Protein 6ON4 (pdb70)

Solvent-accessible surface area: 22112 Å² total; per-residue (Å²): 220,116,101,8,65,98,3,22,108,71,0,20,23,10,13,55,17,64,84,43,29,76,27,68,82,0,36,33,42,151,88,2,27,71,134,45,136,19,38,81,102,20,0,125,92,1,16,60,12,0,90,138,45,12,5,4,90,43,69,131,80,113,96,5,110,6,25,66,9,56,7,117,39,8,41,43,49,43,15,38,29,20,106,76,42,66,88,90,139,56,4,59,55,53,13,45,54,13,3,8,14,17,0,10,11,0,0,25,53,0,0,109,101,7,67,100,121,42,10,79,91,0,37,121,7,19,104,93,0,42,131,11,23,106,79,38,45,30,5,34,72,4,14,10,64,0,0,83,21,0,0,92,12,19,53,2,62,0,4,37,29,59,5,6,30,27,0,30,88,0,10,33,51,98,127,88,49,84,128,158,45,19,74,108,89,3,36,85,19,38,89,51,0,46,43,0,0,41,0,0,110,147,94,50,30,58,39,0,19,150,16,0,63,78,31,43,137,163,91,18,90,84,3,21,106,63,0,30,80,12,0,76,91,69,72,23,30,102,20,78,89,0,28,34,52,169,69,1,63,69,126,46,136,17,34,121,91,21,0,122,107,1,14,57,12,0,105,197,113,47,9,6,67,40,67,132,80,98,92,2,103,2,42,61,26,59,64,83,64,48,56,38,99,35,18,28,54,5,103,93,59,12,101,108,122,40,0,38,63,50,8,59,43,8,52,54,10,0,11,8,8,1,0,34,58,0,1,119,110,10,66,97,123,47,7,76,84,0,28,117,13,14,134,54,117,117,157,45,184,82,81,41,45,20,25,16,106,5,22,33,20,1,31,61,14,2,0,92,14,17,64,8,65,0,0,40,38,22,6,29,11,20,74,16,16,7,41,23,54,89,114,79,52,73,97,124,52,28,67,92,104,2,58,78,11,40,115,37,4,64,42,1,4,70,0,0,112,166,101,39,25,56,46,0,15,154,16,14,86,83,185

Organism: Escherichia coli (strain K12) (NCBI:txid83333)

GO terms:
  GO:0001046 core promoter sequence-specific DNA binding (F, IDA)
  GO:0003677 DNA binding (F, IDA)
  GO:0042803 protein homodimerization activity (F, IDA)
  GO:0006351 DNA-templated transcription (P, IDA)
  GO:0006351 DNA-templated transcription (P, EXP)
  GO:0006355 regulation of DNA-templated transcription (P, EXP)
  GO:0001217 DNA-binding transcription repressor activity (F, IMP)
  GO:2000143 negative regulation of DNA-templated transcription initiation (P, IMP)
  GO:0031334 positive regulation of protein-containing complex assembly (P, EXP)

Structure (mmCIF, N/CA/C/O backbone):
data_6ON4
#
_entry.id   6ON4
#
_cell.length_a   39.771
_cell.length_b   87.846
_cell.length_c   73.869
_cell.angle_alpha   90.000
_cell.angle_beta   103.000
_cell.angle_gamma   90.000
#
_symmetry.space_group_name_H-M   'P 1 21 1'
#
loop_
_entity.id
_entity.type
_entity.pdbx_description
1 polymer 'HTH-type transcriptional repressor NanR'
2 non-polymer 'N-acetyl-beta-neuraminic acid'
3 non-polymer 'ZINC ION'
4 non-polymer 'polyethylene glycol'
5 water water
#
loop_
_atom_site.group_PDB
_atom_site.id
_atom_site.type_symbol
_atom_site.label_atom_id
_atom_site.label_alt_id
_atom_site.label_comp_id
_atom_site.label_asym_id
_atom_site.label_entity_id
_atom_site.label_seq_id
_atom_site.pdbx_PDB_ins_code
_atom_site.Cartn_x
_atom_site.Cartn_y
_atom_site.Cartn_z
_atom_site.occupancy
_atom_site.B_iso_or_equiv
_atom_site.auth_seq_id
_atom_site.auth_comp_id
_atom_site.auth_asym_id
_atom_site.auth_atom_id
_atom_site.pdbx_PDB_model_num
ATOM 1 N N . LYS A 1 30 ? -1.366 30.475 0.819 1.00 65.29 30 LYS A N 1
ATOM 2 C CA . LYS A 1 30 ? -2.335 31.389 0.224 1.00 64.07 30 LYS A CA 1
ATOM 3 C C . LYS A 1 30 ? -1.648 32.655 -0.316 1.00 58.23 30 LYS A C 1
ATOM 4 O O . LYS A 1 30 ? -1.615 32.859 -1.531 1.00 64.61 30 LYS A O 1
ATOM 10 N N . LYS A 1 31 ? -1.095 33.495 0.566 1.00 81.65 31 LYS A N 1
ATOM 11 C CA . LYS A 1 31 ? -0.485 34.743 0.112 1.00 69.37 31 LYS A CA 1
ATOM 12 C C . LYS A 1 31 ? 0.702 34.479 -0.805 1.00 61.70 31 LYS A C 1
ATOM 13 O O . LYS A 1 31 ? 1.444 33.508 -0.643 1.00 59.67 31 LYS A O 1
ATOM 19 N N . LEU A 1 32 ? 0.886 35.376 -1.772 1.00 57.31 32 LEU A N 1
ATOM 20 C CA . LEU A 1 32 ? 2.056 35.308 -2.646 1.00 53.96 32 LEU A CA 1
ATOM 21 C C . LEU A 1 32 ? 3.347 35.278 -1.831 1.00 50.73 32 LEU A C 1
ATOM 22 O O . LEU A 1 32 ? 4.279 34.532 -2.158 1.00 49.89 32 LEU A O 1
ATOM 27 N N . SER A 1 33 ? 3.424 36.082 -0.763 1.00 49.00 33 SER A N 1
ATOM 28 C CA . SER A 1 33 ? 4.644 36.099 0.041 1.00 49.57 33 SER A CA 1
ATOM 29 C C . SER A 1 33 ? 4.901 34.738 0.678 1.00 50.69 33 SER A C 1
ATOM 30 O O . SER A 1 33 ? 6.056 34.316 0.805 1.00 50.66 33 SER A O 1
ATOM 33 N N . GLU A 1 34 ? 3.838 34.063 1.130 1.00 53.35 34 GLU A N 1
ATOM 34 C CA . GLU A 1 34 ? 3.960 32.726 1.717 1.00 56.56 34 GLU A CA 1
ATOM 35 C C . GLU A 1 34 ? 4.417 31.711 0.675 1.00 57.58 34 GLU A C 1
ATOM 36 O O . GLU A 1 34 ? 5.178 30.786 0.990 1.00 56.73 34 GLU A O 1
ATOM 42 N N . MET A 1 35 ? 3.937 31.850 -0.563 1.00 60.46 35 MET A N 1
ATOM 43 C CA . MET A 1 35 ? 4.401 30.982 -1.640 1.00 65.04 35 MET A CA 1
ATOM 44 C C . MET A 1 35 ? 5.892 31.182 -1.869 1.00 60.80 35 MET A C 1
ATOM 45 O O . MET A 1 35 ? 6.644 30.211 -2.019 1.00 60.55 35 MET A O 1
ATOM 50 N N . VAL A 1 36 ? 6.343 32.444 -1.872 1.00 57.27 36 VAL A N 1
ATOM 51 C CA . VAL A 1 36 ? 7.767 32.730 -2.016 1.00 54.75 36 VAL A CA 1
ATOM 52 C C . VAL A 1 36 ? 8.532 32.212 -0.811 1.00 55.47 36 VAL A C 1
ATOM 53 O O . VAL A 1 36 ? 9.638 31.673 -0.945 1.00 55.87 36 VAL A O 1
ATOM 57 N N . GLU A 1 37 ? 7.940 32.340 0.381 1.00 54.99 37 GLU A N 1
ATOM 58 C CA . GLU A 1 37 ? 8.582 31.832 1.588 1.00 55.28 37 GLU A CA 1
ATOM 59 C C . GLU A 1 37 ? 8.782 30.327 1.502 1.00 55.34 37 GLU A C 1
ATOM 60 O O . GLU A 1 37 ? 9.898 29.827 1.670 1.00 54.49 37 GLU A O 1
ATOM 66 N N . GLU A 1 38 ? 7.718 29.591 1.180 1.00 56.91 38 GLU A N 1
ATOM 67 C CA . GLU A 1 38 ? 7.820 28.135 1.165 1.00 59.64 38 GLU A CA 1
ATOM 68 C C . GLU A 1 38 ? 8.817 27.659 0.125 1.00 59.86 38 GLU A C 1
ATOM 69 O O . GLU A 1 38 ? 9.636 26.777 0.397 1.00 59.38 38 GLU A O 1
ATOM 75 N N . GLU A 1 39 ? 8.758 28.215 -1.085 1.00 61.38 39 GLU A N 1
ATOM 76 C CA . GLU A 1 39 ? 9.687 27.751 -2.105 1.00 64.29 39 GLU A CA 1
ATOM 77 C C . GLU A 1 39 ? 11.131 28.086 -1.730 1.00 61.49 39 GLU A C 1
ATOM 78 O O . GLU A 1 39 ? 12.034 27.263 -1.918 1.00 61.44 39 GLU A O 1
ATOM 84 N N . LEU A 1 40 ? 11.365 29.272 -1.164 1.00 58.90 40 LEU A N 1
ATOM 85 C CA . LEU A 1 40 ? 12.712 29.635 -0.735 1.00 58.01 40 LEU A CA 1
ATOM 86 C C . LEU A 1 40 ? 13.196 28.735 0.403 1.00 55.32 40 LEU A C 1
ATOM 87 O O . LEU A 1 40 ? 14.375 28.359 0.443 1.00 55.19 40 LEU A O 1
ATOM 92 N N . GLU A 1 41 ? 12.313 28.401 1.352 1.00 51.92 41 GLU A N 1
ATOM 93 C CA . GLU A 1 41 ? 12.721 27.500 2.426 1.00 52.16 41 GLU A CA 1
ATOM 94 C C . GLU A 1 41 ? 13.116 26.149 1.858 1.00 53.33 41 GLU A C 1
ATOM 95 O O . GLU A 1 41 ? 14.199 25.642 2.145 1.00 54.37 41 GLU A O 1
ATOM 101 N N . GLN A 1 42 ? 12.282 25.598 0.970 1.00 56.56 42 GLN A N 1
ATOM 102 C CA . GLN A 1 42 ? 12.599 24.310 0.361 1.00 61.12 42 GLN A CA 1
ATOM 103 C C . GLN A 1 42 ? 13.921 24.383 -0.385 1.00 60.81 42 GLN A C 1
ATOM 104 O O . GLN A 1 42 ? 14.733 23.453 -0.322 1.00 62.16 42 GLN A O 1
ATOM 110 N N . MET A 1 43 ? 14.156 25.484 -1.093 1.00 60.42 43 MET A N 1
ATOM 111 C CA . MET A 1 43 ? 15.434 25.671 -1.775 1.00 62.17 43 MET A CA 1
ATOM 112 C C . MET A 1 43 ? 16.589 25.743 -0.787 1.00 57.88 43 MET A C 1
ATOM 113 O O . MET A 1 43 ? 17.674 25.221 -1.060 1.00 58.17 43 MET A O 1
ATOM 118 N N . ILE A 1 44 ? 16.385 26.377 0.368 1.00 54.86 44 ILE A N 1
ATOM 119 C CA . ILE A 1 44 ? 17.441 26.404 1.378 1.00 52.72 44 ILE A CA 1
ATOM 120 C C . ILE A 1 44 ? 17.680 25.012 1.944 1.00 52.45 44 ILE A C 1
ATOM 121 O O . ILE A 1 44 ? 18.829 24.574 2.090 1.00 52.37 44 ILE A O 1
ATOM 126 N N . ARG A 1 45 ? 16.604 24.283 2.247 1.00 52.76 45 ARG A N 1
ATOM 127 C CA . ARG A 1 45 ? 16.756 22.965 2.871 1.00 54.07 45 ARG A CA 1
ATOM 128 C C . ARG A 1 45 ? 17.316 21.923 1.902 1.00 57.23 45 ARG A C 1
ATOM 129 O O . ARG A 1 45 ? 18.043 21.015 2.320 1.00 57.22 45 ARG A O 1
ATOM 137 N N . ARG A 1 46 ? 17.016 22.047 0.611 1.00 61.48 46 ARG A N 1
ATOM 138 C CA . ARG A 1 46 ? 17.613 21.188 -0.400 1.00 66.53 46 ARG A CA 1
ATOM 139 C C . ARG A 1 46 ? 19.049 21.576 -0.716 1.00 68.53 46 ARG A C 1
ATOM 140 O O . ARG A 1 46 ? 19.667 20.957 -1.590 1.00 69.38 46 ARG A O 1
ATOM 148 N N . ARG A 1 47 ? 19.594 22.581 -0.038 1.00 69.64 47 ARG A N 1
ATOM 149 C CA . ARG A 1 47 ? 20.935 23.081 -0.320 1.00 72.57 47 ARG A CA 1
ATOM 150 C C . ARG A 1 47 ? 21.062 23.597 -1.745 1.00 75.61 47 ARG A C 1
ATOM 151 O O . ARG A 1 47 ? 22.174 23.659 -2.279 1.00 76.54 47 ARG A O 1
ATOM 159 N N . GLU A 1 48 ? 19.933 23.958 -2.382 1.00 78.26 48 GLU A N 1
ATOM 160 C CA . GLU A 1 48 ? 19.977 24.687 -3.650 1.00 82.50 48 GLU A CA 1
ATOM 161 C C . GLU A 1 48 ? 20.649 26.037 -3.466 1.00 87.43 48 GLU A C 1
ATOM 162 O O . GLU A 1 48 ? 21.075 26.649 -4.449 1.00 88.37 48 GLU A O 1
ATOM 168 N N . PHE A 1 49 ? 20.682 26.528 -2.229 1.00 91.88 49 PHE A N 1
ATO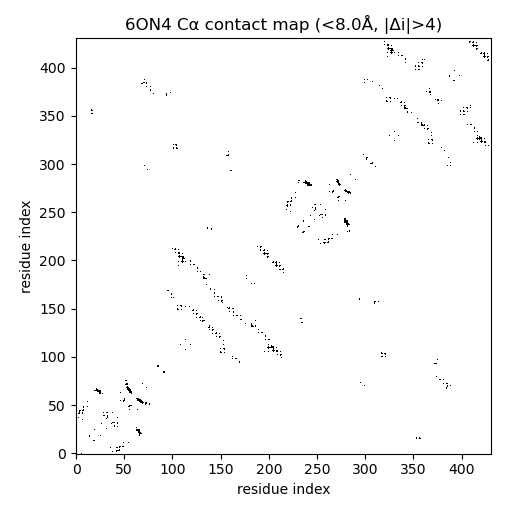M 169 C CA . PHE A 1 49 ? 21.617 27.534 -1.745 1.00 96.90 49 PHE A CA 1
ATOM 170 C C . PHE A 1 49 ? 22.323 26.887 -0.569 1.00 106.44 49 PHE A C 1
ATOM 171 O O . PHE A 1 49 ? 21.664 26.304 0.298 1.00 107.48 49 PHE A O 1
ATOM 179 N N . GLY A 1 50 ? 23.643 27.007 -0.514 1.00 115.43 50 GLY A N 1
ATOM 180 C CA . GLY A 1 50 ? 24.352 26.346 0.563 1.00 118.76 50 GLY A CA 1
ATOM 181 C C . GLY A 1 50 ? 24.100 26.992 1.907 1.00 117.85 50 GLY A C 1
ATOM 182 O O . GLY A 1 50 ? 23.086 27.668 2.091 1.00 123.71 50 GLY A O 1
ATOM 183 N N . GLU A 1 51 ? 25.014 26.809 2.850 1.00 109.59 51 GLU A N 1
ATOM 184 C CA . GLU A 1 51 ? 24.949 27.474 4.144 1.00 100.79 51 GLU A CA 1
ATOM 185 C C . GLU A 1 51 ? 26.016 28.558 4.201 1.00 94.58 51 GLU A C 1
ATOM 186 O O . GLU A 1 51 ? 27.209 28.259 4.124 1.00 93.81 51 GLU A O 1
ATOM 192 N N . GLY A 1 52 ? 25.592 29.816 4.324 1.00 90.67 52 GLY A N 1
ATOM 193 C CA . GLY A 1 52 ? 26.493 30.940 4.485 1.00 88.57 52 GLY A CA 1
ATOM 194 C C . GLY A 1 52 ? 26.528 31.906 3.312 1.00 87.28 52 GLY A C 1
ATOM 195 O O . GLY A 1 52 ? 26.856 33.080 3.506 1.00 85.72 52 GLY A O 1
ATOM 196 N N . GLU A 1 53 ? 26.224 31.438 2.101 1.00 90.58 53 GLU A N 1
ATOM 197 C CA . GLU A 1 53 ? 26.219 32.325 0.943 1.00 94.60 53 GLU A CA 1
ATOM 198 C C . GLU A 1 53 ? 25.053 33.308 0.999 1.00 88.80 53 GLU A C 1
ATOM 199 O O . GLU A 1 53 ? 24.082 33.136 1.737 1.00 88.09 53 GLU A O 1
ATOM 205 N N . GLN A 1 54 ? 25.173 34.356 0.195 1.00 83.56 54 GLN A N 1
ATOM 206 C CA . GLN A 1 54 ? 24.148 35.378 0.094 1.00 76.97 54 GLN A CA 1
ATOM 207 C C . GLN A 1 54 ? 23.014 34.863 -0.776 1.00 68.47 54 GLN A C 1
ATOM 208 O O . GLN A 1 54 ? 23.253 34.183 -1.776 1.00 66.67 54 GLN A O 1
ATOM 214 N N . LEU A 1 55 ? 21.784 35.099 -0.346 1.00 62.38 55 LEU A N 1
ATOM 215 C CA . LEU A 1 55 ? 20.657 34.895 -1.234 1.00 58.91 55 LEU A CA 1
ATOM 216 C C . LEU A 1 55 ? 20.745 35.921 -2.368 1.00 57.46 55 LEU A C 1
ATOM 217 O O . LEU A 1 55 ? 21.338 36.990 -2.201 1.00 57.52 55 LEU A O 1
ATOM 222 N N . PRO A 1 56 ? 20.180 35.627 -3.530 1.00 55.39 56 PRO A N 1
ATOM 223 C CA . PRO A 1 56 ? 20.140 36.652 -4.576 1.00 56.75 56 PRO A CA 1
ATOM 224 C C . PRO A 1 56 ? 19.449 37.907 -4.042 1.00 56.99 56 PRO A C 1
ATOM 225 O O . PRO A 1 56 ? 18.729 37.878 -3.041 1.00 54.98 56 PRO A O 1
ATOM 229 N N . SER A 1 57 ? 19.718 39.035 -4.695 1.00 58.10 57 SER A N 1
ATOM 230 C CA . SER A 1 57 ? 19.155 40.291 -4.231 1.00 58.68 57 SER A CA 1
ATOM 231 C C . SER A 1 57 ? 17.633 40.288 -4.353 1.00 58.56 57 SER A C 1
ATOM 232 O O . SER A 1 57 ? 17.028 39.430 -5.008 1.00 58.36 57 SER A O 1
ATOM 235 N N . GLU A 1 58 ? 17.012 41.274 -3.701 1.00 57.68 58 GLU A N 1
ATOM 236 C CA . GLU A 1 58 ? 15.568 41.409 -3.805 1.00 58.19 58 GLU A CA 1
ATOM 237 C C . GLU A 1 58 ? 15.146 41.516 -5.260 1.00 58.39 58 GLU A C 1
ATOM 238 O O . GLU A 1 58 ? 14.196 40.853 -5.693 1.00 56.71 58 GLU A O 1
ATOM 244 N N . ARG A 1 59 ? 15.878 42.314 -6.038 1.00 60.73 59 ARG A N 1
ATOM 245 C CA . ARG A 1 59 ? 15.551 42.487 -7.448 1.00 64.67 59 ARG A CA 1
ATOM 246 C C . ARG A 1 59 ? 15.619 41.159 -8.190 1.00 62.65 59 ARG A C 1
ATOM 247 O O . ARG A 1 59 ? 14.691 40.803 -8.932 1.00 60.75 59 ARG A O 1
ATOM 255 N N . GLU A 1 60 ? 16.677 40.380 -7.945 1.00 62.98 60 GLU A N 1
ATOM 256 C CA . GLU A 1 60 ? 16.772 39.062 -8.562 1.00 64.66 60 GLU A CA 1
ATOM 257 C C . GLU A 1 60 ? 15.621 38.171 -8.114 1.00 60.25 60 GLU A C 1
ATOM 258 O O . GLU A 1 60 ? 15.057 37.423 -8.923 1.00 59.35 60 GLU A O 1
ATOM 264 N N . LEU A 1 61 ? 15.276 38.218 -6.821 1.00 57.51 61 LEU A N 1
ATOM 265 C CA . LEU A 1 61 ? 14.189 37.376 -6.316 1.00 54.94 61 LEU A CA 1
ATOM 266 C C . LEU A 1 61 ? 12.847 37.743 -6.944 1.00 55.97 61 LEU A C 1
ATOM 267 O O . LEU A 1 61 ? 12.047 36.860 -7.264 1.00 55.49 61 LEU A O 1
ATOM 272 N N . MET A 1 62 ? 12.595 39.036 -7.152 1.00 57.36 62 MET A N 1
ATOM 273 C CA . MET A 1 62 ? 11.349 39.473 -7.785 1.00 59.86 62 MET A CA 1
ATOM 274 C C . MET A 1 62 ? 11.198 38.878 -9.181 1.00 62.37 62 MET A C 1
ATOM 275 O O . MET A 1 62 ? 10.105 38.440 -9.564 1.00 62.48 62 MET A O 1
ATOM 280 N N . ALA A 1 63 ? 12.274 38.919 -9.979 1.00 64.10 63 ALA A N 1
ATOM 281 C CA . ALA A 1 63 ? 12.238 38.334 -11.318 1.00 66.88 63 ALA A CA 1
ATOM 282 C C . ALA A 1 63 ? 12.143 36.818 -11.261 1.00 67.42 63 ALA A C 1
ATOM 283 O O . ALA A 1 63 ? 11.445 36.196 -12.069 1.00 70.33 63 ALA A O 1
ATOM 285 N N . PHE A 1 64 ? 12.838 36.210 -10.307 1.00 64.56 64 PHE A N 1
ATOM 286 C CA . PHE A 1 64 ? 12.854 34.760 -10.189 1.00 62.18 64 PHE A CA 1
ATOM 287 C C . PHE A 1 64 ? 11.458 34.209 -9.934 1.00 61.42 64 PHE A C 1
ATOM 288 O O . PHE A 1 64 ? 11.129 33.094 -10.364 1.00 60.96 64 PHE A O 1
ATOM 296 N N . PHE A 1 65 ? 10.657 34.945 -9.157 1.00 60.58 65 PHE A N 1
ATOM 297 C CA . PHE A 1 65 ? 9.311 34.553 -8.774 1.00 61.34 65 PHE A CA 1
ATOM 298 C C . PHE A 1 65 ? 8.208 35.370 -9.435 1.00 64.10 65 PHE A C 1
ATOM 299 O O . PHE A 1 65 ? 7.039 35.002 -9.301 1.00 64.21 65 PHE A O 1
ATOM 307 N N . ASN A 1 66 ? 8.533 36.479 -10.103 1.00 65.98 66 ASN A N 1
ATOM 308 C CA . ASN A 1 66 ? 7.528 37.355 -10.720 1.00 67.31 66 ASN A CA 1
ATOM 309 C C . ASN A 1 66 ? 6.522 37.883 -9.696 1.00 65.51 66 ASN A C 1
ATOM 310 O O . ASN A 1 66 ? 5.309 37.728 -9.846 1.00 65.58 66 ASN A O 1
ATOM 315 N N . VAL A 1 67 ? 7.040 38.465 -8.617 1.00 63.47 67 VAL A N 1
ATOM 316 C CA . VAL A 1 67 ? 6.231 39.116 -7.600 1.00 59.64 67 VAL A CA 1
ATOM 317 C C . VAL A 1 67 ? 6.847 40.477 -7.323 1.00 58.93 67 VAL A C 1
ATOM 318 O O . VAL A 1 67 ? 7.969 40.771 -7.736 1.00 59.92 67 VAL A O 1
ATOM 322 N N . GLY A 1 68 ? 6.101 41.308 -6.593 1.00 56.62 68 GLY A N 1
ATOM 323 C CA . GLY A 1 68 ? 6.595 42.622 -6.245 1.00 55.27 68 GLY A CA 1
ATOM 324 C C . GLY A 1 68 ? 7.562 42.590 -5.069 1.00 53.98 68 GLY A C 1
ATOM 325 O O . GLY A 1 68 ? 7.691 41.605 -4.344 1.00 52.15 68 GLY A O 1
ATOM 326 N N . ARG A 1 69 ? 8.250 43.713 -4.876 1.00 53.94 69 ARG A N 1
ATOM 327 C CA . ARG A 1 69 ? 9.179 43.813 -3.760 1.00 54.69 69 ARG A CA 1
ATOM 328 C C . ARG A 1 69 ? 8.510 43.598 -2.403 1.00 51.92 69 ARG A C 1
ATOM 329 O O . ARG A 1 69 ? 9.093 42.893 -1.559 1.00 50.14 69 ARG A O 1
ATOM 337 N N . PRO A 1 70 ? 7.313 44.121 -2.135 1.00 49.96 70 PRO A N 1
ATOM 338 C CA . PRO A 1 70 ? 6.684 43.831 -0.837 1.00 47.78 70 PRO A CA 1
ATOM 339 C C . PRO A 1 70 ? 6.550 42.342 -0.550 1.00 47.46 70 PRO A C 1
ATOM 340 O O . PRO A 1 70 ? 6.770 41.933 0.592 1.00 47.10 70 PRO A O 1
ATOM 344 N N . SER A 1 71 ? 6.187 41.514 -1.533 1.00 48.18 71 SER A N 1
ATOM 345 C CA . SER A 1 71 ? 6.106 40.072 -1.284 1.00 48.59 71 SER A CA 1
ATOM 346 C C . SER A 1 71 ? 7.468 39.474 -0.932 1.00 48.95 71 SER A C 1
ATOM 347 O O . SER A 1 71 ? 7.565 38.603 -0.052 1.00 47.09 71 SER A O 1
ATOM 350 N N . VAL A 1 72 ? 8.525 39.901 -1.633 1.00 48.18 72 VAL A N 1
ATOM 351 C CA . VAL A 1 72 ? 9.862 39.381 -1.340 1.00 48.92 72 VAL A CA 1
ATOM 352 C C . VAL A 1 72 ? 10.294 39.760 0.076 1.00 47.92 72 VAL A C 1
ATOM 353 O O . VAL A 1 72 ? 10.799 38.912 0.825 1.00 47.95 72 VAL A O 1
ATOM 357 N N . ARG A 1 73 ? 10.080 41.028 0.471 1.00 48.06 73 ARG A N 1
ATOM 358 C CA . ARG A 1 73 ? 10.437 41.479 1.819 1.00 50.24 73 ARG A CA 1
ATOM 359 C C . ARG A 1 73 ? 9.687 40.702 2.890 1.00 49.14 73 ARG A C 1
ATOM 360 O O . ARG A 1 73 ? 10.274 40.336 3.914 1.00 47.61 73 ARG A O 1
ATOM 368 N N . GLU A 1 74 ? 8.376 40.484 2.706 1.00 49.45 74 GLU A N 1
ATOM 369 C CA . GLU A 1 74 ? 7.663 39.672 3.687 1.00 52.21 74 GLU A CA 1
ATOM 370 C C . GLU A 1 74 ? 8.250 38.274 3.765 1.00 48.57 74 GLU A C 1
ATOM 371 O O . GLU A 1 74 ? 8.416 37.731 4.862 1.00 49.52 74 GLU A O 1
ATOM 377 N N . ALA A 1 75 ? 8.560 37.670 2.611 1.00 45.83 75 ALA A N 1
ATOM 378 C CA . ALA A 1 75 ? 9.101 36.312 2.617 1.00 43.84 75 ALA A CA 1
ATOM 379 C C . ALA A 1 75 ? 10.428 36.260 3.360 1.00 44.06 75 ALA A C 1
ATOM 380 O O . ALA A 1 75 ? 10.643 35.386 4.214 1.00 43.71 75 ALA A O 1
ATOM 382 N N . LEU A 1 76 ? 11.333 37.195 3.042 1.00 43.15 76 LEU A N 1
ATOM 383 C CA . LEU A 1 76 ? 12.629 37.231 3.709 1.00 44.91 76 LEU A CA 1
ATOM 384 C C . LEU A 1 76 ? 12.470 37.462 5.207 1.00 45.94 76 LEU A C 1
ATOM 385 O O . LEU A 1 76 ? 13.214 36.892 6.011 1.00 47.25 76 LEU A O 1
ATOM 390 N N . ALA A 1 77 ? 11.519 38.311 5.603 1.00 46.24 77 ALA A N 1
ATOM 391 C CA . ALA A 1 77 ? 11.288 38.529 7.030 1.00 45.39 77 ALA A CA 1
ATOM 392 C C . ALA A 1 77 ? 10.862 37.239 7.716 1.00 43.34 77 ALA A C 1
ATOM 393 O O . ALA A 1 77 ? 11.268 36.972 8.849 1.00 42.12 77 ALA A O 1
ATOM 395 N N . ALA A 1 78 ? 10.010 36.446 7.065 1.00 43.53 78 ALA A N 1
ATOM 396 C CA . ALA A 1 78 ? 9.616 35.168 7.650 1.00 42.83 78 ALA A CA 1
ATOM 397 C C . ALA A 1 78 ? 10.803 34.207 7.734 1.00 45.89 78 ALA A C 1
ATOM 398 O O . ALA A 1 78 ? 10.972 33.500 8.734 1.00 46.67 78 ALA A O 1
ATOM 400 N N . LEU A 1 79 ? 11.640 34.167 6.691 1.00 46.77 79 LEU A N 1
ATOM 401 C CA . LEU A 1 79 ? 12.810 33.301 6.715 1.00 48.05 79 LEU A CA 1
ATOM 402 C C . LEU A 1 79 ? 13.761 33.692 7.838 1.00 49.14 79 LEU A C 1
ATOM 403 O O . LEU A 1 79 ? 14.370 32.824 8.477 1.00 49.02 79 LEU A O 1
ATOM 408 N N . LYS A 1 80 ? 13.927 35.000 8.070 1.00 49.34 80 LYS A N 1
ATOM 409 C CA . LYS A 1 80 ? 14.732 35.464 9.198 1.00 50.80 80 LYS A CA 1
ATOM 410 C C . LYS A 1 80 ? 14.116 35.035 10.523 1.00 49.57 80 LYS A C 1
ATOM 411 O O . LYS A 1 80 ? 14.818 34.547 11.413 1.00 48.22 80 LYS A O 1
ATOM 417 N N . ARG A 1 81 ? 12.794 35.180 10.655 1.00 49.07 81 ARG A N 1
ATOM 418 C CA . ARG A 1 81 ? 12.120 34.750 11.867 1.00 49.72 81 ARG A CA 1
ATOM 419 C C . ARG A 1 81 ? 12.363 33.266 12.131 1.00 51.17 81 ARG A C 1
ATOM 420 O O . ARG A 1 81 ? 12.603 32.863 13.274 1.00 52.55 81 ARG A O 1
ATOM 428 N N . LYS A 1 82 ? 12.349 32.450 11.069 1.00 51.01 82 LYS A N 1
ATOM 429 C CA . LYS A 1 82 ? 12.560 31.000 11.116 1.00 50.27 82 LYS A CA 1
ATOM 430 C C . LYS A 1 82 ? 14.018 30.600 11.348 1.00 50.20 82 LYS A C 1
ATOM 431 O O . LYS A 1 82 ? 14.294 29.402 11.457 1.00 51.43 82 LYS A O 1
ATOM 437 N N . GLY A 1 83 ? 14.958 31.543 11.321 1.00 49.02 83 GLY A N 1
ATOM 438 C CA . GLY A 1 83 ? 16.360 31.209 11.479 1.00 48.10 83 GLY A CA 1
ATOM 439 C C . GLY A 1 83 ? 17.014 30.656 10.233 1.00 47.79 83 GLY A C 1
ATOM 440 O O . GLY A 1 83 ? 18.107 30.081 10.326 1.00 48.12 83 GLY A O 1
ATOM 441 N N . LEU A 1 84 ? 16.334 30.732 9.085 1.00 46.00 84 LEU A N 1
ATOM 442 C CA . LEU A 1 84 ? 16.857 30.212 7.831 1.00 45.73 84 LEU A CA 1
ATOM 443 C C . LEU A 1 84 ? 17.727 31.235 7.107 1.00 48.68 84 LEU A C 1
ATOM 444 O O . LEU A 1 84 ? 18.463 30.863 6.182 1.00 50.20 84 LEU A O 1
ATOM 449 N N . VAL A 1 85 ? 17.632 32.517 7.469 1.00 48.79 85 VAL A N 1
ATOM 450 C CA . VAL A 1 85 ? 18.546 33.528 6.950 1.00 52.81 85 VAL A CA 1
ATOM 451 C C . VAL A 1 85 ? 18.901 34.482 8.079 1.00 54.88 85 VAL A C 1
ATOM 452 O O . VAL A 1 85 ? 18.148 34.662 9.037 1.00 52.74 85 VAL A O 1
ATOM 456 N N . GLN A 1 86 ? 20.055 35.113 7.928 1.00 60.81 86 GLN A N 1
ATOM 457 C CA . GLN A 1 86 ? 20.549 36.153 8.818 1.00 67.27 86 GLN A CA 1
ATOM 458 C C . GLN A 1 86 ? 20.542 37.480 8.068 1.00 68.92 86 GLN A C 1
ATOM 459 O O . GLN A 1 86 ? 21.018 37.551 6.930 1.00 68.13 86 GLN A O 1
ATOM 465 N N . ILE A 1 87 ? 19.974 38.516 8.679 1.00 72.15 87 ILE A N 1
ATOM 466 C CA . ILE A 1 87 ? 19.994 39.860 8.112 1.00 77.29 87 ILE A CA 1
ATOM 467 C C . ILE A 1 87 ? 20.350 40.789 9.265 1.00 88.70 87 ILE A C 1
ATOM 468 O O . ILE A 1 87 ? 19.526 41.021 10.158 1.00 87.66 87 ILE A O 1
ATOM 473 N N . ASN A 1 88 ? 21.560 41.339 9.235 1.00 102.02 88 ASN A N 1
ATOM 474 C CA . ASN A 1 88 ? 22.057 42.210 10.288 1.00 113.52 88 ASN A CA 1
ATOM 475 C C . ASN A 1 88 ? 22.381 43.582 9.716 1.00 123.29 88 ASN A C 1
ATOM 476 O O . ASN A 1 88 ? 22.817 43.705 8.569 1.00 126.15 88 ASN A O 1
ATOM 481 N N . ASN A 1 89 ? 22.173 44.610 10.538 1.00 128.03 89 ASN A N 1
ATOM 482 C CA . ASN A 1 89 ? 22.531 45.991 10.218 1.00 132.06 89 ASN A CA 1
ATOM 483 C C . ASN A 1 89 ? 22.197 46.345 8.769 1.00 131.89 89 ASN A C 1
ATOM 484 O O . ASN A 1 89 ? 22.989 47.000 8.081 1.00 134.89 89 ASN A O 1
ATOM 489 N N . GLY A 1 90 ? 21.016 45.927 8.310 1.00 128.16 90 GLY A N 1
ATOM 490 C CA . GLY A 1 90 ? 20.528 46.259 6.980 1.00 124.43 90 GLY A CA 1
ATOM 491 C C . GLY A 1 90 ? 21.301 45.677 5.814 1.00 120.44 90 GLY A C 1
ATOM 492 O O . GLY A 1 90 ? 21.248 46.235 4.711 1.00 120.59 90 GLY A O 1
ATOM 493 N N . GLU A 1 91 ? 21.987 44.552 6.015 1.00 115.95 91 GLU A N 1
ATOM 494 C CA . GLU A 1 91 ? 22.732 43.891 4.949 1.00 112.40 91 GLU A CA 1
ATOM 495 C C . GLU A 1 91 ? 21.797 43.071 4.053 1.00 106.29 91 GLU A C 1
ATOM 496 O O . GLU A 1 91 ? 20.568 43.143 4.144 1.00 106.27 91 GLU A O 1
ATOM 502 N N . ARG A 1 92 ? 22.390 42.291 3.155 1.00 99.62 92 ARG A N 1
ATOM 503 C CA . ARG A 1 92 ? 21.677 41.336 2.321 1.00 91.18 92 ARG A CA 1
ATOM 504 C C . ARG A 1 92 ? 21.561 40.005 3.050 1.00 82.47 92 ARG A C 1
ATOM 505 O O . ARG A 1 92 ? 22.422 39.642 3.856 1.00 81.54 92 ARG A O 1
ATOM 513 N N . ALA A 1 93 ? 20.488 39.275 2.756 1.00 75.68 93 ALA A N 1
ATOM 514 C CA . ALA A 1 93 ? 20.218 38.036 3.475 1.00 69.92 93 ALA A CA 1
ATOM 515 C C . ALA A 1 93 ? 21.299 36.994 3.205 1.00 69.03 93 ALA A C 1
ATOM 516 O O . ALA A 1 93 ? 21.661 36.739 2.050 1.00 68.75 93 ALA A O 1
ATOM 518 N N . ARG A 1 94 ? 21.780 36.370 4.288 1.00 69.55 94 ARG A N 1
ATOM 519 C CA . ARG A 1 94 ? 22.771 35.295 4.269 1.00 72.59 94 ARG A CA 1
ATOM 520 C C . ARG A 1 94 ? 22.171 34.025 4.878 1.00 69.78 94 ARG A C 1
ATOM 521 O O . ARG A 1 94 ? 21.654 34.052 5.999 1.00 68.82 94 ARG A O 1
ATOM 529 N N . VAL A 1 95 ? 22.267 32.908 4.155 1.00 67.83 95 VAL A N 1
ATOM 530 C CA . VAL A 1 95 ? 21.648 31.671 4.613 1.00 65.43 95 VAL A CA 1
ATOM 531 C C . VAL A 1 95 ? 22.288 31.213 5.915 1.00 63.84 95 VAL A C 1
ATOM 532 O O . VAL A 1 95 ? 23.518 31.216 6.057 1.00 64.11 95 VAL A O 1
ATOM 536 N N . SER A 1 96 ? 21.441 30.837 6.885 1.00 61.04 96 SER A N 1
ATOM 537 C CA . SER A 1 96 ? 21.875 30.211 8.132 1.00 59.70 96 SER A CA 1
ATOM 538 C C . SER A 1 96 ? 21.007 28.996 8.469 1.00 58.61 96 SER A C 1
ATOM 539 O O . SER A 1 96 ? 20.176 28.557 7.665 1.00 58.30 96 SER A O 1
ATOM 542 N N . ARG A 1 97 ? 21.185 28.443 9.657 1.00 56.98 97 ARG A N 1
ATOM 543 C CA . ARG A 1 97 ? 20.324 27.354 10.070 1.00 57.58 97 ARG A CA 1
ATOM 544 C C . ARG A 1 97 ? 19.787 27.681 11.461 1.00 53.20 97 ARG A C 1
ATOM 545 O O . ARG A 1 97 ? 20.465 28.331 12.253 1.00 53.00 97 ARG A O 1
ATOM 553 N N . PRO A 1 98 ? 18.570 27.258 11.753 1.00 50.84 98 PRO A N 1
ATOM 554 C CA . PRO A 1 98 ? 17.981 27.601 13.056 1.00 47.50 98 PRO A CA 1
ATOM 555 C C . PRO A 1 98 ? 18.755 27.053 14.242 1.00 46.36 98 PRO A C 1
ATOM 556 O O . PRO A 1 98 ? 19.200 25.899 14.253 1.00 45.89 98 PRO A O 1
ATOM 560 N N . SER A 1 99 ? 18.922 27.915 15.243 1.00 46.43 99 SER A N 1
ATOM 561 C CA . SER A 1 99 ? 19.429 27.542 16.551 1.00 47.03 99 SER A CA 1
ATOM 562 C C . SER A 1 99 ? 18.302 26.907 17.347 1.00 46.81 99 SER A C 1
ATOM 563 O O . SER A 1 99 ? 17.126 27.017 16.994 1.00 45.62 99 SER A O 1
ATOM 566 N N . ALA A 1 100 ? 18.659 26.348 18.501 1.00 42.39 100 ALA A N 1
ATOM 567 C CA . ALA A 1 100 ? 17.654 25.744 19.367 1.00 42.64 100 ALA A CA 1
ATOM 568 C C . ALA A 1 100 ? 16.597 26.748 19.797 1.00 45.06 100 ALA A C 1
ATOM 569 O O . ALA A 1 100 ? 15.402 26.450 19.766 1.00 45.03 100 ALA A O 1
ATOM 571 N N . ASP A 1 101 ? 17.006 27.955 20.174 1.00 49.92 101 ASP A N 1
ATOM 572 C CA . ASP A 1 101 ? 16.036 28.943 20.645 1.00 54.21 101 ASP A CA 1
ATOM 573 C C . ASP A 1 101 ? 15.082 29.354 19.532 1.00 50.63 101 ASP A C 1
ATOM 574 O O . ASP A 1 101 ? 13.889 29.563 19.774 1.00 50.57 101 ASP A O 1
ATOM 579 N N . THR A 1 102 ? 15.595 29.491 18.313 1.00 48.83 102 THR A N 1
ATOM 580 C CA . THR A 1 102 ? 14.744 29.814 17.173 1.00 47.81 102 THR A CA 1
ATOM 581 C C . THR A 1 102 ? 13.755 28.685 16.891 1.00 43.27 102 THR A C 1
ATOM 582 O O . THR A 1 102 ? 12.565 28.932 16.654 1.00 40.55 102 THR A O 1
ATOM 586 N N . ILE A 1 103 ? 14.223 27.435 16.952 1.00 40.89 103 ILE A N 1
ATOM 587 C CA . ILE A 1 103 ? 13.338 26.286 16.750 1.00 39.65 103 ILE A CA 1
ATOM 588 C C . ILE A 1 103 ? 12.220 26.295 17.785 1.00 40.97 103 ILE A C 1
ATOM 589 O O . ILE A 1 103 ? 11.032 26.164 17.454 1.00 38.88 103 ILE A O 1
ATOM 594 N N . ILE A 1 104 ? 12.583 26.488 19.056 1.00 43.28 104 ILE A N 1
ATOM 595 C CA . ILE A 1 104 ? 11.584 26.523 20.126 1.00 44.22 104 ILE A CA 1
ATOM 596 C C . ILE A 1 104 ? 10.618 27.679 19.921 1.00 42.62 104 ILE A C 1
ATOM 597 O O . ILE A 1 104 ? 9.398 27.525 20.070 1.00 42.40 104 ILE A O 1
ATOM 602 N N . GLY A 1 105 ? 11.145 28.855 19.571 1.00 41.20 105 GLY A N 1
ATOM 603 C CA . GLY A 1 105 ? 10.275 29.994 19.318 1.00 43.14 105 GLY A CA 1
ATOM 604 C C . GLY A 1 105 ? 9.293 29.726 18.194 1.00 43.44 105 GLY A C 1
ATOM 605 O O . GLY A 1 105 ? 8.115 30.066 18.293 1.00 46.33 105 GLY A O 1
ATOM 606 N N . GLU A 1 106 ? 9.762 29.090 17.120 1.00 43.95 106 GLU A N 1
ATOM 607 C CA . GLU A 1 106 ? 8.891 28.776 15.989 1.00 46.45 106 GLU A CA 1
ATOM 608 C C . GLU A 1 106 ? 7.809 27.760 16.377 1.00 43.07 106 GLU A C 1
ATOM 609 O O . GLU A 1 106 ? 6.626 27.928 16.043 1.00 41.93 106 GLU A O 1
ATOM 615 N N . LEU A 1 107 ? 8.190 26.694 17.082 1.00 41.35 107 LEU A N 1
ATOM 616 C CA . LEU A 1 107 ? 7.188 25.724 17.522 1.00 41.82 107 LEU A CA 1
ATOM 617 C C . LEU A 1 107 ? 6.163 26.364 18.450 1.00 40.82 107 LEU A C 1
ATOM 618 O O . LEU A 1 107 ? 4.961 26.117 18.323 1.00 41.90 107 LEU A O 1
ATOM 623 N N . SER A 1 108 ? 6.622 27.185 19.392 1.00 41.37 108 SER A N 1
ATOM 624 C CA . SER A 1 108 ? 5.700 27.834 20.321 1.00 42.86 108 SER A CA 1
ATOM 625 C C . SER A 1 108 ? 4.763 28.786 19.597 1.00 41.56 108 SER A C 1
ATOM 626 O O . SER A 1 108 ? 3.577 28.853 19.922 1.00 43.82 108 SER A O 1
ATOM 629 N N . GLY A 1 109 ? 5.276 29.555 18.633 1.00 41.09 109 GLY A N 1
ATOM 630 C CA . GLY A 1 109 ? 4.391 30.414 17.846 1.00 40.50 109 GLY A CA 1
ATOM 631 C C . GLY A 1 109 ? 3.406 29.616 17.013 1.00 40.26 109 GLY A C 1
ATOM 632 O O . GLY A 1 109 ? 2.236 29.966 16.908 1.00 40.92 109 GLY A O 1
ATOM 633 N N . MET A 1 110 ? 3.867 28.521 16.425 1.00 40.27 110 MET A N 1
ATOM 634 C CA . MET A 1 110 ? 2.976 27.650 15.671 1.00 42.04 110 MET A CA 1
ATOM 635 C C . MET A 1 110 ? 1.872 27.085 16.578 1.00 43.02 110 MET A C 1
ATOM 636 O O . MET A 1 110 ? 0.681 27.131 16.237 1.00 42.55 110 MET A O 1
ATOM 641 N N . ALA A 1 111 ? 2.235 26.568 17.760 1.00 42.45 111 ALA A N 1
ATOM 642 C CA . ALA A 1 111 ? 1.201 26.021 18.635 1.00 41.96 111 ALA A CA 1
ATOM 643 C C . ALA A 1 111 ? 0.209 27.096 19.070 1.00 44.75 111 ALA A C 1
ATOM 644 O O . ALA A 1 111 ? -1.003 26.871 19.062 1.00 44.46 111 ALA A O 1
ATOM 646 N N . LYS A 1 112 ? 0.684 28.296 19.383 1.00 49.15 112 LYS A N 1
ATOM 647 C CA . LYS A 1 112 ? -0.268 29.318 19.802 1.00 52.80 112 LYS A CA 1
ATOM 648 C C . LYS A 1 112 ? -1.191 29.686 18.648 1.00 52.84 112 LYS A C 1
ATOM 649 O O . LYS A 1 112 ? -2.394 29.895 18.849 1.00 52.97 112 LYS A O 1
ATOM 655 N N . ASP A 1 113 ? -0.657 29.803 17.430 1.00 52.18 113 ASP A N 1
ATOM 656 C CA . ASP A 1 113 ? -1.549 30.097 16.320 1.00 54.19 113 ASP A CA 1
ATOM 657 C C . ASP A 1 113 ? -2.617 29.014 16.167 1.00 50.39 113 ASP A C 1
ATOM 658 O O . ASP A 1 113 ? -3.807 29.327 16.087 1.00 48.88 113 ASP A O 1
ATOM 663 N N . PHE A 1 114 ? -2.224 27.725 16.175 1.00 48.34 114 PHE A N 1
ATOM 664 C CA . PHE A 1 114 ? -3.220 26.672 15.941 1.00 47.80 114 PHE A CA 1
ATOM 665 C C . PHE A 1 114 ? -4.214 26.545 17.089 1.00 48.43 114 PHE A C 1
ATOM 666 O O . PHE A 1 114 ? -5.408 26.336 16.856 1.00 49.18 114 PHE A O 1
ATOM 674 N N . LEU A 1 115 ? -3.763 26.705 18.330 1.00 47.40 115 LEU A N 1
ATOM 675 C CA . LEU A 1 115 ? -4.677 26.584 19.463 1.00 45.16 115 LEU A CA 1
ATOM 676 C C . LEU A 1 115 ? -5.695 27.720 19.516 1.00 47.19 115 LEU A C 1
ATOM 677 O O . LEU A 1 115 ? -6.732 27.561 20.155 1.00 47.93 115 LEU A O 1
ATOM 682 N N . SER A 1 116 ? -5.444 28.844 18.842 1.00 48.53 116 SER A N 1
ATOM 683 C CA . SER A 1 116 ? -6.398 29.956 18.829 1.00 52.79 116 SER A CA 1
ATOM 684 C C . SER A 1 116 ? -7.595 29.730 17.903 1.00 57.35 116 SER A C 1
ATOM 685 O O . SER A 1 116 ? -8.492 30.569 17.875 1.00 59.61 116 SER A O 1
ATOM 688 N N . HIS A 1 117 ? -7.596 28.678 17.096 1.00 60.35 117 HIS A N 1
ATOM 689 C CA . HIS A 1 117 ? -8.711 28.281 16.244 1.00 64.87 117 HIS A CA 1
ATOM 690 C C . HIS A 1 117 ? -9.587 27.270 16.979 1.00 60.70 117 HIS A C 1
ATOM 691 O O . HIS A 1 117 ? -9.073 26.412 17.706 1.00 57.85 117 HIS A O 1
ATOM 698 N N . PRO A 1 118 ? -10.899 27.302 16.768 1.00 59.79 118 PRO A N 1
ATOM 699 C CA . PRO A 1 118 ? -11.776 26.327 17.440 1.00 57.17 118 PRO A CA 1
ATOM 700 C C . PRO A 1 118 ? -11.338 24.905 17.116 1.00 52.67 118 PRO A C 1
ATOM 701 O O . PRO A 1 118 ? -11.070 24.570 15.957 1.00 52.00 118 PRO A O 1
ATOM 705 N N . GLY A 1 119 ? -11.241 24.064 18.149 1.00 49.33 119 GLY A N 1
ATOM 706 C CA . GLY A 1 119 ? -10.839 22.695 17.894 1.00 45.62 119 GLY A CA 1
ATOM 707 C C . GLY A 1 119 ? -9.362 22.494 17.626 1.00 42.09 119 GLY A C 1
ATOM 708 O O . GLY A 1 119 ? -8.942 21.350 17.392 1.00 43.08 119 GLY A O 1
ATOM 709 N N . GLY A 1 120 ? -8.555 23.564 17.630 1.00 40.22 120 GLY A N 1
ATOM 710 C CA . GLY A 1 120 ? -7.133 23.418 17.333 1.00 39.21 120 GLY A CA 1
ATOM 711 C C . GLY A 1 120 ? -6.405 22.441 18.241 1.00 37.43 120 GLY A C 1
ATOM 712 O O . GLY A 1 120 ? -5.463 21.775 17.804 1.00 37.79 120 GLY A O 1
ATOM 713 N N . ILE A 1 121 ? -6.819 22.336 19.508 1.00 35.94 121 ILE A N 1
ATOM 714 C CA . ILE A 1 121 ? -6.169 21.396 20.409 1.00 34.07 121 ILE A CA 1
ATOM 715 C C . ILE A 1 121 ? -6.260 19.969 19.867 1.00 33.41 121 ILE A C 1
ATOM 716 O O . ILE A 1 121 ? -5.399 19.128 20.166 1.00 33.33 121 ILE A O 1
ATOM 721 N N . ALA A 1 122 ? -7.288 19.673 19.057 1.00 30.82 122 ALA A N 1
ATOM 722 C CA . ALA A 1 122 ? -7.387 18.338 18.474 1.00 32.51 122 ALA A CA 1
ATOM 723 C C . ALA A 1 122 ? -6.121 17.952 17.699 1.00 31.43 122 ALA A C 1
ATOM 724 O O . ALA A 1 122 ? -5.779 16.770 17.648 1.00 30.52 122 ALA A O 1
ATOM 726 N N . HIS A 1 123 ? -5.440 18.911 17.060 1.00 31.56 123 HIS A N 1
ATOM 727 C CA . HIS A 1 123 ? -4.208 18.581 16.333 1.00 34.25 123 HIS A CA 1
ATOM 728 C C . HIS A 1 123 ? -3.157 18.004 17.274 1.00 33.94 123 HIS A C 1
ATOM 729 O O . HIS A 1 123 ? -2.360 17.140 16.879 1.00 33.53 123 HIS A O 1
ATOM 736 N N . PHE A 1 124 ? -3.092 18.525 18.501 1.00 33.08 124 PHE A N 1
ATOM 737 C CA . PHE A 1 124 ? -2.147 18.008 19.494 1.00 31.90 124 PHE A CA 1
ATOM 738 C C . PHE A 1 124 ? -2.622 16.700 20.111 1.00 30.12 124 PHE A C 1
ATOM 739 O O . PHE A 1 124 ? -1.785 15.881 20.502 1.00 30.09 124 PHE A O 1
ATOM 747 N N . GLU A 1 125 ? -3.938 16.488 20.230 1.00 31.24 125 GLU A N 1
ATOM 748 C CA . GLU A 1 125 ? -4.418 15.187 20.689 1.00 31.25 125 GLU A CA 1
ATOM 749 C C . GLU A 1 125 ? -3.957 14.094 19.729 1.00 29.80 125 GLU A C 1
ATOM 750 O O . GLU A 1 125 ? -3.488 13.043 20.157 1.00 32.14 125 GLU A O 1
ATOM 756 N N . GLN A 1 126 ? -4.060 14.342 18.420 1.00 30.44 126 GLN A N 1
ATOM 757 C CA . GLN A 1 126 ? -3.567 13.371 17.448 1.00 30.88 126 GLN A CA 1
ATOM 758 C C . GLN A 1 126 ? -2.040 13.226 17.513 1.00 31.82 126 GLN A C 1
ATOM 759 O O . GLN A 1 126 ? -1.515 12.117 17.345 1.00 32.29 126 GLN A O 1
ATOM 765 N N . LEU A 1 127 ? -1.305 14.326 17.737 1.00 30.64 127 LEU A N 1
ATOM 766 C CA . LEU A 1 127 ? 0.138 14.201 17.954 1.00 31.73 127 LEU A CA 1
ATOM 767 C C . LEU A 1 127 ? 0.438 13.242 19.105 1.00 32.01 127 LEU A C 1
ATOM 768 O O . LEU A 1 127 ? 1.281 12.344 18.983 1.00 31.63 127 LEU A O 1
ATOM 773 N N . ARG A 1 128 ? -0.257 13.407 20.232 1.00 31.03 128 ARG A N 1
ATOM 774 C CA . ARG A 1 128 ? -0.023 12.514 21.367 1.00 31.16 128 ARG A CA 1
ATOM 775 C C . ARG A 1 128 ? -0.329 11.080 20.969 1.00 30.70 128 ARG A C 1
ATOM 776 O O . ARG A 1 128 ? 0.446 10.160 21.260 1.00 28.65 128 ARG A O 1
ATOM 784 N N . LEU A 1 129 ? -1.431 10.883 20.241 1.00 31.82 129 LEU A N 1
ATOM 785 C CA . LEU A 1 129 ? -1.812 9.543 19.790 1.00 31.18 129 LEU A CA 1
ATOM 786 C C . LEU A 1 129 ? -0.729 8.890 18.915 1.00 29.86 129 LEU A C 1
ATOM 787 O O . LEU A 1 129 ? -0.405 7.719 19.099 1.00 31.73 129 LEU A O 1
ATOM 792 N N . PHE A 1 130 ? -0.165 9.622 17.947 1.00 29.48 130 PHE A N 1
ATOM 793 C CA . PHE A 1 130 ? 0.863 9.024 17.080 1.00 31.02 130 PHE A CA 1
ATOM 794 C C . PHE A 1 130 ? 2.083 8.570 17.874 1.00 34.14 130 PHE A C 1
ATOM 795 O O . PHE A 1 130 ? 2.600 7.467 17.658 1.00 34.54 130 PHE A O 1
ATOM 803 N N . PHE A 1 131 ? 2.557 9.397 18.805 1.00 33.54 131 PHE A N 1
ATOM 804 C CA . PHE A 1 131 ? 3.699 8.993 19.631 1.00 33.14 131 PHE A CA 1
ATOM 805 C C . PHE A 1 131 ? 3.344 7.803 20.514 1.00 33.83 131 PHE A C 1
ATOM 806 O O . PHE A 1 131 ? 4.158 6.889 20.689 1.00 32.06 131 PHE A O 1
ATOM 814 N N . GLU A 1 132 ? 2.151 7.832 21.138 1.00 32.77 132 GLU A N 1
ATOM 815 C CA . GLU A 1 132 ? 1.805 6.752 22.059 1.00 34.97 132 GLU A CA 1
ATOM 816 C C . GLU A 1 132 ? 1.542 5.445 21.324 1.00 33.45 132 GLU A C 1
ATOM 817 O O . GLU A 1 132 ? 1.793 4.364 21.872 1.00 35.04 132 GLU A O 1
ATOM 823 N N . SER A 1 133 ? 1.051 5.514 20.092 1.00 32.15 133 SER A N 1
ATOM 824 C CA . SER A 1 133 ? 0.932 4.303 19.276 1.00 34.01 133 SER A CA 1
ATOM 825 C C . SER A 1 133 ? 2.291 3.592 19.142 1.00 35.59 133 SER A C 1
ATOM 826 O O . SER A 1 133 ? 2.399 2.375 19.363 1.00 34.66 133 SER A O 1
ATOM 829 N N . SER A 1 134 ? 3.354 4.342 18.798 1.00 32.93 134 SER A N 1
ATOM 830 C CA . SER A 1 134 ? 4.667 3.722 18.720 1.00 34.41 134 SER A CA 1
ATOM 831 C C . SER A 1 134 ? 5.119 3.205 20.085 1.00 35.08 134 SER A C 1
ATOM 832 O O . SER A 1 134 ? 5.764 2.142 20.173 1.00 34.37 134 SER A O 1
ATOM 835 N N . LEU A 1 135 ? 4.767 3.928 21.159 1.00 32.61 135 LEU A N 1
ATOM 836 C CA . LEU A 1 135 ? 5.188 3.531 22.500 1.00 32.99 135 LEU A CA 1
ATOM 837 C C . LEU A 1 135 ? 4.552 2.208 22.912 1.00 34.34 135 LEU A C 1
ATOM 838 O O . LEU A 1 135 ? 5.237 1.322 23.432 1.00 35.69 135 LEU A O 1
ATOM 843 N N . VAL A 1 136 ? 3.235 2.049 22.698 1.00 33.11 136 VAL A N 1
ATOM 844 C CA . VAL A 1 136 ? 2.596 0.816 23.159 1.00 31.90 136 VAL A CA 1
ATOM 845 C C . VAL A 1 136 ? 3.052 -0.368 22.314 1.00 33.19 136 VAL A C 1
ATOM 846 O O . VAL A 1 136 ? 3.142 -1.494 22.820 1.00 33.50 136 VAL A O 1
ATOM 850 N N . ARG A 1 137 ? 3.322 -0.148 21.018 1.00 32.77 137 ARG A N 1
ATOM 851 C CA . ARG A 1 137 ? 3.899 -1.208 20.193 1.00 35.82 137 ARG A CA 1
ATOM 852 C C . ARG A 1 137 ? 5.270 -1.600 20.710 1.00 37.06 137 ARG A C 1
ATOM 853 O O . ARG A 1 137 ? 5.634 -2.780 20.686 1.00 37.04 137 ARG A O 1
ATOM 861 N N . TYR A 1 138 ? 6.069 -0.604 21.110 1.00 36.27 138 TYR A N 1
ATOM 862 C CA . TYR A 1 138 ? 7.368 -0.867 21.717 1.00 37.02 138 TYR A CA 1
ATOM 863 C C . TYR A 1 138 ? 7.185 -1.645 23.001 1.00 38.07 138 TYR A C 1
ATOM 864 O O . TYR A 1 138 ? 7.851 -2.663 23.231 1.00 37.20 138 TYR A O 1
ATOM 873 N N . ALA A 1 139 ? 6.256 -1.181 23.846 1.00 37.05 139 ALA A N 1
ATOM 874 C CA . ALA A 1 139 ? 6.041 -1.834 25.131 1.00 37.25 139 ALA A CA 1
ATOM 875 C C . ALA A 1 139 ? 5.632 -3.293 24.944 1.00 40.65 139 ALA A C 1
ATOM 876 O O . ALA A 1 139 ? 6.109 -4.177 25.666 1.00 40.58 139 ALA A O 1
ATOM 878 N N . ALA A 1 140 ? 4.759 -3.570 23.976 1.00 42.56 140 ALA A N 1
ATOM 879 C CA . ALA A 1 140 ? 4.322 -4.948 23.757 1.00 46.49 140 ALA A CA 1
ATOM 880 C C . ALA A 1 140 ? 5.494 -5.848 23.371 1.00 51.60 140 ALA A C 1
ATOM 881 O O . ALA A 1 140 ? 5.576 -7.003 23.816 1.00 53.06 140 ALA A O 1
ATOM 883 N N . GLU A 1 141 ? 6.431 -5.338 22.569 1.00 53.30 141 GLU A N 1
ATOM 884 C CA . GLU A 1 141 ? 7.525 -6.208 22.160 1.00 58.01 141 GLU A CA 1
ATOM 885 C C . GLU A 1 141 ? 8.614 -6.306 23.220 1.00 55.03 141 GLU A C 1
ATOM 886 O O . GLU A 1 141 ? 9.292 -7.337 23.288 1.00 55.23 141 GLU A O 1
ATOM 892 N N . HIS A 1 142 ? 8.770 -5.292 24.091 1.00 51.80 142 HIS A N 1
ATOM 893 C CA . HIS A 1 142 ? 9.936 -5.236 24.977 1.00 51.83 142 HIS A CA 1
ATOM 894 C C . HIS A 1 142 ? 9.641 -5.189 26.465 1.00 48.26 142 HIS A C 1
ATOM 895 O O . HIS A 1 142 ? 10.579 -5.290 27.246 1.00 48.18 142 HIS A O 1
ATOM 902 N N . ALA A 1 143 ? 8.408 -4.977 26.893 1.00 45.51 143 ALA A N 1
ATOM 903 C CA . ALA A 1 143 ? 8.196 -4.806 28.322 1.00 44.03 143 ALA A CA 1
ATOM 904 C C . ALA A 1 143 ? 8.598 -6.074 29.076 1.00 45.35 143 ALA A C 1
ATOM 905 O O . ALA A 1 143 ? 8.194 -7.176 28.699 1.00 44.08 143 ALA A O 1
ATOM 907 N N . THR A 1 144 ? 9.388 -5.911 30.145 1.00 47.28 144 THR A N 1
ATOM 908 C CA . THR A 1 144 ? 9.692 -7.015 31.046 1.00 51.46 144 THR A CA 1
ATOM 909 C C . THR A 1 144 ? 8.475 -7.342 31.901 1.00 53.13 144 THR A C 1
ATOM 910 O O . THR A 1 144 ? 7.518 -6.571 31.991 1.00 50.35 144 THR A O 1
ATOM 914 N N . ASP A 1 145 ? 8.557 -8.473 32.607 1.00 57.33 145 ASP A N 1
ATOM 915 C CA . ASP A 1 145 ? 7.493 -8.827 33.539 1.00 59.95 145 ASP A CA 1
ATOM 916 C C . ASP A 1 145 ? 7.366 -7.805 34.661 1.00 58.76 145 ASP A C 1
ATOM 917 O O . ASP A 1 145 ? 6.252 -7.471 35.078 1.00 59.06 145 ASP A O 1
ATOM 922 N N . GLU A 1 146 ? 8.488 -7.282 35.150 1.00 57.38 146 GLU A N 1
ATOM 923 C CA . GLU A 1 146 ? 8.437 -6.244 36.175 1.00 56.45 146 GLU A CA 1
ATOM 924 C C . GLU A 1 146 ? 7.744 -4.988 35.658 1.00 51.99 146 GLU A C 1
ATOM 925 O O . GLU A 1 146 ? 6.951 -4.362 36.380 1.00 51.03 146 GLU A O 1
ATOM 931 N N . GLN A 1 147 ? 8.010 -4.613 34.400 1.00 49.15 147 GLN A N 1
ATOM 932 C CA . GLN A 1 147 ? 7.333 -3.452 33.821 1.00 46.67 147 GLN A CA 1
ATOM 933 C C . GLN A 1 147 ? 5.828 -3.702 33.707 1.00 47.35 147 GLN A C 1
ATOM 934 O O . GLN A 1 147 ? 5.018 -2.812 33.991 1.00 45.20 147 GLN A O 1
ATOM 940 N N . ILE A 1 148 ? 5.425 -4.928 33.362 1.00 49.90 148 ILE A N 1
ATOM 941 C CA . ILE A 1 148 ? 3.994 -5.228 33.310 1.00 49.73 148 ILE A CA 1
ATOM 942 C C . ILE A 1 148 ? 3.366 -5.085 34.695 1.00 51.48 148 ILE A C 1
ATOM 943 O O . ILE A 1 148 ? 2.275 -4.525 34.831 1.00 50.34 148 ILE A O 1
ATOM 948 N N . ASP A 1 149 ? 4.058 -5.553 35.747 1.00 54.84 149 ASP A N 1
ATOM 949 C CA . ASP A 1 149 ? 3.549 -5.390 37.112 1.00 56.47 149 ASP A CA 1
ATOM 950 C C . ASP A 1 149 ? 3.413 -3.922 37.488 1.00 53.72 149 ASP A C 1
ATOM 951 O O . ASP A 1 149 ? 2.474 -3.544 38.197 1.00 53.08 149 ASP A O 1
ATOM 956 N N . LEU A 1 150 ? 4.373 -3.087 37.080 1.00 51.03 150 LEU A N 1
ATOM 957 C CA . LEU A 1 150 ? 4.216 -1.657 37.310 1.00 48.82 150 LEU A CA 1
ATOM 958 C C . LEU A 1 150 ? 2.931 -1.167 36.656 1.00 46.83 150 LEU A C 1
ATOM 959 O O . LEU A 1 150 ? 2.174 -0.383 37.242 1.00 46.42 150 LEU A O 1
ATOM 964 N N . LEU A 1 151 ? 2.646 -1.663 35.451 1.00 45.03 151 LEU A N 1
ATOM 965 C CA . LEU A 1 151 ? 1.412 -1.299 34.768 1.00 44.29 151 LEU A CA 1
ATOM 966 C C . LEU A 1 151 ? 0.189 -1.783 35.538 1.00 45.20 151 LEU A C 1
ATOM 967 O O . LEU A 1 151 ? -0.798 -1.050 35.677 1.00 43.56 151 LEU A O 1
ATOM 972 N N . ALA A 1 152 ? 0.209 -3.040 35.997 1.00 47.26 152 ALA A N 1
ATOM 973 C CA . ALA A 1 152 ? -0.939 -3.554 36.740 1.00 48.91 152 ALA A CA 1
ATOM 974 C C . ALA A 1 152 ? -1.164 -2.732 37.998 1.00 50.79 152 ALA A C 1
ATOM 975 O O . ALA A 1 152 ? -2.305 -2.434 38.351 1.00 51.29 152 ALA A O 1
ATOM 977 N N . LYS A 1 153 ? -0.085 -2.323 38.668 1.00 53.85 153 LYS A N 1
ATOM 978 C CA . LYS A 1 153 ? -0.244 -1.484 39.853 1.00 56.02 153 LYS A CA 1
ATOM 979 C C . LYS A 1 153 ? -0.886 -0.145 39.497 1.00 51.33 153 LYS A C 1
ATOM 980 O O . LYS A 1 153 ? -1.712 0.370 40.260 1.00 50.83 153 LYS A O 1
ATOM 986 N N . ALA A 1 154 ? -0.519 0.437 38.341 1.00 46.57 154 ALA A N 1
ATOM 987 C CA . ALA A 1 154 ? -1.160 1.679 37.913 1.00 44.27 154 ALA A CA 1
ATOM 988 C C . ALA A 1 154 ? -2.643 1.472 37.624 1.00 43.31 154 ALA A C 1
ATOM 989 O O . ALA A 1 154 ? -3.457 2.377 37.852 1.00 40.82 154 ALA A O 1
ATOM 991 N N . LEU A 1 155 ? -3.030 0.276 37.187 1.00 44.38 155 LEU A N 1
ATOM 992 C CA . LEU A 1 155 ? -4.448 0.080 36.946 1.00 46.49 155 LEU A CA 1
ATOM 993 C C . LEU A 1 155 ? -5.211 0.059 38.254 1.00 48.48 155 LEU A C 1
ATOM 994 O O . LEU A 1 155 ? -6.338 0.561 38.317 1.00 45.91 155 LEU A O 1
ATOM 999 N N . GLU A 1 156 ? -4.564 -0.396 39.332 1.00 52.37 156 GLU A N 1
ATOM 1000 C CA . GLU A 1 156 ? -5.236 -0.475 40.625 1.00 56.29 156 GLU A CA 1
ATOM 1001 C C . GLU A 1 156 ? -5.577 0.907 41.154 1.00 53.08 156 GLU A C 1
ATOM 1002 O O . GLU A 1 156 ? -6.636 1.096 41.761 1.00 53.10 156 GLU A O 1
ATOM 1008 N N . ILE A 1 157 ? -4.727 1.892 40.866 1.00 51.26 157 ILE A N 1
ATOM 1009 C CA . ILE A 1 157 ? -4.981 3.257 41.306 1.00 50.60 157 ILE A CA 1
ATOM 1010 C C . ILE A 1 157 ? -6.097 3.853 40.455 1.00 49.76 157 ILE A C 1
ATOM 1011 O O . ILE A 1 157 ? -6.895 4.655 40.951 1.00 50.52 157 ILE A O 1
ATOM 1016 N N . ASN A 1 158 ? -6.226 3.411 39.198 1.00 48.15 158 ASN A N 1
ATOM 1017 C CA . ASN A 1 158 ? -7.373 3.821 38.394 1.00 47.71 158 ASN A CA 1
ATOM 1018 C C . ASN A 1 158 ? -8.677 3.327 39.028 1.00 47.88 158 ASN A C 1
ATOM 1019 O O . ASN A 1 158 ? -9.646 4.086 39.150 1.00 46.38 158 ASN A O 1
ATOM 1024 N N . SER A 1 159 ? -8.725 2.041 39.423 1.00 48.15 159 SER A N 1
ATOM 1025 C CA . SER A 1 159 ? -9.986 1.476 39.927 1.00 50.19 159 SER A CA 1
ATOM 1026 C C . SER A 1 159 ? -10.433 2.163 41.201 1.00 51.01 159 SER A C 1
ATOM 1027 O O . SER A 1 159 ? -11.635 2.279 41.443 1.00 53.20 159 SER A O 1
ATOM 1030 N N . GLN A 1 160 ? -9.485 2.648 42.012 1.00 51.01 160 GLN A N 1
ATOM 1031 C CA . GLN A 1 160 ? -9.800 3.283 43.286 1.00 52.53 160 GLN A CA 1
ATOM 1032 C C . GLN A 1 160 ? -10.071 4.776 43.139 1.00 51.85 160 GLN A C 1
ATOM 1033 O O . GLN A 1 160 ? -10.417 5.425 44.132 1.00 52.75 160 GLN A O 1
ATOM 1039 N N . SER A 1 161 ? -10.034 5.316 41.914 1.00 50.69 161 SER A N 1
ATOM 1040 C CA . SER A 1 161 ? -10.180 6.756 41.704 1.00 51.50 161 SER A CA 1
ATOM 1041 C C . SER A 1 161 ? -11.392 7.117 40.852 1.00 49.40 161 SER A C 1
ATOM 1042 O O . SER A 1 161 ? -11.510 8.264 40.411 1.00 48.62 161 SER A O 1
ATOM 1045 N N . LEU A 1 162 ? -12.348 6.215 40.698 1.00 50.00 162 LEU A N 1
ATOM 1046 C CA . LEU A 1 162 ? -13.405 6.441 39.715 1.00 49.10 162 LEU A CA 1
ATOM 1047 C C . LEU A 1 162 ? -14.386 7.540 40.113 1.00 49.66 162 LEU A C 1
ATOM 1048 O O . LEU A 1 162 ? -15.044 8.101 39.230 1.00 48.65 162 LEU A O 1
ATOM 1053 N N . ASP A 1 163 ? -14.445 7.937 41.385 1.00 51.41 163 ASP A N 1
ATOM 1054 C CA . ASP A 1 163 ? -15.492 8.862 41.830 1.00 53.16 163 ASP A CA 1
ATOM 1055 C C . ASP A 1 163 ? -14.956 10.249 42.171 1.00 52.63 163 ASP A C 1
ATOM 1056 O O . ASP A 1 163 ? -15.686 11.068 42.737 1.00 53.93 163 ASP A O 1
ATOM 1061 N N . ASN A 1 164 ? -13.704 10.533 41.841 1.00 51.20 164 ASN A N 1
ATOM 1062 C CA . ASN A 1 164 ? -13.112 11.850 42.039 1.00 52.32 164 ASN A CA 1
ATOM 1063 C C . ASN A 1 164 ? -12.402 12.248 40.752 1.00 51.40 164 ASN A C 1
ATOM 1064 O O . ASN A 1 164 ? -11.479 11.554 40.313 1.00 50.89 164 ASN A O 1
ATOM 1069 N N . ASN A 1 165 ? -12.791 13.387 40.175 1.00 50.13 165 ASN A N 1
ATOM 1070 C CA . ASN A 1 165 ? -12.186 13.783 38.909 1.00 48.44 165 ASN A CA 1
ATOM 1071 C C . ASN A 1 165 ? -10.686 14.049 39.053 1.00 46.51 165 ASN A C 1
ATOM 1072 O O . ASN A 1 165 ? -9.870 13.505 38.298 1.00 44.82 165 ASN A O 1
ATOM 1077 N N . ALA A 1 166 ? -10.301 14.874 40.030 1.00 46.23 166 ALA A N 1
ATOM 1078 C CA . ALA A 1 166 ? -8.894 15.212 40.181 1.00 44.90 166 ALA A CA 1
ATOM 1079 C C . ALA A 1 166 ? -8.052 13.963 40.383 1.00 45.57 166 ALA A C 1
ATOM 1080 O O . ALA A 1 166 ? -7.015 13.781 39.732 1.00 45.13 166 ALA A O 1
ATOM 1082 N N . ALA A 1 167 ? -8.493 13.076 41.274 1.00 44.95 167 ALA A N 1
ATOM 1083 C CA . ALA A 1 167 ? -7.726 11.861 41.519 1.00 43.05 167 ALA A CA 1
ATOM 1084 C C . ALA A 1 167 ? -7.671 10.986 40.276 1.00 41.92 167 ALA A C 1
ATOM 1085 O O . ALA A 1 167 ? -6.608 10.455 39.932 1.00 41.42 167 ALA A O 1
ATOM 1087 N N . PHE A 1 168 ? -8.794 10.840 39.561 1.00 40.47 168 PHE A N 1
ATOM 1088 C CA . PHE A 1 168 ? -8.723 9.986 38.386 1.00 40.11 168 PHE A CA 1
ATOM 1089 C C . PHE A 1 168 ? -7.808 10.577 37.325 1.00 39.27 168 PHE A C 1
ATOM 1090 O O . PHE A 1 168 ? -7.044 9.846 36.688 1.00 38.91 168 PHE A O 1
ATOM 1098 N N . ILE A 1 169 ? -7.846 11.893 37.124 1.00 40.18 169 ILE A N 1
ATOM 1099 C CA . ILE A 1 169 ? -6.917 12.475 36.159 1.00 40.62 169 ILE A CA 1
ATOM 1100 C C . ILE A 1 169 ? -5.476 12.206 36.560 1.00 40.28 169 ILE A C 1
ATOM 1101 O O . ILE A 1 169 ? -4.623 11.932 35.699 1.00 39.87 169 ILE A O 1
ATOM 1106 N N . ARG A 1 170 ? -5.166 12.282 37.857 1.00 40.24 170 ARG A N 1
ATOM 1107 C CA . ARG A 1 170 ? -3.803 11.978 38.285 1.00 42.73 170 ARG A CA 1
ATOM 1108 C C . ARG A 1 170 ? -3.444 10.521 37.999 1.00 41.55 170 ARG A C 1
ATOM 1109 O O . ARG A 1 170 ? -2.320 10.215 37.569 1.00 40.57 170 ARG A O 1
ATOM 1117 N N . SER A 1 171 ? -4.379 9.604 38.271 1.00 40.99 171 SER A N 1
ATOM 1118 C CA . SER A 1 171 ? -4.150 8.188 37.994 1.00 40.00 171 SER A CA 1
ATOM 1119 C C . SER A 1 171 ? -4.018 7.916 36.499 1.00 37.77 171 SER A C 1
ATOM 1120 O O . SER A 1 171 ? -3.281 7.008 36.090 1.00 37.58 171 SER A O 1
ATOM 1123 N N . ASP A 1 172 ? -4.786 8.645 35.679 1.00 37.18 172 ASP A N 1
ATOM 1124 C CA . ASP A 1 172 ? -4.731 8.508 34.227 1.00 36.60 172 ASP A CA 1
ATOM 1125 C C . ASP A 1 172 ? -3.361 8.959 33.716 1.00 36.54 172 ASP A C 1
ATOM 1126 O O . ASP A 1 172 ? -2.670 8.226 32.997 1.00 37.46 172 ASP A O 1
ATOM 1131 N N . VAL A 1 173 ? -2.935 10.153 34.120 1.00 34.95 173 VAL A N 1
ATOM 1132 C CA . VAL A 1 173 ? -1.610 10.643 33.738 1.00 35.34 173 VAL A CA 1
ATOM 1133 C C . VAL A 1 173 ? -0.533 9.666 34.216 1.00 36.15 173 VAL A C 1
ATOM 1134 O O . VAL A 1 173 ? 0.367 9.291 33.450 1.00 36.29 173 VAL A O 1
ATOM 1138 N N . ASP A 1 174 ? -0.639 9.176 35.452 1.00 38.10 174 ASP A N 1
ATOM 1139 C CA . ASP A 1 174 ? 0.424 8.302 35.951 1.00 41.63 174 ASP A CA 1
ATOM 1140 C C . ASP A 1 174 ? 0.449 6.978 35.199 1.00 39.77 174 ASP A C 1
ATOM 1141 O O . ASP A 1 174 ? 1.522 6.400 34.987 1.00 39.86 174 ASP A O 1
ATOM 1146 N N . PHE A 1 175 ? -0.720 6.464 34.819 1.00 36.20 175 PHE A N 1
ATOM 1147 C CA . PHE A 1 175 ? -0.757 5.238 34.029 1.00 35.36 175 PHE A CA 1
ATOM 1148 C C . PHE A 1 175 ? 0.046 5.394 32.738 1.00 35.18 175 PHE A C 1
ATOM 1149 O O . PHE A 1 175 ? 0.861 4.533 32.396 1.00 34.70 175 PHE A O 1
ATOM 1157 N N . HIS A 1 176 ? -0.213 6.466 31.977 1.00 34.63 176 HIS A N 1
ATOM 1158 C CA . HIS A 1 176 ? 0.531 6.697 30.739 1.00 34.80 176 HIS A CA 1
ATOM 1159 C C . HIS A 1 176 ? 2.011 6.992 31.018 1.00 35.12 176 HIS A C 1
ATOM 1160 O O . HIS A 1 176 ? 2.865 6.655 30.191 1.00 35.95 176 HIS A O 1
ATOM 1167 N N . ARG A 1 177 ? 2.334 7.590 32.183 1.00 36.21 177 ARG A N 1
ATOM 1168 C CA . ARG A 1 177 ? 3.740 7.771 32.589 1.00 37.55 177 ARG A CA 1
ATOM 1169 C C . ARG A 1 177 ? 4.448 6.429 32.750 1.00 38.28 177 ARG A C 1
ATOM 1170 O O . ARG A 1 177 ? 5.581 6.252 32.274 1.00 38.01 177 ARG A O 1
ATOM 1178 N N . VAL A 1 178 ? 3.797 5.468 33.419 1.00 37.94 178 VAL A N 1
ATOM 1179 C CA . VAL A 1 178 ? 4.392 4.140 33.562 1.00 39.95 178 VAL A CA 1
ATOM 1180 C C . VAL A 1 178 ? 4.680 3.569 32.188 1.00 39.67 178 VAL A C 1
ATOM 1181 O O . VAL A 1 178 ? 5.749 3.002 31.948 1.00 38.72 178 VAL A O 1
ATOM 1185 N N . LEU A 1 179 ? 3.723 3.707 31.260 1.00 39.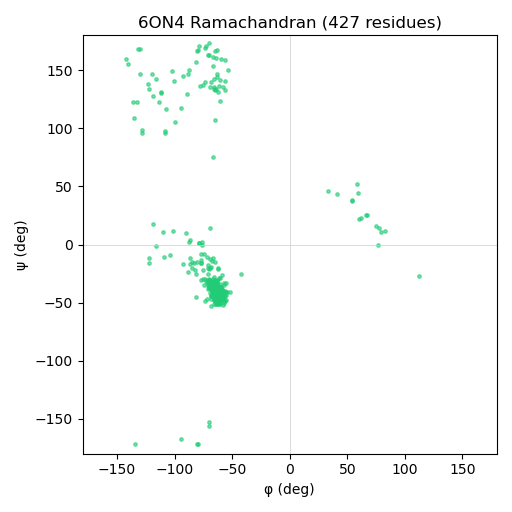18 179 LEU A N 1
ATOM 1186 C CA . LEU A 1 179 ? 3.951 3.239 29.898 1.00 37.44 179 LEU A CA 1
ATOM 1187 C C . LEU A 1 179 ? 5.156 3.931 29.288 1.00 36.44 179 LEU A C 1
ATOM 1188 O O . LEU A 1 179 ? 6.001 3.289 28.659 1.00 38.11 179 LEU A O 1
ATOM 1193 N N . ALA A 1 180 ? 5.224 5.257 29.438 1.00 34.51 180 ALA A N 1
ATOM 1194 C CA . ALA A 1 180 ? 6.233 6.050 28.755 1.00 34.89 180 ALA A CA 1
ATOM 1195 C C . ALA A 1 180 ? 7.625 5.786 29.298 1.00 37.01 180 ALA A C 1
ATOM 1196 O O . ALA A 1 180 ? 8.599 6.101 28.617 1.00 38.40 180 ALA A O 1
ATOM 1198 N N . GLU A 1 181 ? 7.737 5.243 30.509 1.00 39.70 181 GLU A N 1
ATOM 1199 C CA . GLU A 1 181 ? 9.046 4.934 31.067 1.00 42.58 181 GLU A CA 1
ATOM 1200 C C . GLU A 1 181 ? 9.608 3.633 30.528 1.00 42.00 181 GLU A C 1
ATOM 1201 O O . GLU A 1 181 ? 10.809 3.380 30.688 1.00 42.42 181 GLU A O 1
ATOM 1207 N N . ILE A 1 182 ? 8.773 2.809 29.890 1.00 39.89 182 ILE A N 1
ATOM 1208 C CA . ILE A 1 182 ? 9.232 1.478 29.487 1.00 39.48 182 ILE A CA 1
ATOM 1209 C C . ILE A 1 182 ? 10.451 1.554 28.578 1.00 39.80 182 ILE A C 1
ATOM 1210 O O . ILE A 1 182 ? 11.376 0.755 28.760 1.00 41.87 182 ILE A O 1
ATOM 1215 N N . PRO A 1 183 ? 10.549 2.481 27.617 1.00 38.33 183 PRO A N 1
ATOM 1216 C CA . PRO A 1 183 ? 11.759 2.524 26.764 1.00 36.95 183 PRO A CA 1
ATOM 1217 C C . PRO A 1 183 ? 13.044 2.926 27.486 1.00 39.16 183 PRO A C 1
ATOM 1218 O O . PRO A 1 183 ? 14.124 2.788 26.886 1.00 38.12 183 PRO A O 1
ATOM 1222 N N . GLY A 1 184 ? 12.985 3.470 28.699 1.00 38.43 184 GLY A N 1
ATOM 1223 C CA . GLY A 1 184 ? 14.238 3.918 29.301 1.00 37.71 184 GLY A CA 1
ATOM 1224 C C . GLY A 1 184 ? 14.757 5.208 28.686 1.00 37.47 184 GLY A C 1
ATOM 1225 O O . GLY A 1 184 ? 15.945 5.507 28.797 1.00 38.39 184 GLY A O 1
ATOM 1226 N N . ASN A 1 185 ? 13.912 5.931 27.959 1.00 34.29 185 ASN A N 1
ATOM 1227 C CA . ASN A 1 185 ? 14.326 7.140 27.278 1.00 34.60 185 ASN A CA 1
ATOM 1228 C C . ASN A 1 185 ? 13.911 8.348 28.100 1.00 35.56 185 ASN A C 1
ATOM 1229 O O . ASN A 1 185 ? 12.728 8.716 28.078 1.00 35.33 185 ASN A O 1
ATOM 1234 N N . PRO A 1 186 ? 14.839 9.031 28.784 1.00 36.65 186 PRO A N 1
ATOM 1235 C CA . PRO A 1 186 ? 14.440 10.147 29.660 1.00 36.51 186 PRO A CA 1
ATOM 1236 C C . PRO A 1 186 ? 13.972 11.365 28.897 1.00 36.98 186 PRO A C 1
ATOM 1237 O O . PRO A 1 186 ? 13.216 12.182 29.461 1.00 36.58 186 PRO A O 1
ATOM 1241 N N . ILE A 1 187 ? 14.332 11.493 27.612 1.00 35.37 187 ILE A N 1
ATOM 1242 C CA . ILE A 1 187 ? 13.855 12.665 26.877 1.00 33.65 187 ILE A CA 1
ATOM 1243 C C . ILE A 1 187 ? 12.437 12.432 26.392 1.00 33.01 187 ILE A C 1
ATOM 1244 O O . ILE A 1 187 ? 11.557 13.296 26.540 1.00 30.82 187 ILE A O 1
ATOM 1249 N N . PHE A 1 188 ? 12.183 11.248 25.840 1.00 34.76 188 PHE A N 1
ATOM 1250 C CA . PHE A 1 188 ? 10.838 10.974 25.365 1.00 33.41 188 PHE A CA 1
ATOM 1251 C C . PHE A 1 188 ? 9.865 11.007 26.529 1.00 35.16 188 PHE A C 1
ATOM 1252 O O . PHE A 1 188 ? 8.781 11.591 26.436 1.00 33.82 188 PHE A O 1
ATOM 1260 N N . MET A 1 189 ? 10.258 10.407 27.651 1.00 37.63 189 MET A N 1
ATOM 1261 C CA . MET A 1 189 ? 9.320 10.300 28.751 1.00 40.65 189 MET A CA 1
ATOM 1262 C C . MET A 1 189 ? 8.936 11.681 29.294 1.00 36.20 189 MET A C 1
ATOM 1263 O O . MET A 1 189 ? 7.765 11.932 29.584 1.00 34.99 189 MET A O 1
ATOM 1268 N N . ALA A 1 190 ? 9.903 12.589 29.464 1.00 33.22 190 ALA A N 1
ATOM 1269 C CA . ALA A 1 190 ? 9.569 13.893 30.022 1.00 33.20 190 ALA A CA 1
ATOM 1270 C C . ALA A 1 190 ? 8.657 14.692 29.087 1.00 33.99 190 ALA A C 1
ATOM 1271 O O . ALA A 1 190 ? 7.698 15.331 29.537 1.00 36.73 190 ALA A O 1
ATOM 1273 N N . ILE A 1 191 ? 8.940 14.676 27.790 1.00 31.93 191 ILE A N 1
ATOM 1274 C CA . ILE A 1 191 ? 8.150 15.459 26.847 1.00 31.37 191 ILE A CA 1
ATOM 1275 C C . ILE A 1 191 ? 6.766 14.848 26.657 1.00 34.11 191 ILE A C 1
ATOM 1276 O O . ILE A 1 191 ? 5.747 15.554 26.663 1.00 30.61 191 ILE A O 1
ATOM 1281 N N . HIS A 1 192 ? 6.715 13.532 26.458 1.00 35.56 192 HIS A N 1
ATOM 1282 C CA . HIS A 1 192 ? 5.443 12.871 26.191 1.00 32.78 192 HIS A CA 1
ATOM 1283 C C . HIS A 1 192 ? 4.480 13.050 27.351 1.00 33.54 192 HIS A C 1
ATOM 1284 O O . HIS A 1 192 ? 3.302 13.388 27.169 1.00 33.99 192 HIS A O 1
ATOM 1291 N N . VAL A 1 193 ? 4.972 12.829 28.561 1.00 33.62 193 VAL A N 1
ATOM 1292 C CA . VAL A 1 193 ? 4.128 12.938 29.743 1.00 33.75 193 VAL A CA 1
ATOM 1293 C C . VAL A 1 193 ? 3.666 14.379 29.941 1.00 34.96 193 VAL A C 1
ATOM 1294 O O . VAL A 1 193 ? 2.496 14.637 30.289 1.00 34.25 193 VAL A O 1
ATOM 1298 N N . ALA A 1 194 ? 4.570 15.346 29.716 1.00 33.91 194 ALA A N 1
ATOM 1299 C CA . ALA A 1 194 ? 4.164 16.750 29.806 1.00 35.15 194 ALA A CA 1
ATOM 1300 C C . ALA A 1 194 ? 3.062 17.071 28.790 1.00 34.51 194 ALA A C 1
ATOM 1301 O O . ALA A 1 194 ? 2.149 17.858 29.075 1.00 34.35 194 ALA A O 1
ATOM 1303 N N . LEU A 1 195 ? 3.138 16.474 27.593 1.00 32.07 195 LEU A N 1
ATOM 1304 C CA . LEU A 1 195 ? 2.133 16.720 26.566 1.00 32.75 195 LEU A CA 1
ATOM 1305 C C . LEU A 1 195 ? 0.773 16.138 26.952 1.00 34.49 195 LEU A C 1
ATOM 1306 O O . LEU A 1 195 ? -0.243 16.848 26.963 1.00 32.80 195 LEU A O 1
ATOM 1311 N N . LEU A 1 196 ? 0.738 14.854 27.307 1.00 33.97 196 LEU A N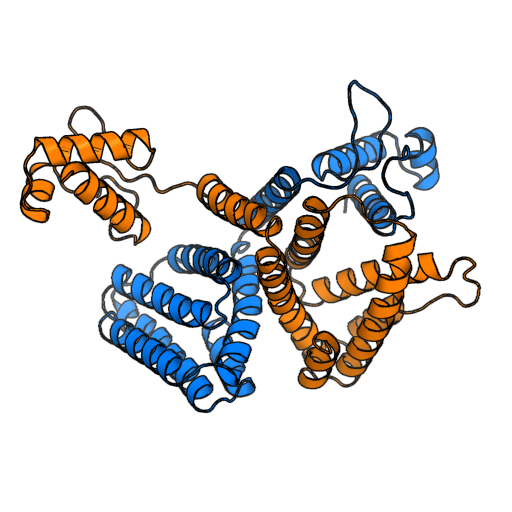 1
ATOM 1312 C CA . LEU A 1 196 ? -0.544 14.246 27.656 1.00 35.37 196 LEU A CA 1
ATOM 1313 C C . LEU A 1 196 ? -1.103 14.837 28.944 1.00 36.98 196 LEU A C 1
ATOM 1314 O O . LEU A 1 196 ? -2.324 14.964 29.096 1.00 36.15 196 LEU A O 1
ATOM 1319 N N . ASP A 1 197 ? -0.232 15.186 29.895 1.00 37.64 197 ASP A N 1
ATOM 1320 C CA . ASP A 1 197 ? -0.719 15.831 31.114 1.00 37.40 197 ASP A CA 1
ATOM 1321 C C . ASP A 1 197 ? -1.423 17.153 30.806 1.00 37.15 197 ASP A C 1
ATOM 1322 O O . ASP A 1 197 ? -2.510 17.417 31.333 1.00 36.54 197 ASP A O 1
ATOM 1327 N N . TRP A 1 198 ? -0.848 17.981 29.931 1.00 35.92 198 TRP A N 1
ATOM 1328 C CA . TRP A 1 198 ? -1.542 19.197 29.507 1.00 35.69 198 TRP A CA 1
ATOM 1329 C C . TRP A 1 198 ? -2.881 18.862 28.845 1.00 35.14 198 TRP A C 1
ATOM 1330 O O . TRP A 1 198 ? -3.929 19.410 29.213 1.00 33.23 198 TRP A O 1
ATOM 1341 N N . LEU A 1 199 ? -2.872 17.905 27.913 1.00 34.04 199 LEU A N 1
ATOM 1342 C CA . LEU A 1 199 ? -4.081 17.606 27.140 1.00 34.07 199 LEU A CA 1
ATOM 1343 C C . LEU A 1 199 ? -5.195 17.037 28.016 1.00 33.11 199 LEU A C 1
ATOM 1344 O O . LEU A 1 199 ? -6.341 17.498 27.947 1.00 32.56 199 LEU A O 1
ATOM 1349 N N . ILE A 1 200 ? -4.879 16.048 28.865 1.00 34.46 200 ILE A N 1
ATOM 1350 C CA . ILE A 1 200 ? -5.927 15.441 29.691 1.00 34.81 200 ILE A CA 1
ATOM 1351 C C . ILE A 1 200 ? -6.538 16.472 30.636 1.00 36.20 200 ILE A C 1
ATOM 1352 O O . ILE A 1 200 ? -7.768 16.560 30.773 1.00 37.41 200 ILE A O 1
ATOM 1357 N N . ALA A 1 201 ? -5.702 17.270 31.303 1.00 34.96 201 ALA A N 1
ATOM 1358 C CA . ALA A 1 201 ? -6.228 18.251 32.257 1.00 36.74 201 ALA A CA 1
ATOM 1359 C C . ALA A 1 201 ? -6.960 19.403 31.561 1.00 38.79 201 ALA A C 1
ATOM 1360 O O . ALA A 1 201 ? -7.729 20.116 32.210 1.00 39.26 201 ALA A O 1
ATOM 1362 N N . ALA A 1 202 ? -6.696 19.645 30.276 1.00 39.35 202 ALA A N 1
ATOM 1363 C CA . ALA A 1 202 ? -7.370 20.732 29.581 1.00 39.34 202 ALA A CA 1
ATOM 1364 C C . ALA A 1 202 ? -8.814 20.405 29.194 1.00 37.53 202 ALA A C 1
ATOM 1365 O O . ALA A 1 202 ? -9.600 21.332 28.977 1.00 37.51 202 ALA A O 1
ATOM 1367 N N . ARG A 1 203 ? -9.220 19.141 29.201 1.00 37.06 203 ARG A N 1
ATOM 1368 C CA . ARG A 1 203 ? -10.569 18.853 28.718 1.00 37.05 203 ARG A CA 1
ATOM 1369 C C . ARG A 1 203 ? -11.581 19.270 29.783 1.00 38.89 203 ARG A C 1
ATOM 1370 O O . ARG A 1 203 ? -11.400 18.965 30.953 1.00 40.94 203 ARG A O 1
ATOM 1378 N N . PRO A 1 204 ? -12.683 19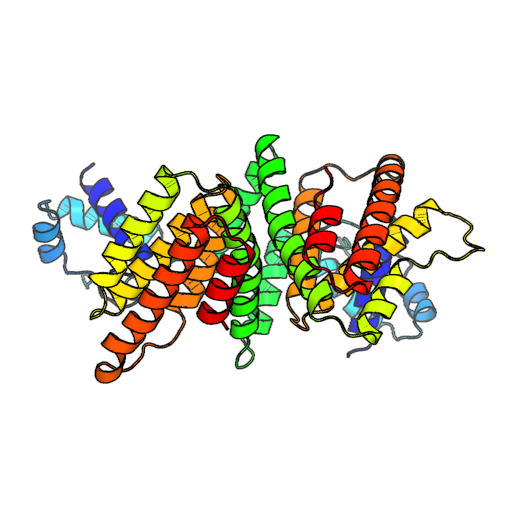.914 29.414 1.00 41.12 204 PRO A N 1
ATOM 1379 C CA . PRO A 1 204 ? -13.652 20.298 30.447 1.00 41.94 204 PRO A CA 1
ATOM 1380 C C . PRO A 1 204 ? -14.230 19.066 31.115 1.00 41.93 204 PRO A C 1
ATOM 1381 O O . PRO A 1 204 ? -14.442 18.029 30.491 1.00 42.64 204 PRO A O 1
ATOM 1385 N N . THR A 1 205 ? -14.467 19.195 32.399 1.00 42.98 205 THR A N 1
ATOM 1386 C CA . THR A 1 205 ? -14.887 18.086 33.232 1.00 43.48 205 THR A CA 1
ATOM 1387 C C . THR A 1 205 ? -16.347 17.693 32.982 1.00 44.90 205 THR A C 1
ATOM 1388 O O . THR A 1 205 ? -17.206 18.546 32.733 1.00 43.79 205 THR A O 1
ATOM 1392 N N . VAL A 1 206 ? -16.603 16.378 32.979 1.00 43.86 206 VAL A N 1
ATOM 1393 C CA . VAL A 1 206 ? -17.960 15.851 32.826 1.00 43.61 206 VAL A CA 1
ATOM 1394 C C . VAL A 1 206 ? -18.774 16.128 34.088 1.00 44.73 206 VAL A C 1
ATOM 1395 O O . VAL A 1 206 ? -18.235 16.407 35.170 1.00 44.34 206 VAL A O 1
ATOM 1399 N N . THR A 1 207 ? -20.096 16.027 33.948 1.00 45.97 207 THR A N 1
ATOM 1400 C CA . THR A 1 207 ? -20.989 16.264 35.073 1.00 48.39 207 THR A CA 1
ATOM 1401 C C . THR A 1 207 ? -20.815 15.187 36.136 1.00 47.75 207 THR A C 1
ATOM 1402 O O . THR A 1 207 ? -20.333 14.082 35.874 1.00 46.61 207 THR A O 1
ATOM 1406 N N . ASP A 1 208 ? -21.285 15.510 37.339 1.00 49.62 208 ASP A N 1
ATOM 1407 C CA . ASP A 1 208 ? -21.170 14.602 38.479 1.00 52.07 208 ASP A CA 1
ATOM 1408 C C . ASP A 1 208 ? -21.880 13.263 38.235 1.00 51.46 208 ASP A C 1
ATOM 1409 O O . ASP A 1 208 ? -21.377 12.205 38.640 1.00 50.53 208 ASP A O 1
ATOM 1414 N N . GLN A 1 209 ? -23.047 13.278 37.581 1.00 50.07 209 GLN A N 1
ATOM 1415 C CA . GLN A 1 209 ? -23.764 12.019 37.364 1.00 52.54 209 GLN A CA 1
ATOM 1416 C C . GLN A 1 209 ? -23.056 11.152 36.336 1.00 50.10 209 GLN A C 1
ATOM 1417 O O . GLN A 1 209 ? -23.103 9.923 36.418 1.00 51.24 209 GLN A O 1
ATOM 1423 N N . ALA A 1 210 ? -22.460 11.769 35.320 1.00 47.15 210 ALA A N 1
ATOM 1424 C CA . ALA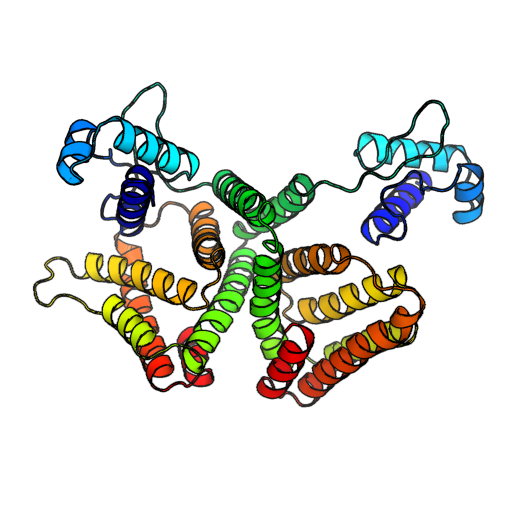 A 1 210 ? -21.729 11.014 34.312 1.00 44.75 210 ALA A CA 1
ATOM 1425 C C . ALA A 1 210 ? -20.367 10.508 34.806 1.00 44.18 210 ALA A C 1
ATOM 1426 O O . ALA A 1 210 ? -19.837 9.539 34.243 1.00 43.02 210 ALA A O 1
ATOM 1428 N N . LEU A 1 211 ? -19.801 11.133 35.845 1.00 44.70 211 LEU A N 1
ATOM 1429 C CA . LEU A 1 211 ? -18.374 10.977 36.161 1.00 44.89 211 LEU A CA 1
ATOM 1430 C C . LEU A 1 211 ? -17.950 9.533 36.402 1.00 43.60 211 LEU A C 1
ATOM 1431 O O . LEU A 1 211 ? -16.926 9.089 35.864 1.00 42.38 211 LEU A O 1
ATOM 1436 N N . HIS A 1 212 ? -18.732 8.767 37.154 1.00 43.74 212 HIS A N 1
ATOM 1437 C CA . HIS A 1 212 ? -18.268 7.440 37.542 1.00 44.77 212 HIS A CA 1
ATOM 1438 C C . HIS A 1 212 ? -18.084 6.541 36.331 1.00 43.64 212 HIS A C 1
ATOM 1439 O O . HIS A 1 212 ? -17.027 5.910 36.149 1.00 42.13 212 HIS A O 1
ATOM 1446 N N . GLU A 1 213 ? -19.114 6.470 35.494 1.00 43.05 213 GLU A N 1
ATOM 1447 C CA . GLU A 1 213 ? -19.081 5.603 34.325 1.00 45.04 213 GLU A CA 1
ATOM 1448 C C . GLU A 1 213 ? -18.112 6.123 33.272 1.00 40.69 213 GLU A C 1
ATOM 1449 O O . GLU A 1 213 ? -17.516 5.324 32.550 1.00 40.61 213 GLU A O 1
ATOM 1455 N N . HIS A 1 214 ? -17.966 7.446 33.158 1.00 39.40 214 HIS A N 1
ATOM 1456 C CA . HIS A 1 214 ? -16.962 8.031 32.271 1.00 38.54 214 HIS A CA 1
ATOM 1457 C C . HIS A 1 214 ? -15.553 7.574 32.653 1.00 38.46 214 HIS A C 1
ATOM 1458 O O . HIS A 1 214 ? -14.785 7.129 31.797 1.00 39.76 214 HIS A O 1
ATOM 1465 N N . ASN A 1 215 ? -15.215 7.627 33.940 1.00 38.76 215 ASN A N 1
ATOM 1466 C CA . ASN A 1 215 ? -13.890 7.183 34.388 1.00 38.25 215 ASN A CA 1
ATOM 1467 C C . ASN A 1 215 ? -13.716 5.681 34.205 1.00 39.10 215 ASN A C 1
ATOM 1468 O O . ASN A 1 215 ? -12.619 5.202 33.877 1.00 37.49 215 ASN A O 1
ATOM 1473 N N . ASN A 1 216 ? -14.787 4.925 34.433 1.00 39.70 216 ASN A N 1
ATOM 1474 C CA . ASN A 1 216 ? -14.727 3.483 34.254 1.00 41.82 216 ASN A CA 1
ATOM 1475 C C . ASN A 1 216 ? -14.426 3.116 32.808 1.00 39.78 216 ASN A C 1
ATOM 1476 O O . ASN A 1 216 ? -13.720 2.134 32.550 1.00 39.63 216 ASN A O 1
ATOM 1481 N N . VAL A 1 217 ? -14.987 3.854 31.849 1.00 39.55 217 VAL A N 1
ATOM 1482 C CA . VAL A 1 217 ? -14.664 3.586 30.447 1.00 39.90 217 VAL A CA 1
ATOM 1483 C C . VAL A 1 217 ? -13.159 3.744 30.221 1.00 37.77 217 VAL A C 1
ATOM 1484 O O . VAL A 1 217 ? -12.525 2.913 29.560 1.00 36.60 217 VAL A O 1
ATOM 1488 N N . SER A 1 218 ? -12.569 4.826 30.755 1.00 37.02 218 SER A N 1
ATOM 1489 C CA . SER A 1 218 ? -11.122 5.028 30.616 1.00 36.27 218 SER A CA 1
ATOM 1490 C C . SER A 1 218 ? -10.344 3.894 31.279 1.00 38.08 218 SER A C 1
ATOM 1491 O O . SER A 1 218 ? -9.369 3.388 30.718 1.00 38.27 218 SER A O 1
ATOM 1494 N N . TYR A 1 219 ? -10.779 3.475 32.468 1.00 39.07 219 TYR A N 1
ATOM 1495 C CA . TYR A 1 219 ? -10.110 2.394 33.188 1.00 41.10 219 TYR A CA 1
ATOM 1496 C C . TYR A 1 219 ? -10.159 1.079 32.416 1.00 41.26 219 TYR A C 1
ATOM 1497 O O . TYR A 1 219 ? -9.127 0.432 32.220 1.00 41.12 219 TYR A O 1
ATOM 1506 N N . GLN A 1 220 ? -11.340 0.700 31.911 1.00 39.30 220 GLN A N 1
ATOM 1507 C CA . GLN A 1 220 ? -11.456 -0.553 31.161 1.00 38.91 220 GLN A CA 1
ATOM 1508 C C . GLN A 1 220 ? -10.547 -0.539 29.941 1.00 37.20 220 GLN A C 1
ATOM 1509 O O . GLN A 1 220 ? -9.953 -1.557 29.590 1.00 38.56 220 GLN A O 1
ATOM 1515 N N . GLN A 1 221 ? -10.463 0.599 29.259 1.00 35.57 221 GLN A N 1
ATOM 1516 C CA . GLN A 1 221 ? -9.592 0.711 28.102 1.00 36.74 221 GLN A CA 1
ATOM 1517 C C . GLN A 1 221 ? -8.117 0.584 28.508 1.00 37.70 221 GLN A C 1
ATOM 1518 O O . GLN A 1 221 ? -7.308 0.038 27.749 1.00 36.14 221 GLN A O 1
ATOM 1524 N N . HIS A 1 222 ? -7.744 1.099 29.688 1.00 37.32 222 HIS A N 1
ATOM 1525 C CA . HIS A 1 222 ? -6.377 0.909 30.174 1.00 38.52 222 HIS A CA 1
ATOM 1526 C C . HIS A 1 222 ? -6.076 -0.564 30.415 1.00 41.19 222 HIS A C 1
ATOM 1527 O O . HIS A 1 222 ? -4.974 -1.042 30.123 1.00 40.97 222 HIS A O 1
ATOM 1534 N N . ILE A 1 223 ? -7.046 -1.301 30.953 1.00 41.48 223 ILE A N 1
ATOM 1535 C CA . ILE A 1 223 ? -6.847 -2.725 31.183 1.00 41.59 223 ILE A CA 1
ATOM 1536 C C . ILE A 1 223 ? -6.567 -3.437 29.866 1.00 41.56 223 ILE A C 1
ATOM 1537 O O . ILE A 1 223 ? -5.652 -4.261 29.769 1.00 41.72 223 ILE A O 1
ATOM 1542 N N . ALA A 1 224 ? -7.337 -3.111 28.829 1.00 40.31 224 ALA A N 1
ATOM 1543 C CA . ALA A 1 224 ? -7.159 -3.744 27.524 1.00 40.45 224 ALA A CA 1
ATOM 1544 C C . ALA A 1 224 ? -5.772 -3.461 26.941 1.00 38.28 224 ALA A C 1
ATOM 1545 O O . ALA A 1 224 ? -5.167 -4.329 26.307 1.00 38.23 224 ALA A O 1
ATOM 1547 N N . ILE A 1 225 ? -5.252 -2.251 27.141 1.00 39.60 225 ILE A N 1
ATOM 1548 C CA . ILE A 1 225 ? -3.887 -1.939 26.697 1.00 38.00 225 ILE A CA 1
ATOM 1549 C C . ILE A 1 225 ? -2.877 -2.835 27.409 1.00 40.27 225 ILE A C 1
ATOM 1550 O O . ILE A 1 225 ? -1.988 -3.430 26.781 1.00 40.78 225 ILE A O 1
ATOM 1555 N N . VAL A 1 226 ? -2.986 -2.929 28.739 1.00 39.68 226 VAL A N 1
ATOM 1556 C CA . VAL A 1 226 ? -2.044 -3.755 29.497 1.00 40.65 226 VAL A CA 1
ATOM 1557 C C . VAL A 1 226 ? -2.189 -5.231 29.113 1.00 41.63 226 VAL A C 1
ATOM 1558 O O . VAL A 1 226 ? -1.193 -5.950 28.956 1.00 39.98 226 VAL A O 1
ATOM 1562 N N . ASP A 1 227 ? -3.434 -5.701 28.946 1.00 42.44 227 ASP A N 1
ATOM 1563 C CA . ASP A 1 227 ? -3.655 -7.093 28.557 1.00 44.17 227 ASP A CA 1
ATOM 1564 C C . ASP A 1 227 ? -2.970 -7.406 27.228 1.00 43.29 227 ASP A C 1
ATOM 1565 O O . ASP A 1 227 ? -2.345 -8.460 27.085 1.00 42.51 227 ASP A O 1
ATOM 1570 N N . ALA A 1 228 ? -3.064 -6.491 26.246 1.00 41.34 228 ALA A N 1
ATOM 1571 C CA . ALA A 1 228 ? -2.393 -6.703 24.964 1.00 41.74 228 ALA A CA 1
ATOM 1572 C C . ALA A 1 228 ? -0.876 -6.736 25.128 1.00 41.62 228 ALA A C 1
ATOM 1573 O O . ALA A 1 228 ? -0.191 -7.535 24.474 1.00 43.29 228 ALA A O 1
ATOM 1575 N N . ILE A 1 229 ? -0.334 -5.878 25.999 1.00 41.03 229 ILE A N 1
ATOM 1576 C CA . ILE A 1 229 ? 1.112 -5.845 26.263 1.00 42.34 229 ILE A CA 1
ATOM 1577 C C . ILE A 1 229 ? 1.569 -7.130 26.951 1.00 45.76 229 ILE A C 1
ATOM 1578 O O . ILE A 1 229 ? 2.663 -7.652 26.668 1.00 46.19 229 ILE A O 1
ATOM 1583 N N . ARG A 1 230 ? 0.745 -7.654 27.875 1.00 46.94 230 ARG A N 1
ATOM 1584 C CA . ARG A 1 230 ? 1.070 -8.919 28.530 1.00 49.05 230 ARG A CA 1
ATOM 1585 C C . ARG A 1 230 ? 1.138 -10.060 27.521 1.00 51.00 230 ARG A C 1
ATOM 1586 O O . ARG A 1 230 ? 1.996 -10.940 27.632 1.00 52.73 230 ARG A O 1
ATOM 1594 N N . ARG A 1 231 ? 0.252 -10.057 26.523 1.00 50.69 231 ARG A N 1
ATOM 1595 C CA . ARG A 1 231 ? 0.310 -11.055 25.468 1.00 52.01 231 ARG A CA 1
ATOM 1596 C C . ARG A 1 231 ? 1.381 -10.748 24.426 1.00 51.60 231 ARG A C 1
ATOM 1597 O O . ARG A 1 231 ? 1.502 -11.506 23.459 1.00 51.98 231 ARG A O 1
ATOM 1605 N N . HIS A 1 232 ? 2.139 -9.656 24.593 1.00 50.53 232 HIS A N 1
ATOM 1606 C CA . HIS A 1 232 ? 3.197 -9.245 23.660 1.00 49.48 232 HIS A CA 1
ATOM 1607 C C . HIS A 1 232 ? 2.684 -9.129 22.229 1.00 47.52 232 HIS A C 1
ATOM 1608 O O . HIS A 1 232 ? 3.378 -9.480 21.264 1.00 47.18 232 HIS A O 1
ATOM 1615 N N . ASP A 1 233 ? 1.460 -8.625 22.087 1.00 45.57 233 ASP A N 1
ATOM 1616 C CA . ASP A 1 233 ? 0.861 -8.456 20.770 1.00 46.00 233 ASP A CA 1
ATOM 1617 C C . ASP A 1 233 ? 0.818 -6.972 20.434 1.00 44.07 233 ASP A C 1
ATOM 1618 O O . ASP A 1 233 ? -0.099 -6.260 20.873 1.00 41.43 233 ASP A O 1
ATOM 1623 N N . PRO A 1 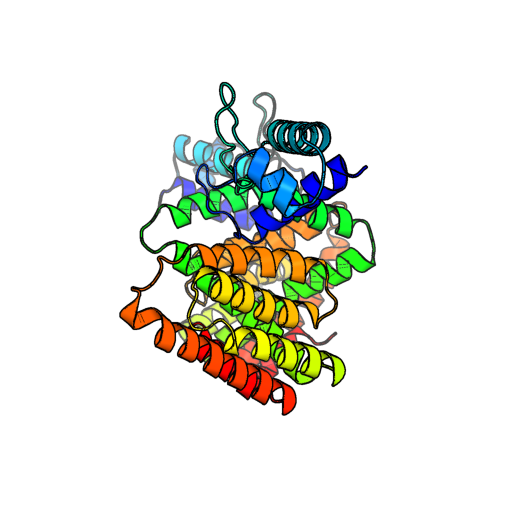234 ? 1.791 -6.455 19.671 1.00 44.37 234 PRO A N 1
ATOM 1624 C CA . PRO A 1 234 ? 1.776 -5.017 19.365 1.00 41.55 234 PRO A CA 1
ATOM 1625 C C . PRO A 1 234 ? 0.556 -4.587 18.563 1.00 41.57 234 PRO A C 1
ATOM 1626 O O . PRO A 1 234 ? 0.061 -3.466 18.756 1.00 40.32 234 PRO A O 1
ATOM 1630 N N . ASP A 1 235 ? 0.060 -5.425 17.651 1.00 42.01 235 ASP A N 1
ATOM 1631 C CA . ASP A 1 235 ? -1.125 -5.040 16.890 1.00 44.09 235 ASP A CA 1
ATOM 1632 C C . ASP A 1 235 ? -2.327 -4.866 17.812 1.00 43.20 235 ASP A C 1
ATOM 1633 O O . ASP A 1 235 ? -3.051 -3.867 17.719 1.00 41.80 235 ASP A O 1
ATOM 1638 N N . GLU A 1 236 ? -2.515 -5.798 18.749 1.00 43.72 236 GLU A N 1
ATOM 1639 C CA . GLU A 1 236 ? -3.605 -5.686 19.710 1.00 45.62 236 GLU A CA 1
ATOM 1640 C C . GLU A 1 236 ? -3.429 -4.471 20.608 1.00 42.47 236 GLU A C 1
ATOM 1641 O O . GLU A 1 236 ? -4.400 -3.776 20.927 1.00 42.79 236 GLU A O 1
ATOM 1647 N N . ALA A 1 237 ? -2.209 -4.229 21.070 1.00 40.36 237 ALA A N 1
ATOM 1648 C CA . ALA A 1 237 ? -1.965 -3.060 21.906 1.00 38.22 237 ALA A CA 1
ATOM 1649 C C . ALA A 1 237 ? -2.259 -1.780 21.140 1.00 35.94 237 ALA A C 1
ATOM 1650 O O . ALA A 1 237 ? -2.895 -0.861 21.668 1.00 35.10 237 ALA A O 1
ATOM 1652 N N . ASP A 1 238 ? -1.821 -1.711 19.885 1.00 37.30 238 ASP A N 1
ATOM 1653 C CA . ASP A 1 238 ? -2.141 -0.550 19.055 1.00 39.77 238 ASP A CA 1
ATOM 1654 C C . ASP A 1 238 ? -3.645 -0.390 18.884 1.00 39.85 238 ASP A C 1
ATOM 1655 O O . ASP A 1 238 ? -4.170 0.727 18.958 1.00 37.88 238 ASP A O 1
ATOM 1660 N N . ARG A 1 239 ? -4.367 -1.491 18.660 1.00 40.23 239 ARG A N 1
ATOM 1661 C CA . ARG A 1 239 ? -5.814 -1.362 18.493 1.00 40.99 239 ARG A CA 1
ATOM 1662 C C . ARG A 1 239 ? -6.472 -0.890 19.788 1.00 37.67 239 ARG A C 1
ATOM 1663 O O . ARG A 1 239 ? -7.369 -0.038 19.768 1.00 36.37 239 ARG A O 1
ATOM 1671 N N . ALA A 1 240 ? -6.040 -1.421 20.931 1.00 36.79 240 ALA A N 1
ATOM 1672 C CA . ALA A 1 240 ? -6.587 -0.940 22.201 1.00 35.82 240 ALA A CA 1
ATOM 1673 C C . ALA A 1 240 ? -6.253 0.533 22.422 1.00 36.75 240 ALA A C 1
ATOM 1674 O O . ALA A 1 240 ? -7.074 1.298 22.938 1.00 36.60 240 ALA A O 1
ATOM 1676 N N . LEU A 1 241 ? -5.052 0.961 22.019 1.00 37.00 241 LEU A N 1
ATOM 1677 C CA . LEU A 1 241 ? -4.713 2.368 22.181 1.00 35.83 241 LEU A CA 1
ATOM 1678 C C . LEU A 1 241 ? -5.569 3.247 21.272 1.00 36.83 241 LEU A C 1
ATOM 1679 O O . LEU A 1 241 ? -5.941 4.363 21.652 1.00 37.27 241 LEU A O 1
ATOM 1684 N N . GLN A 1 242 ? -5.911 2.774 20.077 1.00 37.36 242 GLN A N 1
ATOM 1685 C CA . GLN A 1 242 ? -6.646 3.664 19.180 1.00 41.53 242 GLN A CA 1
ATOM 1686 C C . GLN A 1 242 ? -8.099 3.811 19.608 1.00 41.21 242 GLN A C 1
ATOM 1687 O O . GLN A 1 242 ? -8.684 4.886 19.422 1.00 41.01 242 GLN A O 1
ATOM 1693 N N . SER A 1 243 ? -8.675 2.785 20.237 1.00 41.91 243 SER A N 1
ATOM 1694 C CA . SER A 1 243 ? -10.020 2.920 20.780 1.00 44.10 243 SER A CA 1
ATOM 1695 C C . SER A 1 243 ? -10.015 3.883 21.951 1.00 43.17 243 SER A C 1
ATOM 1696 O O . SER A 1 243 ? -11.014 4.552 22.223 1.00 45.29 243 SER A O 1
ATOM 1699 N N . HIS A 1 244 ? -8.896 3.924 22.673 1.00 40.42 244 HIS A N 1
ATOM 1700 C CA . HIS A 1 244 ? -8.769 4.776 23.847 1.00 38.20 244 HIS A CA 1
ATOM 1701 C C . HIS A 1 244 ? -8.712 6.250 23.469 1.00 37.02 244 HIS A C 1
ATOM 1702 O O . HIS A 1 244 ? -9.248 7.095 24.190 1.00 36.79 244 HIS A O 1
ATOM 1709 N N . LEU A 1 245 ? -8.053 6.576 22.354 1.00 36.95 245 LEU A N 1
ATOM 1710 C CA . LEU A 1 245 ? -7.770 7.961 21.980 1.00 41.79 245 LEU A CA 1
ATOM 1711 C C . LEU A 1 245 ? -8.439 8.402 20.690 1.00 47.45 245 LEU A C 1
ATOM 1712 O O . LEU A 1 245 ? -8.264 9.555 20.293 1.00 49.36 245 LEU A O 1
ATOM 1717 N N . ASN A 1 246 ? -9.170 7.532 20.017 1.00 54.52 246 ASN A N 1
ATOM 1718 C CA . ASN A 1 246 ? -9.929 7.956 18.837 1.00 62.35 246 ASN A CA 1
ATOM 1719 C C . ASN A 1 246 ? -11.410 8.106 19.108 1.00 67.78 246 ASN A C 1
ATOM 1720 O O . ASN A 1 246 ? -12.179 8.301 18.168 1.00 74.47 246 ASN A O 1
ATOM 1725 N N . LYS B 1 31 ? 15.453 23.558 57.325 1.00 80.13 31 LYS B N 1
ATOM 1726 C CA . LYS B 1 31 ? 15.298 22.509 56.319 1.00 80.64 31 LYS B CA 1
ATOM 1727 C C . LYS B 1 31 ? 13.819 22.116 56.175 1.00 79.03 31 LYS B C 1
ATOM 1728 O O . LYS B 1 31 ? 13.338 21.885 55.065 1.00 77.87 31 LYS B O 1
ATOM 1734 N N . LEU B 1 32 ? 13.104 22.062 57.306 1.00 79.13 32 LEU B N 1
ATOM 1735 C CA . LEU B 1 32 ? 11.671 21.799 57.256 1.00 75.88 32 LEU B CA 1
ATOM 1736 C C . LEU B 1 32 ? 10.980 22.743 56.285 1.00 72.46 32 LEU B C 1
ATOM 1737 O O . LEU B 1 32 ? 10.090 22.329 55.537 1.00 70.70 32 LEU B O 1
ATOM 1742 N N . SER B 1 33 ? 11.375 24.020 56.282 1.00 71.13 33 SER B N 1
ATOM 1743 C CA . SER B 1 33 ? 10.764 24.966 55.356 1.00 69.24 33 SER B CA 1
ATOM 1744 C C . SER B 1 33 ? 11.018 24.557 53.911 1.00 67.14 33 SER B C 1
ATOM 1745 O O . SER B 1 33 ? 10.136 24.705 53.054 1.00 65.55 33 SER B O 1
ATOM 1748 N N . GLU B 1 34 ? 12.221 24.058 53.611 1.00 67.09 34 GLU B N 1
ATOM 1749 C CA . GLU B 1 34 ? 12.466 23.580 52.257 1.00 68.42 34 GLU B CA 1
ATOM 1750 C C . GLU B 1 34 ? 11.573 22.391 51.920 1.00 67.00 34 GLU B C 1
ATOM 1751 O O . GLU B 1 34 ? 11.037 22.300 50.807 1.00 65.84 34 GLU B O 1
ATOM 1757 N N . MET B 1 35 ? 11.371 21.490 52.885 1.00 67.19 35 MET B N 1
ATOM 1758 C CA . MET B 1 35 ? 10.538 20.315 52.644 1.00 68.02 35 MET B CA 1
ATOM 1759 C C . MET B 1 35 ? 9.074 20.674 52.394 1.00 63.29 35 MET B C 1
ATOM 1760 O O . MET B 1 35 ? 8.442 20.094 51.507 1.00 61.47 35 MET B O 1
ATOM 1765 N N . VAL B 1 36 ? 8.489 21.592 53.179 1.00 61.65 36 VAL B N 1
ATOM 1766 C CA . VAL B 1 36 ? 7.099 21.956 52.858 1.00 59.99 36 VAL B CA 1
ATOM 1767 C C . VAL B 1 36 ? 7.050 22.700 51.521 1.00 57.41 36 VAL B C 1
ATOM 1768 O O . VAL B 1 36 ? 6.079 22.567 50.768 1.00 56.46 36 VAL B O 1
ATOM 1772 N N . GLU B 1 37 ? 8.093 23.475 51.195 1.00 58.16 37 GLU B N 1
ATOM 1773 C CA . GLU B 1 37 ? 8.131 24.146 49.896 1.00 59.30 37 GLU B CA 1
ATOM 1774 C C . GLU B 1 37 ? 8.101 23.124 48.767 1.00 58.63 37 GLU B C 1
ATOM 1775 O O . GLU B 1 37 ? 7.295 23.231 47.833 1.00 57.75 37 GLU B O 1
ATOM 1781 N N . GLU B 1 38 ? 8.965 22.110 48.852 1.00 63.11 38 GLU B N 1
ATOM 1782 C CA . GLU B 1 38 ? 9.035 21.087 47.810 1.00 66.18 38 GLU B CA 1
ATOM 1783 C C . GLU B 1 38 ? 7.719 20.319 47.698 1.00 63.68 38 GLU B C 1
ATOM 1784 O O . GLU B 1 38 ? 7.218 20.091 46.589 1.00 59.74 38 GLU B O 1
ATOM 1790 N N . GLU B 1 39 ? 7.138 19.916 48.835 1.00 59.52 39 GLU B N 1
ATOM 1791 C CA . GLU B 1 39 ? 5.869 19.197 48.790 1.00 62.23 39 GLU B CA 1
ATOM 1792 C C . GLU B 1 39 ? 4.756 20.071 48.217 1.00 59.69 39 GLU B C 1
ATOM 1793 O O . GLU B 1 39 ? 3.929 19.596 47.432 1.00 56.24 39 GLU B O 1
ATOM 1799 N N . LEU B 1 40 ? 4.724 21.359 48.590 1.00 59.55 40 LEU B N 1
ATOM 1800 C CA . LEU B 1 40 ? 3.704 22.256 48.052 1.00 56.73 40 LEU B CA 1
ATOM 1801 C C . LEU B 1 40 ? 3.879 22.444 46.549 1.00 57.88 40 LEU B C 1
ATOM 1802 O O . LEU B 1 40 ? 2.889 22.465 45.803 1.00 56.36 40 LEU B O 1
ATOM 1807 N N . GLU B 1 41 ? 5.131 22.562 46.084 1.00 59.19 41 GLU B N 1
ATOM 1808 C CA . GLU B 1 41 ? 5.378 22.677 44.647 1.00 61.48 41 GLU B CA 1
ATOM 1809 C C . GLU B 1 41 ? 4.905 21.427 43.908 1.00 62.26 41 GLU B C 1
ATOM 1810 O O . GLU B 1 41 ? 4.279 21.521 42.850 1.00 59.54 41 GLU B O 1
ATOM 1816 N N . GLN B 1 42 ? 5.214 20.243 44.444 1.00 67.37 42 GLN B N 1
ATOM 1817 C CA . GLN B 1 42 ? 4.707 19.002 43.860 1.00 71.86 42 GLN B CA 1
ATOM 1818 C C . GLN B 1 42 ? 3.187 18.938 43.908 1.00 71.56 42 GLN B C 1
ATOM 1819 O O . GLN B 1 42 ? 2.545 18.556 42.924 1.00 71.08 42 GLN B O 1
ATOM 1825 N N . MET B 1 43 ? 2.588 19.333 45.030 1.00 71.38 43 MET B N 1
ATOM 1826 C CA . MET B 1 43 ? 1.133 19.330 45.101 1.00 71.21 43 MET B CA 1
ATOM 1827 C C . MET B 1 43 ? 0.539 20.238 44.028 1.00 70.41 43 MET B C 1
ATOM 1828 O O . MET B 1 43 ? -0.499 19.912 43.440 1.00 69.69 43 MET B O 1
ATOM 1833 N N . ILE B 1 44 ? 1.203 21.364 43.738 1.00 70.42 44 ILE B N 1
ATOM 1834 C CA . ILE B 1 44 ? 0.744 22.273 42.686 1.00 69.85 44 ILE B CA 1
ATOM 1835 C C . ILE B 1 44 ? 0.874 21.629 41.307 1.00 73.68 44 ILE B C 1
ATOM 1836 O O . ILE B 1 44 ? 0.030 21.847 40.429 1.00 72.42 44 ILE B O 1
ATOM 1841 N N . ARG B 1 45 ? 1.980 20.912 41.058 1.00 77.68 45 ARG B N 1
ATOM 1842 C CA . ARG B 1 45 ? 2.154 20.260 39.760 1.00 81.07 45 ARG B CA 1
ATOM 1843 C C . ARG B 1 45 ? 1.221 19.061 39.612 1.00 78.38 45 ARG B C 1
ATOM 1844 O O . ARG B 1 45 ? 0.748 18.780 38.506 1.00 78.91 45 ARG B O 1
ATOM 1852 N N . ARG B 1 46 ? 0.925 18.362 40.713 1.00 83.72 46 ARG B N 1
ATOM 1853 C CA . ARG B 1 46 ? -0.010 17.245 40.701 1.00 80.97 46 ARG B CA 1
ATOM 1854 C C . ARG B 1 46 ? -1.465 17.693 40.626 1.00 79.65 46 ARG B C 1
ATOM 1855 O O . ARG B 1 46 ? -2.348 16.833 40.580 1.00 80.07 46 ARG B O 1
ATOM 1863 N N . ARG B 1 47 ? -1.730 19.000 40.583 1.00 77.92 47 ARG B N 1
ATOM 1864 C CA . ARG B 1 47 ? -3.080 19.564 40.545 1.00 78.00 47 ARG B CA 1
ATOM 1865 C C . ARG B 1 47 ? -3.898 19.208 41.786 1.00 81.58 47 ARG B C 1
ATOM 1866 O O . ARG B 1 47 ? -5.132 19.197 41.737 1.00 83.08 47 ARG B O 1
ATOM 1874 N N . GLU B 1 48 ? -3.233 18.880 42.898 1.00 83.56 48 GLU B N 1
ATOM 1875 C CA . GLU B 1 48 ? -3.930 18.797 44.176 1.00 86.42 48 GLU B CA 1
ATOM 1876 C C . GLU B 1 48 ? -4.509 20.141 44.583 1.00 87.76 48 GLU B C 1
ATOM 1877 O O . GLU B 1 48 ? -5.425 20.183 45.413 1.00 88.11 48 GLU B O 1
ATOM 1883 N N . PHE B 1 49 ? -3.995 21.236 44.017 1.00 88.35 49 PHE B N 1
ATOM 1884 C CA . PHE B 1 49 ? -4.617 22.554 44.096 1.00 89.15 49 PHE B CA 1
ATOM 1885 C C . PHE B 1 49 ? -4.884 23.100 42.695 1.00 92.54 49 PHE B C 1
ATOM 1886 O O . PHE B 1 49 ? -4.053 22.959 41.798 1.00 91.84 49 PHE B O 1
ATOM 1894 N N . GLY B 1 50 ? -6.055 23.706 42.510 1.00 98.36 50 GLY B N 1
ATOM 1895 C CA . GLY B 1 50 ? -6.437 24.309 41.246 1.00 104.24 50 GLY B CA 1
ATOM 1896 C C . GLY B 1 50 ? -5.626 25.559 40.977 1.00 108.97 50 GLY B C 1
ATOM 1897 O O . GLY B 1 50 ? -4.505 25.676 41.471 1.00 109.10 50 GLY B O 1
ATOM 1898 N N . GLU B 1 51 ? -6.172 26.509 40.220 1.00 112.93 51 GLU B N 1
ATOM 1899 C CA . GLU B 1 51 ? -5.487 27.769 39.960 1.00 115.21 51 GLU B CA 1
ATOM 1900 C C . GLU B 1 51 ? -6.004 28.925 40.816 1.00 115.87 51 GLU B C 1
ATOM 1901 O O . GLU B 1 51 ? -5.643 30.078 40.561 1.00 115.77 51 GLU B O 1
ATOM 1907 N N . GLY B 1 52 ? -6.813 28.650 41.838 1.00 116.84 52 GLY B N 1
ATOM 1908 C CA . GLY B 1 52 ? -7.310 29.682 42.721 1.00 116.58 52 GLY B CA 1
ATOM 1909 C C . GLY B 1 52 ? -6.461 29.851 43.968 1.00 115.51 52 GLY B C 1
ATOM 1910 O O . GLY B 1 52 ? -5.357 29.315 44.092 1.00 114.19 52 GLY B O 1
ATOM 1911 N N . GLU B 1 53 ? -7.026 30.595 44.942 1.00 116.31 53 GLU B N 1
ATOM 1912 C CA . GLU B 1 53 ? -6.471 30.899 46.280 1.00 117.74 53 GLU B CA 1
ATOM 1913 C C . GLU B 1 53 ? -6.438 29.697 47.145 1.00 119.49 53 GLU B C 1
ATOM 1914 O O . GLU B 1 53 ? -6.252 29.694 48.368 1.00 121.93 53 GLU B O 1
ATOM 1920 N N . GLN B 1 54 ? -6.633 28.636 46.377 1.00 115.29 54 GLN B N 1
ATOM 1921 C CA . GLN B 1 54 ? -6.818 27.289 46.870 1.00 110.30 54 GLN B CA 1
ATOM 1922 C C . GLN B 1 54 ? -5.891 26.874 48.007 1.00 100.40 54 GLN B C 1
ATOM 1923 O O . GLN B 1 54 ? -6.273 26.000 48.792 1.00 101.02 54 GLN B O 1
ATOM 1929 N N . LEU B 1 55 ? -4.708 27.468 48.150 1.00 89.63 55 LEU B N 1
ATOM 1930 C CA . LEU B 1 55 ? -3.847 27.011 49.234 1.00 79.68 55 LEU B CA 1
ATOM 1931 C C . LEU B 1 55 ? -4.513 27.217 50.589 1.00 76.59 55 LEU B C 1
ATOM 1932 O O . LEU B 1 55 ? -5.158 28.246 50.826 1.00 75.06 55 LEU B O 1
ATOM 1937 N N . PRO B 1 56 ? -4.340 26.276 51.507 1.00 75.10 56 PRO B N 1
ATOM 1938 C CA . PRO B 1 56 ? -4.851 26.451 52.865 1.00 74.06 56 PRO B CA 1
ATOM 1939 C C . PRO B 1 56 ? -4.170 27.609 53.579 1.00 71.94 56 PRO B C 1
ATOM 1940 O O . PRO B 1 56 ? -3.080 28.060 53.214 1.00 70.71 56 PRO B O 1
ATOM 1944 N N . SER B 1 57 ? -4.842 28.083 54.628 1.00 70.30 57 SER B N 1
ATOM 1945 C CA . SER B 1 57 ? -4.304 29.141 55.459 1.00 68.26 57 SER B CA 1
ATOM 1946 C C . SER B 1 57 ? -3.026 28.659 56.137 1.00 68.05 57 SER B C 1
ATOM 1947 O O . SER B 1 57 ? -2.723 27.466 56.173 1.00 67.34 57 SER B O 1
ATOM 1950 N N . GLU B 1 58 ? -2.289 29.605 56.716 1.00 69.67 58 GLU B N 1
ATOM 1951 C CA . GLU B 1 58 ? -1.074 29.242 57.436 1.00 72.23 58 GLU B CA 1
ATOM 1952 C C . GLU B 1 58 ? -1.341 28.215 58.532 1.00 73.14 58 GLU B C 1
ATOM 1953 O O . GLU B 1 58 ? -0.576 27.252 58.684 1.00 72.88 58 GLU B O 1
ATOM 1959 N N . ARG B 1 59 ? -2.414 28.403 59.316 1.00 81.00 59 ARG B N 1
ATOM 1960 C CA . ARG B 1 59 ? -2.687 27.492 60.428 1.00 81.81 59 ARG B CA 1
ATOM 1961 C C . ARG B 1 59 ? -2.966 26.074 59.925 1.00 77.12 59 ARG B C 1
ATOM 1962 O O . ARG B 1 59 ? -2.495 25.096 60.518 1.00 74.74 59 ARG B O 1
ATOM 1970 N N . GLU B 1 60 ? -3.730 25.939 58.829 1.00 76.33 60 GLU B N 1
ATOM 1971 C CA . GLU B 1 60 ? -3.975 24.619 58.242 1.00 75.85 60 GLU B CA 1
ATOM 1972 C C . GLU B 1 60 ? -2.684 23.972 57.758 1.00 69.68 60 GLU B C 1
ATOM 1973 O O . GLU B 1 60 ? -2.457 22.774 57.972 1.00 67.14 60 GLU B O 1
ATOM 1979 N N . LEU B 1 61 ? -1.829 24.744 57.087 1.00 67.62 61 LEU B N 1
ATOM 1980 C CA . LEU B 1 61 ? -0.572 24.182 56.611 1.00 64.48 61 LEU B CA 1
ATOM 1981 C C . LEU B 1 61 ? 0.270 23.688 57.783 1.00 63.93 61 LEU B C 1
ATOM 1982 O O . LEU B 1 61 ? 0.949 22.661 57.678 1.00 61.18 61 LEU B O 1
ATOM 1987 N N . MET B 1 62 ? 0.221 24.395 58.917 1.00 65.08 62 MET B N 1
ATOM 1988 C CA . MET B 1 62 ? 0.964 23.956 60.094 1.00 66.09 62 MET B CA 1
ATOM 1989 C C . MET B 1 62 ? 0.507 22.572 60.554 1.00 68.44 62 MET B C 1
ATOM 1990 O O . MET B 1 62 ? 1.325 21.658 60.707 1.00 66.79 62 MET B O 1
ATOM 1995 N N . ALA B 1 63 ? -0.808 22.383 60.729 1.00 73.06 63 ALA B N 1
ATOM 1996 C CA . ALA B 1 63 ? -1.331 21.081 61.147 1.00 76.88 63 ALA B CA 1
ATOM 1997 C C . ALA B 1 63 ? -1.125 20.025 60.065 1.00 78.61 63 ALA B C 1
ATOM 1998 O O . ALA B 1 63 ? -0.908 18.844 60.365 1.00 79.95 63 ALA B O 1
ATOM 2000 N N . PHE B 1 64 ? -1.238 20.431 58.801 1.00 79.24 64 PHE B N 1
ATOM 2001 C CA . PHE B 1 64 ? -1.065 19.509 57.686 1.00 78.36 64 PHE B CA 1
ATOM 2002 C C . PHE B 1 64 ? 0.340 18.913 57.670 1.00 75.35 64 PHE B C 1
ATOM 2003 O O . PHE B 1 64 ? 0.512 17.707 57.469 1.00 74.53 64 PHE B O 1
ATOM 2011 N N . PHE B 1 65 ? 1.355 19.725 57.941 1.00 73.24 65 PHE B N 1
ATOM 2012 C CA . PHE B 1 65 ? 2.732 19.264 57.891 1.00 69.44 65 PHE B CA 1
ATOM 2013 C C . PHE B 1 65 ? 3.340 19.029 59.263 1.00 69.95 65 PHE B C 1
ATOM 2014 O O . PHE B 1 65 ? 4.433 18.455 59.341 1.00 68.20 65 PHE B O 1
ATOM 2022 N N . ASN B 1 66 ? 2.656 19.429 60.338 1.00 71.47 66 ASN B N 1
ATOM 2023 C CA . ASN B 1 66 ? 3.188 19.340 61.698 1.00 72.83 66 ASN B CA 1
ATOM 2024 C C . ASN B 1 66 ? 4.479 20.139 61.833 1.00 71.59 66 ASN B C 1
ATOM 2025 O O . ASN B 1 66 ? 5.436 19.705 62.472 1.00 71.32 66 ASN B O 1
ATOM 2030 N N . VAL B 1 67 ? 4.478 21.355 61.285 1.00 71.21 67 VAL B N 1
ATOM 2031 C CA . VAL B 1 67 ? 5.622 22.251 61.383 1.00 71.04 67 VAL B CA 1
ATOM 2032 C C . VAL B 1 67 ? 5.122 23.604 61.866 1.00 69.65 67 VAL B C 1
ATOM 2033 O O . VAL B 1 67 ? 3.919 23.863 61.923 1.00 69.45 67 VAL B O 1
ATOM 2037 N N . GLY B 1 68 ? 6.073 24.462 62.235 1.00 69.03 68 GLY B N 1
ATOM 2038 C CA . GLY B 1 68 ? 5.744 25.759 62.784 1.00 64.05 68 GLY B CA 1
ATOM 2039 C C . GLY B 1 68 ? 5.391 26.807 61.745 1.00 71.99 68 GLY B C 1
ATOM 2040 O O . GLY B 1 68 ? 5.617 26.659 60.542 1.00 62.71 68 GLY B O 1
ATOM 2041 N N . ARG B 1 69 ? 4.827 27.905 62.245 1.00 72.51 69 ARG B N 1
ATOM 2042 C CA . ARG B 1 69 ? 4.483 29.019 61.369 1.00 73.29 69 ARG B CA 1
ATOM 2043 C C . ARG B 1 69 ? 5.691 29.596 60.646 1.00 72.23 69 ARG B C 1
ATOM 2044 O O . ARG B 1 69 ? 5.551 29.959 59.465 1.00 70.98 69 ARG B O 1
ATOM 2052 N N . PRO B 1 70 ? 6.865 29.747 61.270 1.00 72.83 70 PRO B N 1
ATOM 2053 C CA . PRO B 1 70 ? 8.016 30.249 60.500 1.00 71.82 70 PRO B CA 1
ATOM 2054 C C . PRO B 1 70 ? 8.350 29.390 59.290 1.00 69.35 70 PRO B C 1
ATOM 2055 O O . PRO B 1 70 ? 8.577 29.943 58.210 1.00 67.76 70 PRO B O 1
ATOM 2059 N N . SER B 1 71 ? 8.347 28.056 59.426 1.00 69.57 71 SER B N 1
ATOM 2060 C CA . SER B 1 71 ? 8.630 27.185 58.283 1.00 69.02 71 SER B CA 1
ATOM 2061 C C . SER B 1 71 ? 7.578 27.339 57.187 1.00 67.12 71 SER B C 1
ATOM 2062 O O . SER B 1 71 ? 7.907 27.331 55.993 1.00 65.61 71 SER B O 1
ATOM 2065 N N . VAL B 1 72 ? 6.301 27.441 57.574 1.00 66.42 72 VAL B N 1
ATOM 2066 C CA . VAL B 1 72 ? 5.236 27.630 56.593 1.00 65.31 72 VAL B CA 1
ATOM 2067 C C . VAL B 1 72 ? 5.405 28.971 55.888 1.00 64.26 72 VAL B C 1
ATOM 2068 O O . VAL B 1 72 ? 5.359 29.052 54.652 1.00 59.45 72 VAL B O 1
ATOM 2072 N N . ARG B 1 73 ? 5.649 30.033 56.669 1.00 61.51 73 ARG B N 1
ATOM 2073 C CA . ARG B 1 73 ? 5.837 31.372 56.111 1.00 69.62 73 ARG B CA 1
ATOM 2074 C C . ARG B 1 73 ? 7.019 31.414 55.155 1.00 66.08 73 ARG B C 1
ATOM 2075 O O . ARG B 1 73 ? 6.940 32.038 54.090 1.00 61.24 73 ARG B O 1
ATOM 2083 N N . GLU B 1 74 ? 8.142 30.794 55.546 1.00 68.59 74 GLU B N 1
ATOM 2084 C CA . GLU B 1 74 ? 9.323 30.753 54.687 1.00 71.57 74 GLU B CA 1
ATOM 2085 C C . GLU B 1 74 ? 9.049 29.995 53.386 1.00 65.11 74 GLU B C 1
ATOM 2086 O O . GLU B 1 74 ? 9.498 30.414 52.313 1.00 61.74 74 GLU B O 1
ATOM 2092 N N . ALA B 1 75 ? 8.342 28.863 53.461 1.00 63.37 75 ALA B N 1
ATOM 2093 C CA . ALA B 1 75 ? 8.040 28.098 52.253 1.00 55.15 75 ALA B CA 1
ATOM 2094 C C . ALA B 1 75 ? 7.155 28.901 51.304 1.00 57.31 75 ALA B C 1
ATOM 2095 O O . ALA B 1 75 ? 7.404 28.946 50.090 1.00 54.41 75 ALA B O 1
ATOM 2097 N N . LEU B 1 76 ? 6.110 29.542 51.840 1.00 57.02 76 LEU B N 1
ATOM 2098 C CA . LEU B 1 76 ? 5.253 30.360 50.992 1.00 59.20 76 LEU B CA 1
ATOM 2099 C C . LEU B 1 76 ? 6.044 31.488 50.340 1.00 58.65 76 LEU B C 1
ATOM 2100 O O . LEU B 1 76 ? 5.871 31.770 49.148 1.00 56.60 76 LEU B O 1
ATOM 2105 N N . ALA B 1 77 ? 6.949 32.118 51.094 1.00 58.54 77 ALA B N 1
ATOM 2106 C CA . ALA B 1 77 ? 7.751 33.199 50.526 1.00 58.80 77 ALA B CA 1
ATOM 2107 C C . ALA B 1 77 ? 8.613 32.695 49.377 1.00 56.64 77 ALA B C 1
ATOM 2108 O O . ALA B 1 77 ? 8.755 33.381 48.361 1.00 56.03 77 ALA B O 1
ATOM 2110 N N . ALA B 1 78 ? 9.202 31.501 49.519 1.00 55.22 78 ALA B N 1
ATOM 2111 C CA . ALA B 1 78 ? 10.020 30.952 48.440 1.00 52.78 78 ALA B CA 1
ATOM 2112 C C . ALA B 1 78 ? 9.170 30.655 47.212 1.00 53.67 78 ALA B C 1
ATOM 2113 O O . ALA B 1 78 ? 9.583 30.930 46.074 1.00 51.26 78 ALA B O 1
ATOM 2115 N N . LEU B 1 79 ? 7.967 30.107 47.419 1.00 52.76 79 LEU B N 1
ATOM 2116 C CA . LEU B 1 79 ? 7.101 29.838 46.279 1.00 52.30 79 LEU B CA 1
ATOM 2117 C C . LEU B 1 79 ? 6.763 31.130 45.546 1.00 54.26 79 LEU B C 1
ATOM 2118 O O . LEU B 1 79 ? 6.791 31.177 44.315 1.00 52.45 79 LEU B O 1
ATOM 2123 N N . LYS B 1 80 ? 6.514 32.209 46.285 1.00 57.41 80 LYS B N 1
ATOM 2124 C CA . LYS B 1 80 ? 6.189 33.479 45.641 1.00 60.60 80 LYS B CA 1
ATOM 2125 C C . LYS B 1 80 ? 7.369 33.985 44.810 1.00 60.42 80 LYS B C 1
ATOM 2126 O O . LYS B 1 80 ? 7.197 34.399 43.658 1.00 58.73 80 LYS B O 1
ATOM 2132 N N . ARG B 1 81 ? 8.587 33.928 45.367 1.00 61.66 81 ARG B N 1
ATOM 2133 C CA . ARG B 1 81 ? 9.773 34.327 44.609 1.00 63.42 81 ARG B CA 1
ATOM 2134 C C . ARG B 1 81 ? 9.973 33.470 43.356 1.00 61.41 81 ARG B C 1
ATOM 2135 O O . ARG B 1 81 ? 10.479 33.968 42.341 1.00 61.04 81 ARG B O 1
ATOM 2143 N N . LYS B 1 82 ? 9.609 32.184 43.406 1.00 59.69 82 LYS B N 1
ATOM 2144 C CA . LYS B 1 82 ? 9.670 31.349 42.212 1.00 57.53 82 LYS B CA 1
ATOM 2145 C C . LYS B 1 82 ? 8.578 31.695 41.203 1.00 55.69 82 LYS B C 1
ATOM 2146 O O . LYS B 1 82 ? 8.639 31.224 40.065 1.00 54.21 82 LYS B O 1
ATOM 2152 N N . GLY B 1 83 ? 7.600 32.515 41.582 1.00 54.82 83 GLY B N 1
ATOM 2153 C CA . GLY B 1 83 ? 6.453 32.775 40.732 1.00 55.63 83 GLY B CA 1
ATOM 2154 C C . GLY B 1 83 ? 5.350 31.737 40.790 1.00 55.77 83 GLY B C 1
ATOM 2155 O O . GLY B 1 83 ? 4.420 31.806 39.980 1.00 55.83 83 GLY B O 1
ATOM 2156 N N . LEU B 1 84 ? 5.393 30.811 41.756 1.00 55.57 84 LEU B N 1
ATOM 2157 C CA . LEU B 1 84 ? 4.428 29.719 41.843 1.00 57.17 84 LEU B CA 1
ATOM 2158 C C . LEU B 1 84 ? 3.130 30.066 42.571 1.00 57.66 84 LEU B C 1
ATOM 2159 O O . LEU B 1 84 ? 2.143 29.338 42.406 1.00 56.94 84 LEU B O 1
ATOM 2164 N N . VAL B 1 85 ? 3.117 31.115 43.403 1.00 57.96 85 VAL B N 1
ATOM 2165 C CA . VAL B 1 85 ? 1.909 31.566 44.082 1.00 59.64 85 VAL B CA 1
ATOM 2166 C C . VAL B 1 85 ? 1.896 33.089 44.152 1.00 62.38 85 VAL B C 1
ATOM 2167 O O . VAL B 1 85 ? 2.921 33.751 43.982 1.00 61.45 85 VAL B O 1
ATOM 2171 N N . GLN B 1 86 ? 0.691 33.637 44.347 1.00 66.34 86 GLN B N 1
ATOM 2172 C CA . GLN B 1 86 ? 0.443 35.059 44.598 1.00 70.30 86 GLN B CA 1
ATOM 2173 C C . GLN B 1 86 ? -0.061 35.216 46.031 1.00 70.82 86 GLN B C 1
ATOM 2174 O O . GLN B 1 86 ? -0.964 34.485 46.453 1.00 70.37 86 GLN B O 1
ATOM 2180 N N . ILE B 1 87 ? 0.525 36.155 46.781 1.00 71.71 87 ILE B N 1
ATOM 2181 C CA . ILE B 1 87 ? 0.155 36.416 48.177 1.00 73.68 87 ILE B CA 1
ATOM 2182 C C . ILE B 1 87 ? 0.053 37.924 48.413 1.00 80.64 87 ILE B C 1
ATOM 2183 O O . ILE B 1 87 ? 1.025 38.656 48.189 1.00 79.20 87 ILE B O 1
ATOM 2188 N N . ASN B 1 88 ? -1.119 38.388 48.860 1.00 89.43 88 ASN B N 1
ATOM 2189 C CA . ASN B 1 88 ? -1.356 39.793 49.179 1.00 98.14 88 ASN B CA 1
ATOM 2190 C C . ASN B 1 88 ? -1.658 39.942 50.665 1.00 107.90 88 ASN B C 1
ATOM 2191 O O . ASN B 1 88 ? -2.250 39.046 51.273 1.00 109.16 88 ASN B O 1
ATOM 2196 N N . ASN B 1 89 ? -1.165 41.030 51.265 1.00 116.18 89 ASN B N 1
ATOM 2197 C CA . ASN B 1 89 ? -1.634 41.553 52.552 1.00 123.39 89 ASN B CA 1
ATOM 2198 C C . ASN B 1 89 ? -2.105 40.488 53.540 1.00 124.63 89 ASN B C 1
ATOM 2199 O O . ASN B 1 89 ? -3.161 40.646 54.162 1.00 127.07 89 ASN B O 1
ATOM 2204 N N . GLY B 1 90 ? -1.347 39.412 53.712 1.00 122.32 90 GLY B N 1
ATOM 2205 C CA . GLY B 1 90 ? -1.772 38.392 54.652 1.00 120.27 90 GLY B CA 1
ATOM 2206 C C . GLY B 1 90 ? -3.028 37.647 54.247 1.00 117.62 90 GLY B C 1
ATOM 2207 O O . GLY B 1 90 ? -3.746 37.138 55.117 1.00 118.57 90 GLY B O 1
ATOM 2208 N N . GLU B 1 91 ? -3.322 37.588 52.947 1.00 113.99 91 GLU B N 1
ATOM 2209 C CA . GLU B 1 91 ? -4.429 36.797 52.422 1.00 111.44 91 GLU B CA 1
ATOM 2210 C C . GLU B 1 91 ? -3.963 35.347 52.327 1.00 104.59 91 GLU B C 1
ATOM 2211 O O . GLU B 1 91 ? -2.881 34.983 52.798 1.00 104.41 91 GLU B O 1
ATOM 2217 N N . ARG B 1 92 ? -4.765 34.496 51.706 1.00 97.27 92 ARG B N 1
ATOM 2218 C CA . ARG B 1 92 ? -4.295 33.157 51.402 1.00 89.18 92 ARG B CA 1
ATOM 2219 C C . ARG B 1 92 ? -3.606 33.149 50.040 1.00 82.79 92 ARG B C 1
ATOM 2220 O O . ARG B 1 92 ? -3.970 33.898 49.128 1.00 81.62 92 ARG B O 1
ATOM 2228 N N . ALA B 1 93 ? -2.593 32.298 49.922 1.00 78.15 93 ALA B N 1
ATOM 2229 C CA . ALA B 1 93 ? -1.816 32.212 48.694 1.00 74.40 93 ALA B CA 1
ATOM 2230 C C . ALA B 1 93 ? -2.689 31.681 47.562 1.00 75.20 93 ALA B C 1
ATOM 2231 O O . ALA B 1 93 ? -3.567 30.842 47.780 1.00 73.33 93 ALA B O 1
ATOM 2233 N N . ARG B 1 94 ? -2.488 32.220 46.361 1.00 79.37 94 ARG B N 1
ATOM 2234 C CA . ARG B 1 94 ? -3.182 31.757 45.163 1.00 85.29 94 ARG B CA 1
ATOM 2235 C C . ARG B 1 94 ? -2.162 31.128 44.221 1.00 82.56 94 ARG B C 1
ATOM 2236 O O . ARG B 1 94 ? -1.202 31.790 43.813 1.00 81.79 94 ARG B O 1
ATOM 2244 N N . VAL B 1 95 ? -2.388 29.862 43.856 1.00 81.18 95 VAL B N 1
ATOM 2245 C CA . VAL B 1 95 ? -1.445 29.156 42.997 1.00 79.86 95 VAL B CA 1
ATOM 2246 C C . VAL B 1 95 ? -1.473 29.749 41.596 1.00 77.74 95 VAL B C 1
ATOM 2247 O O . VAL B 1 95 ? -2.541 30.001 41.018 1.00 78.43 95 VAL B O 1
ATOM 2251 N N . SER B 1 96 ? -0.289 29.957 41.035 1.00 74.37 96 SER B N 1
ATOM 2252 C CA . SER B 1 96 ? -0.132 30.372 39.648 1.00 72.11 96 SER B CA 1
ATOM 2253 C C . SER B 1 96 ? 0.851 29.380 39.037 1.00 72.88 96 SER B C 1
ATOM 2254 O O . SER B 1 96 ? 2.073 29.500 39.196 1.00 72.25 96 SER B O 1
ATOM 2257 N N . ARG B 1 97 ? 0.292 28.374 38.385 1.00 74.70 97 ARG B N 1
ATOM 2258 C CA . ARG B 1 97 ? 1.040 27.320 37.730 1.00 75.19 97 ARG B CA 1
ATOM 2259 C C . ARG B 1 97 ? 2.068 27.870 36.755 1.00 73.23 97 ARG B C 1
ATOM 2260 O O . ARG B 1 97 ? 1.857 28.937 36.163 1.00 74.29 97 ARG B O 1
ATOM 2268 N N . PRO B 1 98 ? 3.176 27.162 36.550 1.00 70.06 98 PRO B N 1
ATOM 2269 C CA . PRO B 1 98 ? 4.157 27.612 35.564 1.00 67.25 98 PRO B CA 1
ATOM 2270 C C . PRO B 1 98 ? 3.477 27.759 34.213 1.00 65.13 98 PRO B C 1
ATOM 2271 O O . PRO B 1 98 ? 2.626 26.953 33.832 1.00 65.39 98 PRO B O 1
ATOM 2275 N N . SER B 1 99 ? 3.860 28.799 33.488 1.00 62.67 99 SER B N 1
ATOM 2276 C CA . SER B 1 99 ? 3.282 29.050 32.183 1.00 61.44 99 SER B CA 1
ATOM 2277 C C . SER B 1 99 ? 3.753 28.005 31.168 1.00 59.48 99 SER B C 1
ATOM 2278 O O . SER B 1 99 ? 4.594 27.139 31.448 1.00 55.49 99 SER B O 1
ATOM 2281 N N . ALA B 1 100 ? 3.155 28.076 29.980 1.00 47.47 100 ALA B N 1
ATOM 2282 C CA . ALA B 1 100 ? 3.578 27.203 28.894 1.00 50.83 100 ALA B CA 1
ATOM 2283 C C . ALA B 1 100 ? 5.048 27.427 28.576 1.00 53.74 100 ALA B C 1
ATOM 2284 O O . ALA B 1 100 ? 5.792 26.475 28.315 1.00 53.94 100 ALA B O 1
ATOM 2286 N N . ASP B 1 101 ? 5.483 28.689 28.604 1.00 56.28 101 ASP B N 1
ATOM 2287 C CA . ASP B 1 101 ? 6.856 29.025 28.247 1.00 59.40 101 ASP B CA 1
ATOM 2288 C C . ASP B 1 101 ? 7.863 28.484 29.251 1.00 54.70 101 ASP B C 1
ATOM 2289 O O . ASP B 1 101 ? 8.948 28.060 28.855 1.00 53.53 101 ASP B O 1
ATOM 2294 N N . THR B 1 102 ? 7.561 28.529 30.555 1.00 52.34 102 THR B N 1
ATOM 2295 C CA . THR B 1 102 ? 8.509 27.958 31.510 1.00 51.09 102 THR B CA 1
ATOM 2296 C C . THR B 1 102 ? 8.579 26.435 31.384 1.00 47.05 102 THR B C 1
ATOM 2297 O O . THR B 1 102 ? 9.674 25.873 31.366 1.00 45.59 102 THR B O 1
ATOM 2301 N N . ILE B 1 103 ? 7.436 25.748 31.263 1.00 46.45 103 ILE B N 1
ATOM 2302 C CA . ILE B 1 103 ? 7.457 24.296 31.046 1.00 45.40 103 ILE B CA 1
ATOM 2303 C C . ILE B 1 103 ? 8.255 23.968 29.787 1.00 42.44 103 ILE B C 1
ATOM 2304 O O . ILE B 1 103 ? 9.129 23.094 29.786 1.00 42.96 103 ILE B O 1
ATOM 2309 N N . ILE B 1 104 ? 7.980 24.686 28.703 1.00 40.93 104 ILE B N 1
ATOM 2310 C CA . ILE B 1 104 ? 8.695 24.482 27.448 1.00 41.61 104 ILE B CA 1
ATOM 2311 C C . ILE B 1 104 ? 10.175 24.802 27.612 1.00 41.66 104 ILE B C 1
ATOM 2312 O O . ILE B 1 104 ? 11.047 24.068 27.126 1.00 40.75 104 ILE B O 1
ATOM 2317 N N . GLY B 1 105 ? 10.477 25.896 28.313 1.00 41.23 105 GLY B N 1
ATOM 2318 C CA . GLY B 1 105 ? 11.861 26.254 28.551 1.00 41.42 105 GLY B CA 1
ATOM 2319 C C . GLY B 1 105 ? 12.619 25.168 29.286 1.00 42.96 105 GLY B C 1
ATOM 2320 O O . GLY B 1 105 ? 13.758 24.850 28.936 1.00 42.30 105 GLY B O 1
ATOM 2321 N N . GLU B 1 106 ? 11.995 24.561 30.300 1.00 43.84 106 GLU B N 1
ATOM 2322 C CA . GLU B 1 106 ? 12.666 23.486 31.028 1.00 46.38 106 GLU B CA 1
ATOM 2323 C C . GLU B 1 106 ? 12.902 22.273 30.133 1.00 42.65 106 GLU B C 1
ATOM 2324 O O . GLU B 1 106 ? 14.027 21.763 30.042 1.00 42.51 106 GLU B O 1
ATOM 2330 N N . LEU B 1 107 ? 11.866 21.832 29.418 1.00 38.23 107 LEU B N 1
ATOM 2331 C CA . LEU B 1 107 ? 12.008 20.646 28.567 1.00 37.49 107 LEU B CA 1
ATOM 2332 C C . LEU B 1 107 ? 13.041 20.879 27.464 1.00 37.43 107 LEU B C 1
ATOM 2333 O O . LEU B 1 107 ? 13.850 19.999 27.165 1.00 36.60 107 LEU B O 1
ATOM 2338 N N . SER B 1 108 ? 13.008 22.053 26.834 1.00 38.01 108 SER B N 1
ATOM 2339 C CA . SER B 1 108 ? 13.916 22.336 25.729 1.00 40.10 108 SER B CA 1
ATOM 2340 C C . SER B 1 108 ? 15.365 22.430 26.202 1.00 40.08 108 SER B C 1
ATOM 2341 O O . SER B 1 108 ? 16.273 21.961 25.509 1.00 38.83 108 SER B O 1
ATOM 2344 N N . GLY B 1 109 ? 15.610 23.044 27.362 1.00 39.83 109 GLY B N 1
ATOM 2345 C CA . GLY B 1 109 ? 16.966 23.050 27.893 1.00 38.08 109 GLY B CA 1
ATOM 2346 C C . GLY B 1 109 ? 17.458 21.642 28.187 1.00 37.87 109 GLY B C 1
ATOM 2347 O O . GLY B 1 109 ? 18.616 21.304 27.918 1.00 35.71 109 GLY B O 1
ATOM 2348 N N . MET B 1 110 ? 16.579 20.804 28.743 1.00 36.54 110 MET B N 1
ATOM 2349 C CA . MET B 1 110 ? 16.909 19.402 28.982 1.00 38.53 110 MET B CA 1
ATOM 2350 C C . MET B 1 110 ? 17.227 18.686 27.676 1.00 37.66 110 MET B C 1
ATOM 2351 O O . MET B 1 110 ? 18.214 17.941 27.578 1.00 39.76 110 MET B O 1
ATOM 2356 N N . ALA B 1 111 ? 16.362 18.869 26.673 1.00 35.57 111 ALA B N 1
ATOM 2357 C CA . ALA B 1 111 ? 16.542 18.207 25.385 1.00 37.71 111 ALA B CA 1
ATOM 2358 C C . ALA B 1 111 ? 17.802 18.694 24.682 1.00 39.95 111 ALA B C 1
ATOM 2359 O O . ALA B 1 111 ? 18.400 17.960 23.889 1.00 40.10 111 ALA B O 1
ATOM 2361 N N . LYS B 1 112 ? 18.133 19.971 24.858 1.00 39.78 112 LYS B N 1
ATOM 2362 C CA . LYS B 1 112 ? 19.315 20.546 24.225 1.00 38.87 112 LYS B CA 1
ATOM 2363 C C . LYS B 1 112 ? 20.605 20.064 24.899 1.00 38.08 112 LYS B C 1
ATOM 2364 O O . LYS B 1 112 ? 21.501 19.537 24.233 1.00 37.22 112 LYS B O 1
ATOM 2370 N N . ASP B 1 113 ? 20.659 20.125 26.234 1.00 38.17 113 ASP B N 1
ATOM 2371 C CA . ASP B 1 113 ? 21.840 19.679 26.974 1.00 38.28 113 ASP B CA 1
ATOM 2372 C C . ASP B 1 113 ? 22.195 18.229 26.655 1.00 38.12 113 ASP B C 1
ATOM 2373 O O . ASP B 1 113 ? 23.374 17.873 26.583 1.00 39.80 113 ASP B O 1
ATOM 2378 N N . PHE B 1 114 ? 21.192 17.363 26.531 1.00 36.79 114 PHE B N 1
ATOM 2379 C CA . PHE B 1 114 ? 21.469 15.949 26.333 1.00 35.58 114 PHE B CA 1
ATOM 2380 C C . PHE B 1 114 ? 22.237 15.708 25.048 1.00 33.44 114 PHE B C 1
ATOM 2381 O O . PHE B 1 114 ? 22.969 14.718 24.951 1.00 34.47 114 PHE B O 1
ATOM 2389 N N . LEU B 1 115 ? 22.053 16.568 24.038 1.00 33.57 115 LEU B N 1
ATOM 2390 C CA . LEU B 1 115 ? 22.736 16.360 22.761 1.00 35.48 115 LEU B CA 1
ATOM 2391 C C . LEU B 1 115 ? 24.249 16.482 22.873 1.00 36.51 115 LEU B C 1
ATOM 2392 O O . LEU B 1 115 ? 24.953 16.090 21.931 1.00 35.57 115 LEU B O 1
ATOM 2397 N N . SER B 1 116 ? 24.777 17.053 23.968 1.00 36.82 116 SER B N 1
ATOM 2398 C CA . SER B 1 116 ? 26.237 17.106 24.125 1.00 36.05 116 SER B CA 1
ATOM 2399 C C . SER B 1 116 ? 26.838 15.772 24.563 1.00 37.12 116 SER B C 1
ATOM 2400 O O . SER B 1 116 ? 28.067 15.617 24.549 1.00 37.69 116 SER B O 1
ATOM 2403 N N . HIS B 1 117 ? 26.013 14.827 25.006 1.00 36.48 117 HIS B N 1
ATOM 2404 C CA . HIS B 1 117 ? 26.430 13.484 25.397 1.00 35.91 117 HIS B CA 1
ATOM 2405 C C . HIS B 1 117 ? 26.150 12.472 24.290 1.00 36.33 117 HIS B C 1
ATOM 2406 O O . HIS B 1 117 ? 25.076 12.508 23.693 1.00 36.78 117 HIS B O 1
ATOM 2413 N N . PRO B 1 118 ? 27.022 11.489 24.030 1.00 36.44 118 PRO B N 1
ATOM 2414 C CA . PRO B 1 118 ? 26.666 10.465 23.036 1.00 37.42 118 PRO B CA 1
ATOM 2415 C C . PRO B 1 118 ? 25.380 9.727 23.346 1.00 40.77 118 PRO B C 1
ATOM 2416 O O . PRO B 1 118 ? 24.644 9.375 22.410 1.00 41.68 118 PRO B O 1
ATOM 2420 N N . GLY B 1 119 ? 25.062 9.471 24.619 1.00 40.14 119 GLY B N 1
ATOM 2421 C CA . GLY B 1 119 ? 23.799 8.800 24.853 1.00 37.55 119 GLY B CA 1
ATOM 2422 C C . GLY B 1 119 ? 22.597 9.718 24.736 1.00 37.67 119 GLY B C 1
ATOM 2423 O O . GLY B 1 119 ? 21.474 9.231 24.610 1.00 35.90 119 GLY B O 1
ATOM 2424 N N . GLY B 1 120 ? 22.807 11.039 24.771 1.00 40.25 120 GLY B N 1
ATOM 2425 C CA . GLY B 1 120 ? 21.703 11.958 24.539 1.00 39.70 120 GLY B CA 1
ATOM 2426 C C . GLY B 1 120 ? 21.269 11.936 23.090 1.00 41.09 120 GLY B C 1
ATOM 2427 O O . GLY B 1 120 ? 20.071 11.992 22.783 1.00 41.05 120 GLY B O 1
ATOM 2428 N N . ILE B 1 121 ? 22.243 11.833 22.177 1.00 40.33 121 ILE B N 1
ATOM 2429 C CA . ILE B 1 121 ? 21.947 11.737 20.750 1.00 39.76 121 ILE B CA 1
ATOM 2430 C C . ILE B 1 121 ? 21.134 10.481 20.459 1.00 36.87 121 ILE B C 1
ATOM 2431 O O . ILE B 1 121 ? 20.219 10.487 19.627 1.00 34.52 121 ILE B O 1
ATOM 2436 N N . ALA B 1 122 ? 21.486 9.375 21.117 1.00 35.05 122 ALA B N 1
ATOM 2437 C CA . ALA B 1 122 ? 20.741 8.144 20.920 1.00 34.25 122 ALA B CA 1
ATOM 2438 C C . ALA B 1 122 ? 19.311 8.269 21.438 1.00 33.67 122 ALA B C 1
ATOM 2439 O O . ALA B 1 122 ? 18.355 7.846 20.763 1.00 33.89 122 ALA B O 1
ATOM 2441 N N . HIS B 1 123 ? 19.131 8.873 22.616 1.00 33.09 123 HIS B N 1
ATOM 2442 C CA . HIS B 1 123 ? 17.769 9.061 23.122 1.00 34.61 123 HIS B CA 1
ATOM 2443 C C . HIS B 1 123 ? 16.951 9.942 22.183 1.00 32.98 123 HIS B C 1
ATOM 2444 O O . HIS B 1 123 ? 15.773 9.667 21.947 1.00 31.10 123 HIS B O 1
ATOM 2451 N N . PHE B 1 124 ? 17.563 10.981 21.611 1.00 32.78 124 PHE B N 1
ATOM 2452 C CA . PHE B 1 124 ? 16.795 11.875 20.755 1.00 33.74 124 PHE B CA 1
ATOM 2453 C C . PHE B 1 124 ? 16.489 11.248 19.408 1.00 33.71 124 PHE B C 1
ATOM 2454 O O . PHE B 1 124 ? 15.403 11.452 18.865 1.00 32.08 124 PHE B O 1
ATOM 2462 N N . GLU B 1 125 ? 17.395 10.448 18.874 1.00 37.38 125 GLU B N 1
ATOM 2463 C CA . GLU B 1 125 ? 17.090 9.728 17.642 1.00 40.21 125 GLU B CA 1
ATOM 2464 C C . GLU B 1 125 ? 15.917 8.778 17.828 1.00 37.72 125 GLU B C 1
ATOM 2465 O O . GLU B 1 125 ? 15.103 8.610 16.906 1.00 35.83 125 GLU B O 1
ATOM 2471 N N . GLN B 1 126 ? 15.827 8.122 18.998 1.00 35.00 126 GLN B N 1
ATOM 2472 C CA . GLN B 1 126 ? 14.685 7.241 19.257 1.00 34.85 126 GLN B CA 1
ATOM 2473 C C . GLN B 1 126 ? 13.375 8.013 19.312 1.00 35.40 126 GLN B C 1
ATOM 2474 O O . GLN B 1 126 ? 12.340 7.538 18.838 1.00 36.34 126 GLN B O 1
ATOM 2480 N N . LEU B 1 127 ? 13.388 9.188 19.926 1.00 36.06 127 LEU B N 1
ATOM 2481 C CA . LEU B 1 127 ? 12.187 10.005 19.930 1.00 34.59 127 LEU B CA 1
ATOM 2482 C C . LEU B 1 127 ? 11.747 10.302 18.506 1.00 34.47 127 LEU B C 1
ATOM 2483 O O . LEU B 1 127 ? 10.550 10.262 18.195 1.00 34.09 127 LEU B O 1
ATOM 2488 N N . ARG B 1 128 ? 12.695 10.661 17.637 1.00 34.77 128 ARG B N 1
ATOM 2489 C CA . ARG B 1 128 ? 12.358 10.910 16.242 1.00 37.99 128 ARG B CA 1
ATOM 2490 C C . ARG B 1 128 ? 11.836 9.642 15.578 1.00 37.13 128 ARG B C 1
ATOM 2491 O O . ARG B 1 128 ? 10.876 9.679 14.801 1.00 34.84 128 ARG B O 1
ATOM 2499 N N . LEU B 1 129 ? 12.476 8.506 15.863 1.00 35.90 129 LEU B N 1
ATOM 2500 C CA . LEU B 1 129 ? 12.037 7.239 15.299 1.00 36.37 129 LEU B CA 1
ATOM 2501 C C . LEU B 1 129 ? 10.594 6.931 15.701 1.00 34.79 129 LEU B C 1
ATOM 2502 O O . LEU B 1 129 ? 9.814 6.456 14.878 1.00 34.96 129 LEU B O 1
ATOM 2507 N N . PHE B 1 130 ? 10.218 7.191 16.961 1.00 34.55 130 PHE B N 1
ATOM 2508 C CA . PHE B 1 130 ? 8.832 6.931 17.366 1.00 35.56 130 PHE B CA 1
ATOM 2509 C C . PHE B 1 130 ? 7.867 7.707 16.475 1.00 33.39 130 PHE B C 1
ATOM 2510 O O . PHE B 1 130 ? 6.853 7.171 16.040 1.00 32.66 130 PHE B O 1
ATOM 2518 N N . PHE B 1 131 ? 8.178 8.973 16.179 1.00 33.58 131 PHE B N 1
ATOM 2519 C CA . PHE B 1 131 ? 7.314 9.764 15.298 1.00 34.25 131 PHE B CA 1
ATOM 2520 C C . PHE B 1 131 ? 7.287 9.193 13.890 1.00 35.30 131 PHE B C 1
ATOM 2521 O O . PHE B 1 131 ? 6.210 9.041 13.300 1.00 33.75 131 PHE B O 1
ATOM 2529 N N . GLU B 1 132 ? 8.463 8.853 13.338 1.00 36.24 132 GLU B N 1
ATOM 2530 C CA . GLU B 1 132 ? 8.517 8.377 11.959 1.00 40.68 132 GLU B CA 1
ATOM 2531 C C . GLU B 1 132 ? 7.896 7.000 11.794 1.00 38.02 132 GLU B C 1
ATOM 2532 O O . GLU B 1 132 ? 7.295 6.723 10.739 1.00 37.53 132 GLU B O 1
ATOM 2538 N N . SER B 1 133 ? 8.017 6.132 12.809 1.00 36.14 133 SER B N 1
ATOM 2539 C CA . SER B 1 133 ? 7.307 4.851 12.759 1.00 38.32 133 SER B CA 1
ATOM 2540 C C . SER B 1 133 ? 5.806 5.058 12.591 1.00 35.64 133 SER B C 1
ATOM 2541 O O . SER B 1 133 ? 5.171 4.425 11.747 1.00 33.62 133 SER B O 1
ATOM 2544 N N . SER B 1 134 ? 5.217 5.932 13.401 1.00 33.49 134 SER B N 1
ATOM 2545 C CA . SER B 1 134 ? 3.769 6.127 13.302 1.00 34.22 1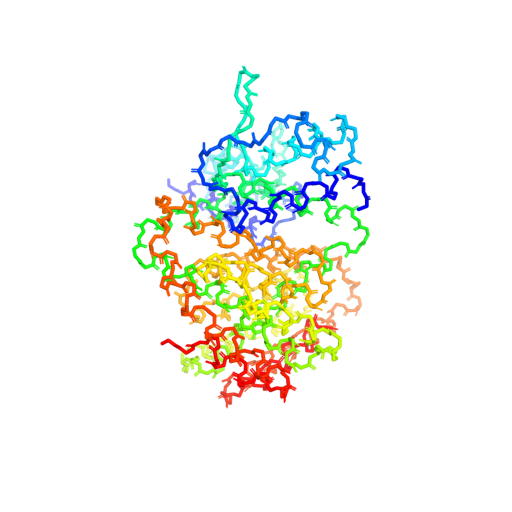34 SER B CA 1
ATOM 2546 C C . SER B 1 134 ? 3.391 6.732 11.959 1.00 34.02 134 SER B C 1
ATOM 2547 O O . SER B 1 134 ? 2.296 6.471 11.445 1.00 34.38 134 SER B O 1
ATOM 2550 N N . LEU B 1 135 ? 4.262 7.572 11.392 1.00 32.46 135 LEU B N 1
ATOM 2551 C CA . LEU B 1 135 ? 3.951 8.148 10.085 1.00 32.78 135 LEU B CA 1
ATOM 2552 C C . LEU B 1 135 ? 3.972 7.078 9.002 1.00 34.52 135 LEU B C 1
ATOM 2553 O O . LEU B 1 135 ? 3.053 7.025 8.169 1.00 32.88 135 LEU B O 1
ATOM 2558 N N . VAL B 1 136 ? 5.021 6.230 8.973 1.00 34.20 136 VAL B N 1
ATOM 2559 C CA . VAL B 1 136 ? 5.096 5.227 7.904 1.00 36.73 136 VAL B CA 1
ATOM 2560 C C . VAL B 1 136 ? 4.028 4.151 8.083 1.00 37.50 136 VAL B C 1
ATOM 2561 O O . VAL B 1 136 ? 3.448 3.673 7.104 1.00 38.01 136 VAL B O 1
ATOM 2565 N N . ARG B 1 137 ? 3.729 3.766 9.326 1.00 36.78 137 ARG B N 1
ATOM 2566 C CA . ARG B 1 137 ? 2.638 2.817 9.537 1.00 38.35 137 ARG B CA 1
ATOM 2567 C C . ARG B 1 137 ? 1.299 3.396 9.111 1.00 36.99 137 ARG B C 1
ATOM 2568 O O . ARG B 1 137 ? 0.493 2.699 8.495 1.00 37.12 137 ARG B O 1
ATOM 2576 N N . TYR B 1 138 ? 1.040 4.669 9.437 1.00 36.35 138 TYR B N 1
ATOM 2577 C CA . TYR B 1 138 ? -0.216 5.299 9.025 1.00 36.07 138 TYR B CA 1
ATOM 2578 C C . TYR B 1 138 ? -0.347 5.345 7.504 1.00 36.65 138 TYR B C 1
ATOM 2579 O O . TYR B 1 138 ? -1.401 5.010 6.947 1.00 36.55 138 TYR B O 1
ATOM 2588 N N . ALA B 1 139 ? 0.712 5.775 6.812 1.00 35.57 139 ALA B N 1
ATOM 2589 C CA . ALA B 1 139 ? 0.658 5.844 5.354 1.00 37.32 139 ALA B CA 1
ATOM 2590 C C . ALA B 1 139 ? 0.381 4.475 4.749 1.00 38.53 139 ALA B C 1
ATOM 2591 O O . ALA B 1 139 ? -0.466 4.345 3.863 1.00 40.74 139 ALA B O 1
ATOM 2593 N N . ALA B 1 140 ? 1.036 3.431 5.269 1.00 37.57 140 ALA B N 1
ATOM 2594 C CA . ALA B 1 140 ? 0.868 2.100 4.697 1.00 39.93 140 ALA B CA 1
ATOM 2595 C C . ALA B 1 140 ? -0.587 1.655 4.761 1.00 43.69 140 ALA B C 1
ATOM 2596 O O . ALA B 1 140 ? -1.088 1.021 3.822 1.00 45.45 140 ALA B O 1
ATOM 2598 N N . GLU B 1 141 ? -1.277 1.965 5.858 1.00 46.09 141 GLU B N 1
ATOM 2599 C CA . GLU B 1 141 ? -2.666 1.555 6.038 1.00 50.13 141 GLU B CA 1
ATOM 2600 C C . GLU B 1 141 ? -3.686 2.531 5.491 1.00 49.08 141 GLU B C 1
ATOM 2601 O O . GLU B 1 141 ? -4.818 2.121 5.232 1.00 50.92 141 GLU B O 1
ATOM 2607 N N . HIS B 1 142 ? -3.346 3.812 5.345 1.00 46.69 142 HIS B N 1
ATOM 2608 C CA . HIS B 1 142 ? -4.344 4.811 5.010 1.00 45.69 142 HIS B CA 1
ATOM 2609 C C . HIS B 1 142 ? -4.077 5.599 3.738 1.00 45.36 142 HIS B C 1
ATOM 2610 O O . HIS B 1 142 ? -5.003 6.256 3.255 1.00 46.83 142 HIS B O 1
ATOM 2617 N N . ALA B 1 143 ? -2.860 5.579 3.191 1.00 48.24 143 ALA B N 1
ATOM 2618 C CA . ALA B 1 143 ? -2.567 6.426 2.040 1.00 47.01 143 ALA B CA 1
ATOM 2619 C C . ALA B 1 143 ? -3.373 5.995 0.814 1.00 46.50 143 ALA B C 1
ATOM 2620 O O . ALA B 1 143 ? -3.426 4.813 0.465 1.00 47.39 143 ALA B O 1
ATOM 2622 N N . THR B 1 144 ? -3.968 6.967 0.137 1.00 47.26 144 THR B N 1
ATOM 2623 C CA . THR B 1 144 ? -4.648 6.699 -1.113 1.00 49.62 144 THR B CA 1
ATOM 2624 C C . THR B 1 144 ? -3.628 6.435 -2.212 1.00 52.42 144 THR B C 1
ATOM 2625 O O . THR B 1 144 ? -2.423 6.627 -2.043 1.00 51.15 144 THR B O 1
ATOM 2629 N N . ASP B 1 145 ? -4.124 5.982 -3.362 1.00 55.40 145 ASP B N 1
ATOM 2630 C CA . ASP B 1 145 ? -3.218 5.797 -4.484 1.00 57.70 145 ASP B CA 1
ATOM 2631 C C . ASP B 1 145 ? -2.601 7.126 -4.897 1.00 57.46 145 ASP B C 1
ATOM 2632 O O . ASP B 1 145 ? -1.407 7.195 -5.221 1.00 56.03 145 ASP B O 1
ATOM 2637 N N . GLU B 1 146 ? -3.382 8.208 -4.820 1.00 58.22 146 GLU B N 1
ATOM 2638 C CA . GLU B 1 146 ? -2.848 9.527 -5.157 1.00 59.26 146 GLU B CA 1
ATOM 2639 C C . GLU B 1 146 ? -1.711 9.907 -4.213 1.00 54.57 146 GLU B C 1
ATOM 2640 O O . GLU B 1 146 ? -0.677 10.421 -4.649 1.00 53.46 146 GLU B O 1
ATOM 2646 N N . GLN B 1 147 ? -1.878 9.641 -2.914 1.00 51.33 147 GLN B N 1
ATOM 2647 C CA . GLN B 1 147 ? -0.815 9.924 -1.950 1.00 49.33 147 GLN B CA 1
ATOM 2648 C C . GLN B 1 147 ? 0.399 9.029 -2.168 1.00 49.72 147 GLN B C 1
ATOM 2649 O O . GLN B 1 147 ? 1.542 9.486 -2.043 1.00 49.84 147 GLN B O 1
ATOM 2655 N N . ILE B 1 148 ? 0.181 7.757 -2.508 1.00 50.62 148 ILE B N 1
ATOM 2656 C CA . ILE B 1 148 ? 1.314 6.881 -2.789 1.00 51.54 148 ILE B CA 1
ATOM 2657 C C . ILE B 1 148 ? 2.086 7.387 -4.008 1.00 53.40 148 ILE B C 1
ATOM 2658 O O . ILE B 1 148 ? 3.322 7.431 -4.004 1.00 53.25 148 ILE B O 1
ATOM 2663 N N . ASP B 1 149 ? 1.375 7.831 -5.047 1.00 54.83 149 ASP B N 1
ATOM 2664 C CA . ASP B 1 149 ? 2.063 8.368 -6.222 1.00 56.34 149 ASP B CA 1
ATOM 2665 C C . ASP B 1 149 ? 2.887 9.593 -5.865 1.00 52.57 149 ASP B C 1
ATOM 2666 O O . ASP B 1 149 ? 4.002 9.777 -6.372 1.00 50.10 149 ASP B O 1
ATOM 2671 N N . LEU B 1 150 ? 2.348 10.448 -4.997 1.00 51.63 150 LEU B N 1
ATOM 2672 C CA . LEU B 1 150 ? 3.117 11.590 -4.523 1.00 52.37 150 LEU B CA 1
ATOM 2673 C C . LEU B 1 150 ? 4.414 11.145 -3.861 1.00 51.03 150 LEU B C 1
ATOM 2674 O O . LEU B 1 150 ? 5.477 11.722 -4.115 1.00 51.85 150 LEU B O 1
ATOM 2679 N N . LEU B 1 151 ? 4.361 10.089 -3.044 1.00 50.12 151 LEU B N 1
ATOM 2680 C CA . LEU B 1 151 ? 5.583 9.591 -2.414 1.00 48.81 151 LEU B CA 1
ATOM 2681 C C . LEU B 1 151 ? 6.591 9.120 -3.458 1.00 47.50 151 LEU B C 1
ATOM 2682 O O . LEU B 1 151 ? 7.760 9.516 -3.429 1.00 45.89 151 LEU B O 1
ATOM 2687 N N . ALA B 1 152 ? 6.141 8.292 -4.404 1.00 48.25 152 ALA B N 1
ATOM 2688 C CA . ALA B 1 152 ? 7.030 7.758 -5.433 1.00 49.90 152 ALA B CA 1
ATOM 2689 C C . ALA B 1 152 ? 7.634 8.872 -6.277 1.00 52.65 152 ALA B C 1
ATOM 2690 O O . ALA B 1 152 ? 8.818 8.826 -6.629 1.00 53.94 152 ALA B O 1
ATOM 2692 N N . LYS B 1 153 ? 6.835 9.892 -6.586 1.00 54.77 153 LYS B N 1
ATOM 2693 C CA . LYS B 1 153 ? 7.333 11.028 -7.348 1.00 57.30 153 LYS B CA 1
ATOM 2694 C C . LYS B 1 153 ? 8.474 11.709 -6.615 1.00 54.65 153 LYS B C 1
ATOM 2695 O O . LYS B 1 153 ? 9.467 12.116 -7.233 1.00 54.14 153 LYS B O 1
ATOM 2701 N N . ALA B 1 154 ? 8.386 11.770 -5.286 1.00 51.78 154 ALA B N 1
ATOM 2702 C CA . ALA B 1 154 ? 9.471 12.350 -4.510 1.00 49.28 154 ALA B CA 1
ATOM 2703 C C . ALA B 1 154 ? 10.771 11.578 -4.713 1.00 50.16 154 ALA B C 1
ATOM 2704 O O . ALA B 1 154 ? 11.857 12.137 -4.542 1.00 49.09 154 ALA B O 1
ATOM 2706 N N . LEU B 1 155 ? 10.684 10.280 -4.997 1.00 52.48 155 LEU B N 1
ATOM 2707 C CA . LEU B 1 155 ? 11.858 9.458 -5.266 1.00 55.41 155 LEU B CA 1
ATOM 2708 C C . LEU B 1 155 ? 12.296 9.488 -6.735 1.00 62.10 155 LEU B C 1
ATOM 2709 O O . LEU B 1 155 ? 13.344 8.922 -7.057 1.00 61.29 155 LEU B O 1
ATOM 2714 N N . GLU B 1 156 ? 11.477 10.029 -7.640 1.00 66.66 156 GLU B N 1
ATOM 2715 C CA . GLU B 1 156 ? 11.825 10.093 -9.054 1.00 74.31 156 GLU B CA 1
ATOM 2716 C C . GLU B 1 156 ? 13.025 10.973 -9.362 1.00 75.82 156 GLU B C 1
ATOM 2717 O O . GLU B 1 156 ? 12.940 12.204 -9.291 1.00 76.47 156 GLU B O 1
ATOM 2723 N N . ILE B 1 157 ? 14.145 10.336 -9.684 1.00 75.61 157 ILE B N 1
ATOM 2724 C CA . ILE B 1 157 ? 15.355 11.021 -10.117 1.00 76.20 157 ILE B CA 1
ATOM 2725 C C . ILE B 1 157 ? 15.329 11.187 -11.633 1.00 77.38 157 ILE B C 1
ATOM 2726 O O . ILE B 1 157 ? 15.106 10.215 -12.366 1.00 76.88 157 ILE B O 1
ATOM 2731 N N . ASN B 1 158 ? 15.571 12.412 -12.104 1.00 78.97 158 ASN B N 1
ATOM 2732 C CA . ASN B 1 158 ? 15.639 12.677 -13.538 1.00 81.76 158 ASN B CA 1
ATOM 2733 C C . ASN B 1 158 ? 16.825 11.988 -14.202 1.00 81.38 158 ASN B C 1
ATOM 2734 O O . ASN B 1 158 ? 17.956 12.038 -13.707 1.00 79.81 158 ASN B O 1
ATOM 2739 N N . SER B 1 159 ? 16.556 11.372 -15.359 1.00 83.42 159 SER B N 1
ATOM 2740 C CA . SER B 1 159 ? 17.591 10.668 -16.114 1.00 85.22 159 SER B CA 1
ATOM 2741 C C . SER B 1 159 ? 18.684 11.614 -16.592 1.00 86.88 159 SER B C 1
ATOM 2742 O O . SER B 1 159 ? 19.847 11.210 -16.727 1.00 85.33 159 SER B O 1
ATOM 2745 N N . GLN B 1 160 ? 18.326 12.864 -16.865 1.00 90.11 160 GLN B N 1
ATOM 2746 C CA . GLN B 1 160 ? 19.254 13.878 -17.336 1.00 93.59 160 GLN B CA 1
ATOM 2747 C C . GLN B 1 160 ? 19.895 14.663 -16.200 1.00 88.23 160 GLN B C 1
ATOM 2748 O O . GLN B 1 160 ? 20.512 15.700 -16.452 1.00 88.30 160 GLN B O 1
ATOM 2754 N N . SER B 1 161 ? 19.708 14.225 -14.957 1.00 82.90 161 SER B N 1
ATOM 2755 C CA . SER B 1 161 ? 20.257 14.931 -13.804 1.00 78.10 161 SER B CA 1
ATOM 2756 C C . SER B 1 161 ? 21.782 14.994 -13.880 1.00 76.19 161 SER B C 1
ATOM 2757 O O . SER B 1 161 ? 22.447 13.966 -14.049 1.00 75.01 161 SER B O 1
ATOM 2760 N N . LEU B 1 162 ? 22.331 16.217 -13.832 1.00 75.61 162 LEU B N 1
ATOM 2761 C CA . LEU B 1 162 ? 23.775 16.414 -13.942 1.00 74.50 162 LEU B CA 1
ATOM 2762 C C . LEU B 1 162 ? 24.518 16.207 -12.626 1.00 73.84 162 LEU B C 1
ATOM 2763 O O . LEU B 1 162 ? 25.744 16.042 -12.634 1.00 71.62 162 LEU B O 1
ATOM 2768 N N . ASP B 1 163 ? 23.829 16.329 -11.498 1.00 75.39 163 ASP B N 1
ATOM 2769 C CA . ASP B 1 163 ? 24.431 16.199 -10.173 1.00 77.05 163 ASP B CA 1
ATOM 2770 C C . ASP B 1 163 ? 23.600 15.182 -9.392 1.00 79.13 163 ASP B C 1
ATOM 2771 O O . ASP B 1 163 ? 22.564 15.531 -8.816 1.00 79.25 163 ASP B O 1
ATOM 2776 N N . ASN B 1 164 ? 24.054 13.930 -9.338 1.00 80.19 164 ASN B N 1
ATOM 2777 C CA . ASN B 1 164 ? 23.236 12.915 -8.686 1.00 81.11 164 ASN B CA 1
ATOM 2778 C C . ASN B 1 164 ? 23.160 13.130 -7.178 1.00 78.29 164 ASN B C 1
ATOM 2779 O O . ASN B 1 164 ? 22.142 12.802 -6.555 1.00 77.21 164 ASN B O 1
ATOM 2784 N N . ASN B 1 165 ? 24.208 13.688 -6.577 1.00 75.79 165 ASN B N 1
ATOM 2785 C CA . ASN B 1 165 ? 24.183 13.936 -5.141 1.00 72.91 165 ASN B CA 1
ATOM 2786 C C . ASN B 1 165 ? 23.103 14.953 -4.782 1.00 65.90 165 ASN B C 1
ATOM 2787 O O . ASN B 1 165 ? 22.345 14.762 -3.820 1.00 63.65 165 ASN B O 1
ATOM 2792 N N . ALA B 1 166 ? 23.041 16.061 -5.524 1.00 61.14 166 ALA B N 1
ATOM 2793 C CA . ALA B 1 166 ? 21.988 17.047 -5.299 1.00 56.93 166 ALA B CA 1
ATOM 2794 C C . ALA B 1 166 ? 20.603 16.408 -5.431 1.00 54.88 166 ALA B C 1
ATOM 2795 O O . ALA B 1 166 ? 19.703 16.688 -4.629 1.00 53.18 166 ALA B O 1
ATOM 2797 N N . ALA B 1 167 ? 20.423 15.522 -6.420 1.00 54.90 167 ALA B N 1
ATOM 2798 C CA . ALA B 1 167 ? 19.134 14.856 -6.603 1.00 56.07 167 ALA B CA 1
ATOM 2799 C C . ALA B 1 167 ? 18.726 14.072 -5.355 1.00 55.79 167 ALA B C 1
ATOM 2800 O O . ALA B 1 167 ? 17.543 14.040 -4.995 1.00 55.25 167 ALA B O 1
ATOM 2802 N N . PHE B 1 168 ? 19.684 13.412 -4.697 1.00 57.46 168 PHE B N 1
ATOM 2803 C CA . PHE B 1 168 ? 19.372 12.666 -3.476 1.00 59.84 168 PHE B CA 1
ATOM 2804 C C . PHE B 1 168 ? 18.968 13.598 -2.331 1.00 59.68 168 PHE B C 1
ATOM 2805 O O . PHE B 1 168 ? 18.083 13.257 -1.537 1.00 58.93 168 PHE B O 1
ATOM 2813 N N . ILE B 1 169 ? 19.627 14.758 -2.202 1.00 59.81 169 ILE B N 1
ATOM 2814 C CA . ILE B 1 169 ? 19.235 15.726 -1.176 1.00 59.26 169 ILE B CA 1
ATOM 2815 C C . ILE B 1 169 ? 17.804 16.200 -1.432 1.00 58.73 169 ILE B C 1
ATOM 2816 O O . ILE B 1 169 ? 16.973 16.281 -0.517 1.00 56.61 169 ILE B O 1
ATOM 2821 N N . ARG B 1 170 ? 17.492 16.500 -2.692 1.00 58.92 170 ARG B N 1
ATOM 2822 C CA . ARG B 1 170 ? 16.151 16.943 -3.044 1.00 59.91 170 ARG B CA 1
ATOM 2823 C C . ARG B 1 170 ? 15.121 15.854 -2.786 1.00 56.22 170 ARG B C 1
ATOM 2824 O O . ARG B 1 170 ? 14.014 16.130 -2.310 1.00 55.54 170 ARG B O 1
ATOM 2832 N N . SER B 1 171 ? 15.455 14.612 -3.127 1.00 53.85 171 SER B N 1
ATOM 2833 C CA . SER B 1 171 ? 14.535 13.507 -2.894 1.00 52.86 171 SER B CA 1
ATOM 2834 C C . SER B 1 171 ? 14.267 13.303 -1.407 1.00 49.41 171 SER B C 1
ATOM 2835 O O . SER B 1 171 ? 13.129 13.041 -1.008 1.00 48.18 171 SER B O 1
ATOM 2838 N N . ASP B 1 172 ? 15.302 13.468 -0.575 1.00 48.83 172 ASP B N 1
ATOM 2839 C CA . ASP B 1 172 ? 15.197 13.300 0.875 1.00 50.13 172 ASP B CA 1
ATOM 2840 C C . ASP B 1 172 ? 14.229 14.305 1.489 1.00 46.83 172 ASP B C 1
ATOM 2841 O O . ASP B 1 172 ? 13.344 13.945 2.274 1.00 44.44 172 ASP B O 1
ATOM 2846 N N . VAL B 1 173 ? 14.414 15.585 1.173 1.00 45.44 173 VAL B N 1
ATOM 2847 C CA . VAL B 1 173 ? 13.536 16.618 1.705 1.00 45.67 173 VAL B CA 1
ATOM 2848 C C . VAL B 1 173 ? 12.100 16.387 1.238 1.00 46.58 173 VAL B C 1
ATOM 2849 O O . VAL B 1 173 ? 11.153 16.421 2.035 1.00 46.94 173 VAL B O 1
ATOM 2853 N N . ASP B 1 174 ? 11.922 16.122 -0.062 1.00 47.79 174 ASP B N 1
ATOM 2854 C CA . ASP B 1 174 ? 10.575 15.979 -0.614 1.00 49.27 174 ASP B CA 1
ATOM 2855 C C . ASP B 1 174 ? 9.872 14.735 -0.065 1.00 46.12 174 ASP B C 1
ATOM 2856 O O . ASP B 1 174 ? 8.668 14.766 0.202 1.00 43.09 174 ASP B O 1
ATOM 2861 N N . PHE B 1 175 ? 10.602 13.628 0.114 1.00 44.53 175 PHE B N 1
ATOM 2862 C CA . PHE B 1 175 ? 9.986 12.433 0.683 1.00 44.26 175 PHE B CA 1
ATOM 2863 C C . PHE B 1 175 ? 9.397 12.721 2.062 1.00 44.23 175 PHE B C 1
ATOM 2864 O O . PHE B 1 175 ? 8.219 12.446 2.313 1.00 43.98 175 PHE B O 1
ATOM 2872 N N . HIS B 1 176 ? 10.196 13.301 2.970 1.00 43.95 176 HIS B N 1
ATOM 2873 C CA . HIS B 1 176 ? 9.681 13.527 4.322 1.00 43.16 176 HIS B CA 1
ATOM 2874 C C . HIS B 1 176 ? 8.540 14.534 4.363 1.00 43.38 176 HIS B C 1
ATOM 2875 O O . HIS B 1 176 ? 7.676 14.429 5.234 1.00 41.26 176 HIS B O 1
ATOM 2882 N N . ARG B 1 177 ? 8.518 15.532 3.473 1.00 45.50 177 ARG B N 1
ATOM 2883 C CA . ARG B 1 177 ? 7.373 16.446 3.462 1.00 46.73 177 ARG B CA 1
ATOM 2884 C C . ARG B 1 177 ? 6.096 15.711 3.075 1.00 44.82 177 ARG B C 1
ATOM 2885 O O . ARG B 1 177 ? 5.056 15.859 3.722 1.00 44.51 177 ARG B O 1
ATOM 2893 N N . VAL B 1 178 ? 6.146 14.923 2.003 1.00 43.94 178 VAL B N 1
ATOM 2894 C CA . VAL B 1 178 ? 4.956 14.172 1.628 1.00 43.50 178 VAL B CA 1
ATOM 2895 C C . VAL B 1 178 ? 4.561 13.205 2.749 1.00 40.80 178 VAL B C 1
ATOM 2896 O O . VAL B 1 178 ? 3.393 13.136 3.147 1.00 40.98 178 VAL B O 1
ATOM 2900 N N . LEU B 1 179 ? 5.531 12.491 3.326 1.00 39.82 179 LEU B N 1
ATOM 2901 C CA . LEU B 1 179 ? 5.200 11.533 4.386 1.00 37.20 179 LEU B CA 1
ATOM 2902 C C . LEU B 1 179 ? 4.511 12.224 5.559 1.00 37.58 179 LEU B C 1
ATOM 2903 O O . LEU B 1 179 ? 3.494 11.752 6.066 1.00 39.29 179 LEU B O 1
ATOM 2908 N N . ALA B 1 180 ? 5.062 13.347 6.014 1.00 37.47 180 ALA B N 1
ATOM 2909 C CA . ALA B 1 180 ? 4.523 13.979 7.215 1.00 35.97 180 ALA B CA 1
ATOM 2910 C C . ALA B 1 180 ? 3.156 14.601 6.962 1.00 37.12 180 ALA B C 1
ATOM 2911 O O . ALA B 1 180 ? 2.372 14.773 7.909 1.00 36.75 180 ALA B O 1
ATOM 2913 N N . GLU B 1 181 ? 2.860 14.960 5.705 1.00 40.21 181 GLU B N 1
ATOM 2914 C CA . GLU B 1 181 ? 1.580 15.589 5.367 1.00 45.60 181 GLU B CA 1
ATOM 2915 C C . GLU B 1 181 ? 0.460 14.589 5.126 1.00 44.67 181 GLU B C 1
ATOM 2916 O O . GLU B 1 181 ? -0.714 14.982 5.168 1.00 46.14 181 GLU B O 1
ATOM 2922 N N . ILE B 1 182 ? 0.784 13.302 4.935 1.00 42.00 182 ILE B N 1
ATOM 2923 C CA . ILE B 1 182 ? -0.249 12.332 4.547 1.00 42.36 182 ILE B CA 1
ATOM 2924 C C . ILE B 1 182 ? -1.408 12.290 5.539 1.00 42.14 182 ILE B C 1
ATOM 2925 O O . ILE B 1 182 ? -2.562 12.219 5.092 1.00 43.69 182 ILE B O 1
ATOM 2930 N N . PRO B 1 183 ? -1.192 12.339 6.854 1.00 39.80 183 PRO B N 1
ATOM 2931 C CA . PRO B 1 183 ? -2.328 12.269 7.803 1.00 37.63 183 PRO B CA 1
ATOM 2932 C C . PRO B 1 183 ? -3.263 13.464 7.762 1.00 37.81 183 PRO B C 1
ATOM 2933 O O . PRO B 1 183 ? -4.331 13.398 8.379 1.00 37.66 183 PRO B O 1
ATOM 2937 N N . GLY B 1 184 ? -2.894 14.560 7.093 1.00 38.42 184 GLY B N 1
ATOM 2938 C CA . GLY B 1 184 ? -3.746 15.736 7.067 1.00 37.49 184 GLY B CA 1
ATOM 2939 C C . GLY B 1 184 ? -3.712 16.588 8.316 1.00 37.91 184 GLY B C 1
ATOM 2940 O O . GLY B 1 184 ? -4.544 17.478 8.458 1.00 35.91 184 GLY B O 1
ATOM 2941 N N . ASN B 1 185 ? -2.737 16.397 9.193 1.00 37.63 185 ASN B N 1
ATOM 2942 C CA . ASN B 1 185 ? -2.631 17.190 10.412 1.00 36.59 185 ASN B CA 1
ATOM 2943 C C . ASN B 1 185 ? -1.680 18.347 10.141 1.00 37.29 185 ASN B C 1
ATOM 2944 O O . ASN B 1 185 ? -0.518 18.103 9.788 1.00 35.55 185 ASN B O 1
ATOM 2949 N N . PRO B 1 186 ? -2.139 19.602 10.228 1.00 38.30 186 PRO B N 1
ATOM 2950 C CA . PRO B 1 186 ? -1.306 20.741 9.786 1.00 39.15 186 PRO B CA 1
ATOM 2951 C C . PRO B 1 186 ? -0.083 21.026 10.659 1.00 37.87 186 PRO B C 1
ATOM 2952 O O . PRO B 1 186 ? 0.675 21.937 10.314 1.00 37.37 186 PRO B O 1
ATOM 2956 N N . ILE B 1 187 ? 0.028 20.446 11.853 1.00 34.84 187 ILE B N 1
ATOM 2957 C CA . ILE B 1 187 ? 1.234 20.664 12.649 1.00 37.03 187 ILE B CA 1
ATOM 2958 C C . ILE B 1 187 ? 2.307 19.598 12.417 1.00 37.12 187 ILE B C 1
ATOM 2959 O O . ILE B 1 187 ? 3.454 19.791 12.839 1.00 37.65 187 ILE B O 1
ATOM 2964 N N . PHE B 1 188 ? 1.955 18.447 11.836 1.00 36.06 188 PHE B N 1
ATOM 2965 C CA . PHE B 1 188 ? 2.925 17.357 11.725 1.00 34.81 188 PHE B CA 1
ATOM 2966 C C . PHE B 1 188 ? 4.186 17.775 10.963 1.00 36.04 188 PHE B C 1
ATOM 2967 O O . PHE B 1 188 ? 5.302 17.397 11.341 1.00 35.77 188 PHE B O 1
ATOM 2975 N N . MET B 1 189 ? 4.035 18.517 9.872 1.00 36.98 189 MET B N 1
ATOM 2976 C CA . MET B 1 189 ? 5.207 18.867 9.071 1.00 41.82 189 MET B CA 1
ATOM 2977 C C . MET B 1 189 ? 6.167 19.745 9.869 1.00 39.64 189 MET B C 1
ATOM 2978 O O . MET B 1 189 ? 7.378 19.483 9.898 1.00 37.22 189 MET B O 1
ATOM 2983 N N . ALA B 1 190 ? 5.640 20.746 10.586 1.00 38.40 190 ALA B N 1
ATOM 2984 C CA . ALA B 1 190 ? 6.508 21.588 11.413 1.00 38.18 190 ALA B CA 1
ATOM 2985 C C . ALA B 1 190 ? 7.177 20.757 12.506 1.00 36.94 190 ALA B C 1
ATOM 2986 O O . ALA B 1 190 ? 8.362 20.961 12.829 1.00 34.93 190 ALA B O 1
ATOM 2988 N N . ILE B 1 191 ? 6.453 19.784 13.071 1.00 35.23 191 ILE B N 1
ATOM 2989 C CA . ILE B 1 191 ? 7.079 18.947 14.099 1.00 34.98 191 ILE B CA 1
ATOM 2990 C C . ILE B 1 191 ? 8.226 18.146 13.491 1.00 33.47 191 ILE B C 1
ATOM 2991 O O . ILE B 1 191 ? 9.316 18.059 14.062 1.00 34.67 191 ILE B O 1
ATOM 2996 N N . HIS B 1 192 ? 7.997 17.546 12.323 1.00 33.94 192 HIS B N 1
ATOM 2997 C CA . HIS B 1 192 ? 9.034 16.709 11.737 1.00 36.06 192 HIS B CA 1
ATOM 2998 C C . HIS B 1 192 ? 10.285 17.521 11.445 1.00 34.82 192 HIS B C 1
ATOM 2999 O O . HIS B 1 192 ? 11.398 17.090 11.753 1.00 34.65 192 HIS B O 1
ATOM 3006 N N . VAL B 1 193 ? 10.113 18.709 10.863 1.00 35.10 193 VAL B N 1
ATOM 3007 C CA . VAL B 1 193 ? 11.243 19.576 10.534 1.00 38.19 193 VAL B CA 1
ATOM 3008 C C . VAL B 1 193 ? 11.978 20.034 11.797 1.00 36.25 193 VAL B C 1
ATOM 3009 O O . VAL B 1 193 ? 13.220 20.023 11.856 1.00 36.88 193 VAL B O 1
ATOM 3013 N N . ALA B 1 194 ? 11.229 20.384 12.847 1.00 34.52 194 ALA B N 1
ATOM 3014 C CA . ALA B 1 194 ? 11.851 20.824 14.098 1.00 34.08 194 ALA B CA 1
ATOM 3015 C C . ALA B 1 194 ? 12.722 19.737 14.706 1.00 35.16 194 ALA B C 1
ATOM 3016 O O . ALA B 1 194 ? 13.780 20.032 15.268 1.00 35.98 194 ALA B O 1
ATOM 3018 N N . LEU B 1 195 ? 12.292 18.474 14.605 1.00 35.01 195 LEU B N 1
ATOM 3019 C CA . LEU B 1 195 ? 13.064 17.379 15.182 1.00 36.17 195 LEU B CA 1
ATOM 3020 C C . LEU B 1 195 ? 14.411 17.238 14.478 1.00 36.92 195 LEU B C 1
ATOM 3021 O O . LEU B 1 195 ? 15.433 17.002 15.132 1.00 37.73 195 LEU B O 1
ATOM 3026 N N . LEU B 1 196 ? 14.425 17.325 13.138 1.00 38.54 196 LEU B N 1
ATOM 3027 C CA . LEU B 1 196 ? 15.703 17.279 12.418 1.00 44.04 196 LEU B CA 1
ATOM 3028 C C . LEU B 1 196 ? 16.551 18.524 12.696 1.00 41.76 196 LEU B C 1
ATOM 3029 O O . LEU B 1 196 ? 17.759 18.417 12.987 1.00 39.27 196 LEU B O 1
ATOM 3034 N N . ASP B 1 197 ? 15.915 19.706 12.691 1.00 39.96 197 ASP B N 1
ATOM 3035 C CA . ASP B 1 197 ? 16.630 20.955 12.959 1.00 39.47 197 ASP B CA 1
ATOM 3036 C C . ASP B 1 197 ? 17.276 20.931 14.337 1.00 38.66 197 ASP B C 1
ATOM 3037 O O . ASP B 1 197 ? 18.382 21.447 14.527 1.00 33.69 197 ASP B O 1
ATOM 3042 N N . TRP B 1 198 ? 16.584 20.348 15.310 1.00 35.39 198 TRP B N 1
ATOM 3043 C CA . TRP B 1 198 ? 17.089 20.273 16.676 1.00 37.59 198 TRP B CA 1
ATOM 3044 C C . TRP B 1 198 ? 18.436 19.543 16.741 1.00 41.12 198 TRP B C 1
ATOM 3045 O O . TRP B 1 198 ? 19.340 19.941 17.487 1.00 38.84 198 TRP B O 1
ATOM 3056 N N . LEU B 1 199 ? 18.545 18.428 16.027 1.00 45.13 199 LEU B N 1
ATOM 3057 C CA . LEU B 1 199 ? 19.779 17.655 15.970 1.00 48.70 199 LEU B CA 1
ATOM 3058 C C . LEU B 1 199 ? 20.882 18.405 15.221 1.00 47.63 199 LEU B C 1
ATOM 3059 O O . LEU B 1 199 ? 22.045 18.404 15.643 1.0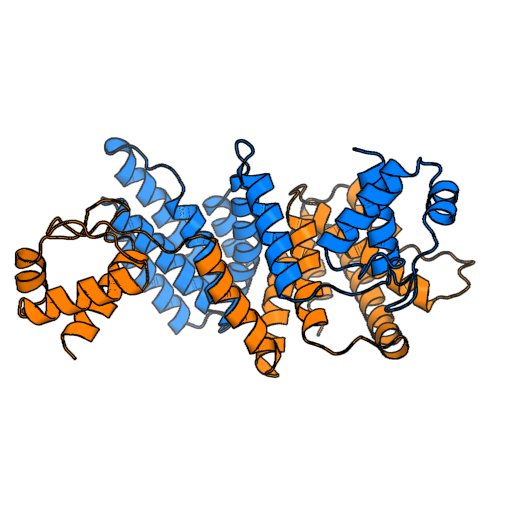0 45.80 199 LEU B O 1
ATOM 3064 N N . ILE B 1 200 ? 20.539 19.004 14.073 1.00 47.09 200 ILE B N 1
ATOM 3065 C CA . ILE B 1 200 ? 21.502 19.754 13.267 1.00 46.63 200 ILE B CA 1
ATOM 3066 C C . ILE B 1 200 ? 22.062 20.922 14.068 1.00 44.33 200 ILE B C 1
ATOM 3067 O O . ILE B 1 200 ? 23.249 21.260 13.959 1.00 44.64 200 ILE B O 1
ATOM 3072 N N . ALA B 1 201 ? 21.213 21.567 14.878 1.00 40.06 201 ALA B N 1
ATOM 3073 C CA . ALA B 1 201 ? 21.649 22.752 15.600 1.00 40.38 201 ALA B CA 1
ATOM 3074 C C . ALA B 1 201 ? 22.731 22.437 16.626 1.00 43.56 201 ALA B C 1
ATOM 3075 O O . ALA B 1 201 ? 23.534 23.313 16.953 1.00 44.41 201 ALA B O 1
ATOM 3077 N N . ALA B 1 202 ? 22.763 21.222 17.159 1.00 45.04 202 ALA B N 1
ATOM 3078 C CA . ALA B 1 202 ? 23.782 20.897 18.147 1.00 46.95 202 ALA B CA 1
ATOM 3079 C C . ALA B 1 202 ? 25.114 20.485 17.520 1.00 52.28 202 ALA B C 1
ATOM 3080 O O . ALA B 1 202 ? 26.104 20.354 18.241 1.00 52.96 202 ALA B O 1
ATOM 3082 N N . ARG B 1 203 ? 25.132 20.171 16.295 1.00 55.32 203 ARG B N 1
ATOM 3083 C CA . ARG B 1 203 ? 26.292 19.742 15.546 1.00 59.27 203 ARG B CA 1
ATOM 3084 C C . ARG B 1 203 ? 26.855 20.860 14.675 1.00 55.83 203 ARG B C 1
ATOM 3085 O O . ARG B 1 203 ? 26.120 21.745 14.231 1.00 54.10 203 ARG B O 1
ATOM 3093 N N . PRO B 1 204 ? 28.168 20.841 14.449 1.00 51.96 204 PRO B N 1
ATOM 3094 C CA . PRO B 1 204 ? 28.765 21.755 13.478 1.00 53.52 204 PRO B CA 1
ATOM 3095 C C . PRO B 1 204 ? 28.157 21.497 12.111 1.00 57.37 204 PRO B C 1
ATOM 3096 O O . PRO B 1 204 ? 27.595 20.430 11.847 1.00 54.64 204 PRO B O 1
ATOM 3100 N N . THR B 1 205 ? 28.272 22.488 11.233 1.00 64.58 205 THR B N 1
ATOM 3101 C CA . THR B 1 205 ? 27.574 22.411 9.956 1.00 73.06 205 THR B CA 1
ATOM 3102 C C . THR B 1 205 ? 27.997 21.166 9.185 1.00 77.70 205 THR B C 1
ATOM 3103 O O . THR B 1 205 ? 29.189 20.858 9.061 1.00 78.04 205 THR B O 1
ATOM 3107 N N . VAL B 1 206 ? 27.006 20.474 8.620 1.00 80.83 206 VAL B N 1
ATOM 3108 C CA . VAL B 1 206 ? 27.292 19.254 7.880 1.00 84.75 206 VAL B CA 1
ATOM 3109 C C . VAL B 1 206 ? 28.051 19.602 6.610 1.00 89.86 206 VAL B C 1
ATOM 3110 O O . VAL B 1 206 ? 27.747 20.595 5.935 1.00 90.70 206 VAL B O 1
ATOM 3114 N N . THR B 1 207 ? 29.042 18.780 6.273 1.00 93.86 207 THR B N 1
ATOM 3115 C CA . THR B 1 207 ? 29.800 18.981 5.047 1.00 98.17 207 THR B CA 1
ATOM 3116 C C . THR B 1 207 ? 29.046 18.406 3.850 1.00 98.36 207 THR B C 1
ATOM 3117 O O . THR B 1 207 ? 28.207 17.511 3.984 1.00 100.16 207 THR B O 1
ATOM 3121 N N . ASP B 1 208 ? 29.372 18.913 2.660 1.00 105.92 208 ASP B N 1
ATOM 3122 C CA . ASP B 1 208 ? 28.752 18.365 1.458 1.00 101.89 208 ASP B CA 1
ATOM 3123 C C . ASP B 1 208 ? 29.133 16.898 1.272 1.00 99.22 208 ASP B C 1
ATOM 3124 O O . ASP B 1 208 ? 28.315 16.090 0.818 1.00 97.40 208 ASP B O 1
ATOM 3129 N N . GLN B 1 209 ? 30.366 16.532 1.639 1.00 98.20 209 GLN B N 1
ATOM 3130 C CA . GLN B 1 209 ? 30.834 15.164 1.422 1.00 96.77 209 GLN B CA 1
ATOM 3131 C C . GLN B 1 209 ? 30.119 14.157 2.322 1.00 93.86 209 GLN B C 1
ATOM 3132 O O . GLN B 1 209 ? 29.725 13.079 1.857 1.00 93.22 209 GLN B O 1
ATOM 3138 N N . ALA B 1 210 ? 29.897 14.493 3.597 1.00 92.28 210 ALA B N 1
ATOM 3139 C CA . ALA B 1 210 ? 29.233 13.530 4.478 1.00 90.65 210 ALA B CA 1
ATOM 3140 C C . ALA B 1 210 ? 27.749 13.406 4.159 1.00 89.30 210 ALA B C 1
ATOM 3141 O O . ALA B 1 210 ? 27.152 12.341 4.369 1.00 87.84 210 ALA B O 1
ATOM 3143 N N . LEU B 1 211 ? 27.130 14.487 3.688 1.00 89.77 211 LEU B N 1
ATOM 3144 C CA . LEU B 1 211 ? 25.721 14.424 3.334 1.00 89.69 211 LEU B CA 1
ATOM 3145 C C . LEU B 1 211 ? 25.521 13.438 2.183 1.00 95.60 211 LEU B C 1
ATOM 3146 O O . LEU B 1 211 ? 24.480 12.773 2.093 1.00 93.86 211 LEU B O 1
ATOM 3151 N N . HIS B 1 212 ? 26.515 13.341 1.295 1.00 103.94 212 HIS B N 1
ATOM 3152 C CA . HIS B 1 212 ? 26.404 12.533 0.082 1.00 112.07 212 HIS B CA 1
ATOM 3153 C C . HIS B 1 212 ? 26.217 11.049 0.403 1.00 111.74 212 HIS B C 1
ATOM 3154 O O . HIS B 1 212 ? 25.318 10.401 -0.146 1.00 111.74 212 HIS B O 1
ATOM 3161 N N . GLU B 1 213 ? 27.063 10.481 1.271 1.00 110.90 213 GLU B N 1
ATOM 3162 C CA . GLU B 1 213 ? 26.892 9.070 1.622 1.00 108.54 213 GLU B CA 1
ATOM 3163 C C . GLU B 1 213 ? 25.651 8.857 2.479 1.00 103.26 213 GLU B C 1
ATOM 3164 O O . GLU B 1 213 ? 24.961 7.840 2.343 1.00 101.83 213 GLU B O 1
ATOM 3170 N N . HIS B 1 214 ? 25.348 9.807 3.363 1.00 100.21 214 HIS B N 1
ATOM 3171 C CA . HIS B 1 214 ? 24.106 9.735 4.121 1.00 96.26 214 HIS B CA 1
ATOM 3172 C C . HIS B 1 214 ? 22.894 9.757 3.195 1.00 90.33 214 HIS B C 1
ATOM 3173 O O . HIS B 1 214 ? 21.932 9.009 3.400 1.00 88.42 214 HIS B O 1
ATOM 3180 N N . ASN B 1 215 ? 22.904 10.631 2.187 1.00 87.20 215 ASN B N 1
ATOM 3181 C CA . ASN B 1 215 ? 21.765 10.711 1.275 1.00 83.41 215 ASN B CA 1
ATOM 3182 C C . ASN B 1 215 ? 21.618 9.453 0.440 1.00 80.62 215 ASN B C 1
ATOM 3183 O O . ASN B 1 215 ? 20.494 9.036 0.136 1.00 78.51 215 ASN B O 1
ATOM 3188 N N . ASN B 1 216 ? 22.733 8.854 0.027 1.00 80.27 216 ASN B N 1
ATOM 3189 C CA . ASN B 1 216 ? 22.628 7.607 -0.713 1.00 79.97 216 ASN B CA 1
ATOM 3190 C C . ASN B 1 216 ? 21.969 6.529 0.138 1.00 75.11 216 ASN B C 1
ATOM 3191 O O . ASN B 1 216 ? 21.086 5.804 -0.334 1.00 72.07 216 ASN B O 1
ATOM 3196 N N . VAL B 1 217 ? 22.364 6.440 1.410 1.00 74.17 217 VAL B N 1
ATOM 3197 C CA . VAL B 1 217 ? 21.748 5.491 2.333 1.00 72.94 217 VAL B CA 1
ATOM 3198 C C . VAL B 1 217 ? 20.276 5.814 2.512 1.00 70.16 217 VAL B C 1
ATOM 3199 O O . VAL B 1 217 ? 19.410 4.933 2.432 1.00 69.46 217 VAL B O 1
ATOM 3203 N N . SER B 1 218 ? 19.971 7.092 2.744 1.00 68.23 218 SER B N 1
ATOM 3204 C CA . SER B 1 218 ? 18.581 7.496 2.938 1.00 65.18 218 SER B CA 1
ATOM 3205 C C . SER B 1 218 ? 17.736 7.147 1.726 1.00 58.99 218 SER B C 1
ATOM 3206 O O . SER B 1 218 ? 16.577 6.754 1.870 1.00 55.89 218 SER B O 1
ATOM 3209 N N . TYR B 1 219 ? 18.290 7.298 0.518 1.00 56.56 219 TYR B N 1
ATOM 3210 C CA . TYR B 1 219 ? 17.491 7.035 -0.671 1.00 54.12 219 TYR B CA 1
ATOM 3211 C C . TYR B 1 219 ? 17.044 5.574 -0.693 1.00 52.61 219 TYR B C 1
ATOM 3212 O O . TYR B 1 219 ? 15.873 5.277 -0.960 1.00 49.85 219 TYR B O 1
ATOM 3221 N N . GLN B 1 220 ? 17.954 4.643 -0.382 1.00 54.58 220 GLN B N 1
ATOM 3222 C CA . GLN B 1 220 ? 17.572 3.231 -0.369 1.00 57.11 220 GLN B CA 1
ATOM 3223 C C . GLN B 1 220 ? 16.475 2.959 0.648 1.00 52.67 220 GLN B C 1
ATOM 3224 O O . GLN B 1 220 ? 15.527 2.226 0.371 1.00 49.87 220 GLN B O 1
ATOM 3230 N N . GLN B 1 221 ? 16.588 3.546 1.832 1.00 53.60 221 GLN B N 1
ATOM 3231 C CA . GLN B 1 221 ? 15.597 3.304 2.867 1.00 53.68 221 GLN B CA 1
ATOM 3232 C C . GLN B 1 221 ? 14.240 3.866 2.463 1.00 49.99 221 GLN B C 1
ATOM 3233 O O . GLN B 1 221 ? 13.202 3.252 2.730 1.00 47.58 221 GLN B O 1
ATOM 3239 N N . HIS B 1 222 ? 14.236 5.028 1.804 1.00 49.66 222 HIS B N 1
ATOM 3240 C CA . HIS B 1 222 ? 12.990 5.629 1.330 1.00 47.14 222 HIS B CA 1
ATOM 3241 C C . HIS B 1 222 ? 12.318 4.763 0.270 1.00 46.74 222 HIS B C 1
ATOM 3242 O O . HIS B 1 222 ? 11.086 4.642 0.242 1.00 44.66 222 HIS B O 1
ATOM 3249 N N . ILE B 1 223 ? 13.109 4.170 -0.628 1.00 48.43 223 ILE B N 1
ATOM 3250 C CA . ILE B 1 223 ? 12.552 3.305 -1.664 1.00 48.52 223 ILE B CA 1
ATOM 3251 C C . ILE B 1 223 ? 11.867 2.097 -1.044 1.00 46.81 223 ILE B C 1
ATOM 3252 O O . ILE B 1 223 ? 10.768 1.705 -1.456 1.00 43.57 223 ILE B O 1
ATOM 3257 N N . ALA B 1 224 ? 12.523 1.466 -0.068 1.00 47.48 224 ALA B N 1
ATOM 3258 C CA . ALA B 1 224 ? 11.917 0.320 0.605 1.00 45.10 224 ALA B CA 1
ATOM 3259 C C . ALA B 1 224 ? 10.657 0.723 1.366 1.00 43.79 224 ALA B C 1
ATOM 3260 O O . ALA B 1 224 ? 9.678 -0.030 1.399 1.00 43.65 224 ALA B O 1
ATOM 3262 N N . ILE B 1 225 ? 10.654 1.903 1.991 1.00 42.86 225 ILE B N 1
ATOM 3263 C CA . ILE B 1 225 ? 9.446 2.343 2.698 1.00 42.77 225 ILE B CA 1
ATOM 3264 C C . ILE B 1 225 ? 8.286 2.508 1.726 1.00 44.09 225 ILE B C 1
ATOM 3265 O O . ILE B 1 225 ? 7.162 2.060 1.989 1.00 43.74 225 ILE B O 1
ATOM 3270 N N . VAL B 1 226 ? 8.538 3.179 0.598 1.00 45.53 226 VAL B N 1
ATOM 3271 C CA . VAL B 1 226 ? 7.507 3.380 -0.412 1.00 47.84 226 VAL B CA 1
ATOM 3272 C C . VAL B 1 226 ? 7.037 2.046 -0.987 1.00 49.93 226 VAL B C 1
ATOM 3273 O O . VAL B 1 226 ? 5.842 1.847 -1.223 1.00 48.47 226 VAL B O 1
ATOM 3277 N N . ASP B 1 227 ? 7.954 1.113 -1.226 1.00 52.92 227 ASP B N 1
ATOM 3278 C CA . ASP B 1 227 ? 7.521 -0.205 -1.688 1.00 55.51 227 ASP B CA 1
ATOM 3279 C C . ASP B 1 227 ? 6.572 -0.856 -0.691 1.00 51.63 227 ASP B C 1
ATOM 3280 O O . ASP B 1 227 ? 5.561 -1.447 -1.085 1.00 50.51 227 ASP B O 1
ATOM 3285 N N . ALA B 1 228 ? 6.900 -0.790 0.605 1.00 48.20 228 ALA B N 1
ATOM 3286 C CA . ALA B 1 228 ? 6.015 -1.346 1.622 1.00 45.26 228 ALA B CA 1
ATOM 3287 C C . ALA B 1 228 ? 4.689 -0.586 1.698 1.00 45.60 228 ALA B C 1
ATOM 3288 O O . ALA B 1 228 ? 3.627 -1.189 1.905 1.00 46.03 228 ALA B O 1
ATOM 3290 N N . ILE B 1 229 ? 4.725 0.739 1.566 1.00 46.63 229 ILE B N 1
ATOM 3291 C CA . ILE B 1 229 ? 3.484 1.509 1.597 1.00 45.49 229 ILE B CA 1
ATOM 3292 C C . ILE B 1 229 ? 2.611 1.156 0.394 1.00 49.94 229 ILE B C 1
ATOM 3293 O O . ILE B 1 229 ? 1.388 1.047 0.513 1.00 49.33 229 ILE B O 1
ATOM 3298 N N . ARG B 1 230 ? 3.228 0.931 -0.772 1.00 53.05 230 ARG B N 1
ATOM 3299 C CA . ARG B 1 230 ? 2.476 0.526 -1.956 1.00 55.26 230 ARG B CA 1
ATOM 3300 C C . ARG B 1 230 ? 1.754 -0.795 -1.713 1.00 51.37 230 ARG B C 1
ATOM 3301 O O . ARG B 1 230 ? 0.606 -0.978 -2.127 1.00 50.14 230 ARG B O 1
ATOM 3309 N N . ARG B 1 231 ? 2.404 -1.711 -1.010 1.00 55.55 231 ARG B N 1
ATOM 3310 C CA . ARG B 1 231 ? 1.851 -3.006 -0.640 1.00 53.43 231 ARG B CA 1
ATOM 3311 C C . ARG B 1 231 ? 0.905 -2.918 0.554 1.00 51.92 231 ARG B C 1
ATOM 3312 O O . ARG B 1 231 ? 0.405 -3.954 1.005 1.00 53.39 231 ARG B O 1
ATOM 3320 N N . HIS B 1 232 ? 0.674 -1.707 1.078 1.00 50.28 232 HIS B N 1
ATOM 3321 C CA . HIS B 1 232 ? -0.214 -1.445 2.229 1.00 50.23 232 HIS B CA 1
ATOM 3322 C C . HIS B 1 232 ? 0.173 -2.304 3.425 1.00 50.36 232 HIS B C 1
ATOM 3323 O O . HIS B 1 232 ? -0.682 -2.790 4.167 1.00 50.54 232 HIS B O 1
ATOM 3330 N N . ASP B 1 233 ? 1.480 -2.504 3.601 1.00 50.45 233 ASP B N 1
ATOM 3331 C CA . ASP B 1 233 ? 2.024 -3.350 4.661 1.00 50.96 233 ASP B CA 1
ATOM 3332 C C . ASP B 1 233 ? 2.707 -2.509 5.740 1.00 45.57 233 ASP B C 1
ATOM 3333 O O . ASP B 1 233 ? 3.900 -2.190 5.609 1.00 43.77 233 ASP B O 1
ATOM 3338 N N . PRO B 1 234 ? 2.028 -2.164 6.837 1.00 40.93 234 PRO B N 1
ATOM 3339 C CA . PRO B 1 234 ? 2.689 -1.330 7.863 1.00 39.34 234 PRO B CA 1
ATOM 3340 C C . PRO B 1 234 ? 3.883 -2.004 8.521 1.00 39.58 234 PRO B C 1
ATOM 3341 O O . PRO B 1 234 ? 4.897 -1.338 8.775 1.00 39.08 234 PRO B O 1
ATOM 3345 N N . ASP B 1 235 ? 3.810 -3.315 8.775 1.00 40.91 235 ASP B N 1
ATOM 3346 C CA . ASP B 1 235 ? 4.934 -4.004 9.404 1.00 45.30 235 ASP B CA 1
ATOM 3347 C C . ASP B 1 235 ? 6.178 -3.929 8.525 1.00 45.45 235 ASP B C 1
ATOM 3348 O O . ASP B 1 235 ? 7.286 -3.715 9.020 1.00 46.53 235 ASP B O 1
ATOM 3353 N N . GLU B 1 236 ? 6.006 -4.132 7.217 1.00 45.75 236 GLU B N 1
ATOM 3354 C CA . GLU B 1 236 ? 7.105 -4.039 6.265 1.00 49.29 236 GLU B CA 1
ATOM 3355 C C . GLU B 1 236 ? 7.652 -2.613 6.212 1.00 45.36 236 GLU B C 1
ATOM 3356 O O . GLU B 1 236 ? 8.866 -2.411 6.217 1.00 43.62 236 GLU B O 1
ATOM 3362 N N . ALA B 1 237 ? 6.768 -1.610 6.219 1.00 42.25 237 ALA B N 1
ATOM 3363 C CA . ALA B 1 237 ? 7.211 -0.214 6.212 1.00 41.47 237 ALA B CA 1
ATOM 3364 C C . ALA B 1 237 ? 8.020 0.128 7.457 1.00 40.98 237 ALA B C 1
ATOM 3365 O O . ALA B 1 237 ? 9.056 0.795 7.373 1.00 37.07 237 ALA B O 1
ATOM 3367 N N . ASP B 1 238 ? 7.546 -0.299 8.624 1.00 42.24 238 ASP B N 1
ATOM 3368 C CA . ASP B 1 238 ? 8.273 -0.045 9.858 1.00 42.65 238 ASP B CA 1
ATOM 3369 C C . ASP B 1 238 ? 9.632 -0.747 9.842 1.00 43.61 238 ASP B C 1
ATOM 3370 O O . ASP B 1 238 ? 10.630 -0.180 10.293 1.00 42.46 238 ASP B O 1
ATOM 3375 N N . ARG B 1 239 ? 9.691 -1.986 9.330 1.00 44.27 239 ARG B N 1
ATOM 3376 C CA . ARG B 1 239 ? 10.960 -2.712 9.310 1.00 47.70 239 ARG B CA 1
ATOM 3377 C C . ARG B 1 239 ? 11.975 -2.051 8.383 1.00 46.14 239 ARG B C 1
ATOM 3378 O O . ARG B 1 239 ? 13.177 -2.031 8.688 1.00 44.37 239 ARG B O 1
ATOM 3386 N N . ALA B 1 240 ? 11.525 -1.550 7.228 1.00 45.41 240 ALA B N 1
ATOM 3387 C CA . ALA B 1 240 ? 12.435 -0.833 6.340 1.00 47.28 240 ALA B CA 1
ATOM 3388 C C . ALA B 1 240 ? 12.954 0.431 7.014 1.00 47.89 240 ALA B C 1
ATOM 3389 O O . ALA B 1 240 ? 14.100 0.848 6.800 1.00 47.44 240 ALA B O 1
ATOM 3391 N N . LEU B 1 241 ? 12.118 1.060 7.831 1.00 47.09 241 LEU B N 1
ATOM 3392 C CA . LEU B 1 241 ? 12.564 2.252 8.533 1.00 47.66 241 LEU B CA 1
ATOM 3393 C C . LEU B 1 241 ? 13.628 1.920 9.566 1.00 52.32 241 LEU B C 1
ATOM 3394 O O . LEU B 1 241 ? 14.636 2.623 9.667 1.00 53.07 241 LEU B O 1
ATOM 3399 N N . GLN B 1 242 ? 13.439 0.843 10.321 1.00 56.34 242 GLN B N 1
ATOM 3400 C CA . GLN B 1 242 ? 14.328 0.479 11.415 1.00 60.83 242 GLN B CA 1
ATOM 3401 C C . GLN B 1 242 ? 15.533 -0.373 11.003 1.00 68.87 242 GLN B C 1
ATOM 3402 O O . GLN B 1 242 ? 16.319 -0.746 11.876 1.00 68.83 242 GLN B O 1
ATOM 3408 N N . SER B 1 243 ? 15.733 -0.654 9.713 1.00 76.69 243 SER B N 1
ATOM 3409 C CA . SER B 1 243 ? 16.791 -1.590 9.334 1.00 86.54 243 SER B CA 1
ATOM 3410 C C . SER B 1 243 ? 18.187 -1.064 9.640 1.00 93.01 243 SER B C 1
ATOM 3411 O O . SER B 1 243 ? 18.927 -0.669 8.734 1.00 94.29 243 SER B O 1
ATOM 3414 N N . HIS B 1 244 ? 18.544 -1.089 10.928 1.00 97.58 244 HIS B N 1
ATOM 3415 C CA . HIS B 1 244 ? 19.837 -0.633 11.447 1.00 101.26 244 HIS B CA 1
ATOM 3416 C C . HIS B 1 244 ? 20.370 -1.597 12.516 1.00 103.63 244 HIS B C 1
ATOM 3417 O O . HIS B 1 244 ? 19.802 -1.722 13.607 1.00 103.54 244 HIS B O 1
#

B-factor: mean 57.31, std 21.15, range [28.65, 140.96]

Radius of gyration: 25.03 Å; Cα contacts (8 Å, |Δi|>4): 505; chains: 2; bounding box: 55×57×80 Å

Sequence (431 aa):
KKLSEMVEEELEQMIRRREFGEGEQLPSERELMAFFNVGRPSVREALAALKRKGLVQINNGERARVSRPSADTIIGELSGMAKDFLSHPGGIAHFEQLRLFFESSLVRYAAEHATDEQIDLLAKALEINSQSLDNNAAFIRSDVDFHRVLAEIPGNPIFMAIHVALLDWLIAARPTVTDQALHEHNNVSYQQHIAIVDAIRRHDPDEADRALQSHLNKLSEMVEEELEQMIRRREFGEGEQLPSERELMAFFNVGRPSVREALAALKRKGLVQINNGERARVSRPSADTIIGELSGMAKDFLSHPGGIAHFEQLRLFFESSLVRYAAEHATDEQIDLLAKALEINSQSLDNNAAFIRSDVDFHRVLAEIPGNPIFMAIHVALLDWLIAARPTVTDQALHEHNNVSYQQHIAIVDAIRRHDPDEADRALQSH

Secondary structure (DSSP, 8-state):
--HHHHHHHHHHHHHHTTSS-SSSBPPPHHHHHHHHT--HHHHHHHHHHHHHTTSEE--TT---EE----HHHHHHHHHHHHHHHHTSTTTHHHHHHHHHHHHHHHHHHHHHH--HHHHHHHHHHHHHHHTTTT-HHHHHHHHHHHHHHHHHTT--HHHHHHHHHHHHHHHHHSPPPPHHHHHHHHHHHHHHHHHHHHHHHTT-HHHHHHHHHHHH-/-HHHHHHHHHHHHHHTTSS-SSS-SPPHHHHHHHHT--HHHHHHHHHHHHHHTSEE--TT---EE-PPPHHHHHHHHHHHHHHHTTSHHHHHHHHHHHHHHHHHHHHHHHHH--HHHHHHHHHHH---TT-S-HHHHHHHHHHHHHHHHHHTT--TTHHHHHHHHHHHHHHHSPPPPHHHHHHHHHHHHHHHHHHHHHHHTT-HHHHHHHHH--

Nearest PDB structures (foldseek):
  6on4-assembly1_B  TM=7.148E-01  e=5.914E-25  Escherichia coli K-12
  6wfq-assembly1_C  TM=5.906E-01  e=5.154E-24  Escherichia coli
  6wfq-assembly1_D  TM=5.645E-01  e=8.196E-24  Escherichia coli
  1hw1-assembly1_A  TM=4.983E-01  e=4.973E-08  Escherichia coli
  5xgf-assembly1_A  TM=4.381E-01  e=1.370E-05  Vibrio diabolicus E0666

Foldseek 3Di:
DDLLVVLLVVVVVCLVVPVPPAFDFDDALVVSCVVSVHDSVSPVSSVVVCVLQQQWDAPPNDTTTGHHDDPVSVVVVVVVVLVVQVVDVPSCVVLLVVLLVVVLVLLLVLLQQPDPVLLVVLVVLLVQLVVCQQPPVSNLVSLLVNVLSSQCRVVDVVSSVVSSVSVNVVSVPDDDDDNVCRNVVSVVLSVLSVQLSVSSVVSNSVSNSVSSVVNRD/DLLVVLLVVVLVCVVVPVDPQFLRDDALVVSCVVSVHDSVSSVSSLVVCVVVVQWDDPDRRRTGGDDDDPVVVVVVVLVVLLVLLVDPVSVVVLVVVLLVLLLVLLLCLLQPPDPVLLVQLVVLLDDDPPDPDVQVSLVSSLVSNLQSSQPRVVDVCSNVVNVVSVVSNCVNDDHDDSVVSSVVSVVVSVLSVQSSVSSVVSHSVSNSCSSPVD

InterPro domains:
  IPR000524 Transcription regulator HTH, GntR [PF00392] (32-95)
  IPR000524 Transcription regulator HTH, GntR [PR00035] (55-69)
  IPR000524 Transcription regulator HTH, GntR [PR00035] (69-85)
  IPR000524 Transcription regulator HTH, GntR [PS50949] (30-98)
  IPR000524 Transcription regulator HTH, GntR [SM00345] (36-95)
  IPR000524 Transcription regulator HTH, GntR [cd07377] (31-96)
  IPR008920 Transcription regulator FadR/GntR, C-terminal [G3DSA:1.20.120.530] (121-258)
  IPR008920 Transcription regulator FadR/GntR, C-terminal [SSF48008] (120-252)
  IPR011711 GntR, C-terminal [PF07729] (126-246)
  IPR011711 GntR, C-terminal [SM00895] (123-247)
  IPR023730 HTH-type transcriptional repressor NanR [MF_01236] (4-263)
  IPR036388 Winged helix-like DNA-binding domain superfamily [G3DSA:1.10.10.10] (27-98)
  IPR036390 Winged helix DNA-binding domain superfamily [SSF46785] (28-99)